Protein 5U1H (pdb70)

Nearest PDB structures (foldseek):
  5u1h-assembly3_C  TM=1.001E+00  e=1.666E-25  Pseudomonas aeruginosa PAO1
  4g88-assembly4_G  TM=9.259E-01  e=1.927E-15  Acinetobacter baumannii
  5n2c-assembly1_C  TM=9.657E-01  e=8.688E-12  Burkholderia cenocepacia J2315
  7rjj-assembly2_B  TM=8.774E-01  e=1.936E-11  Klebsiella pneumoniae subsp. pneumoniae
  7bba-assembly4_D  TM=9.139E-01  e=2.291E-10  Escherichia coli

Sequence (490 aa):
SNAAVAEVVVRVVQLDVKFDFDKSKVKENSYADIKNLADFMKQYPSTSTTVEGHTDSVGTDAYNQKLSERRANAVRDVLVNEYGVEGGRVNAVGYGESRPVADNATAEGRAINRRVEAEVEAEASNAAVAEVVVRVVQLDVKFDFDKSKVKENSYADIKNLADFMKQYPSTSTTVEGHTDSVGTDAYNQKLSERRANAVRDVLVNEYGVEGGRVNAVVGYGESRPVADNATAEGRAINRRVEAEVEAEASNAAVAEVVVRVVQLDVKFDFDKSKVKENSYADIKNLADFMKQYPSTSTTVEGHTDSVGTDAYNQKLSERRANAVRDVLVNEYGVEGGRVNAVGYGESRPVADNATAEGRAINRRVEAEVEAEAKSNAAVAEVVRVQLDVKFDFDKSKVKENSYADIKNLADFMKQYPSTSTTVEGHTDSVGTDAYNQKLSERRANAVRDVLVNEYGVEGGRVNAVVGYGESRPVADNATAEGRAINRRVEAEVVEAEAKK

Radius of gyration: 21.32 Å; Cα contacts (8 Å, |Δi|>4): 1317; chains: 4; bounding box: 50×53×52 Å

Foldseek 3Di:
DDDDDADKDKQKAKFFDDPLDLAGDPVCLVVLVVQLVVCVVVVVKAKEKEFEAQPPDDQVVQQVSRQSNQVNSLCSSCVVSNRDSVRYHYGYDGHPDQPADSVDPVSRRSGRIIMMMIMDGD/DDDDDFAKDKQKAKFFDDPPDLDGDPVCLVVLLVVLVVCVVVVVKAKEKEFEAQDPDDQVVQQVSRQSNQVNSLCCSCPVNNRPSVRYHYGYDGHPDFPADSVDPVRRRSRRIIMMMIMGGD/DPDD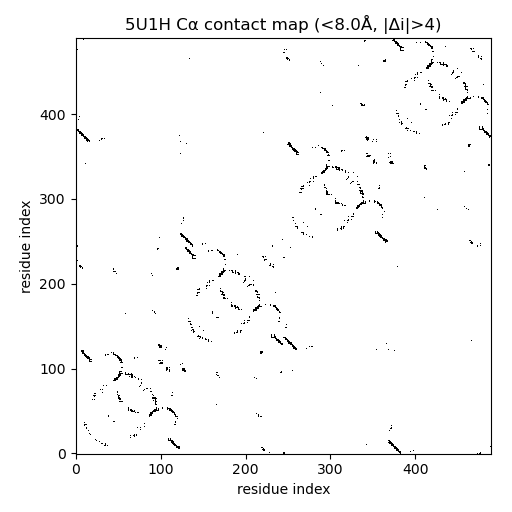DFAKDKQKAKFFDDPPDLDGDPVRLVSLLVQLVVCVVVVVKAKEKEFFAAPPDDQVVQQVSRQSNSVNSLCCSCVVNNRPSVRYHYGYDGHPDFPADSVDPVRRRRGRIIMMMIMDGPD/DPDDDFAKDKQKAKFFDDPPDQAGDPVCLVSLLVVLVVCVVVVVKAKEKEFFAQPPDDQVVQQVSRQSNQVNSLCSSCPVRNDDSVRYHYGYPGHPDFPADSVDPVRRRRGRIIMMMMMDTPD

Secondary structure (DSSP, 8-state):
---EEEEEEEEEEEEE--TT--PPPGGGHHHHHHHHHHHHHSTT--EEEEE---SSS-HHHHHHHHHHHHHHHHHIIIIIT---GGGEEEEE-TTSS-SS-TTSHHHHHHHSEEEEEEEEE-/---EEEEEEEEEEEEE--TT--PPPTTHHHHHHHHHHHHHHSTT--EEEEE---SSS-HHHHHHHHHHHHHHHHHIIIIIT---GGGEEEEE-TTSS-SS-TTSHHHHHHHSEEEEEEEEE-/---EEEEEEEEEEEEE--TT--PPPGGGHHHHHHHHHHHHHSTT--EEEEE---SSS-HHHHHHHHHHHHHHHHHIIIIIT---GGGEEEEE-TTSS-SS-TTSHHHHHHHSEEEEEEEEE--/---EEEEEEEEEEEEE--TT--PPPGGGHHHHHHHHHHHHHSTT--EEEEE---SSS-HHHHHHHHHHHHHHHHHIIIIIS---GGGEEEEE-TTSS-SS-TTSHHHHHHHSEEEEEEEEE--

InterPro domains:
  IPR006664 Outer membrane protein, bacterial [PR01021] (244-266)
  IPR006664 Outer membrane protein, bacterial [PR01021] (274-289)
  IPR006664 Outer membrane protein, bacterial [PR01021] (289-305)
  IPR006665 OmpA-like domain [PF00691] (244-339)
  IPR006665 OmpA-like domain [PS51123] (231-349)
  IPR006665 OmpA-like domain [cd07185] (239-345)
  IPR006690 Outer membrane protein, OmpA-like, conserved site [PS01068] (276-321)
  IPR008722 Outer membrane porin F, N-terminal [PF05736] (1-188)
  IPR011250 Outer membrane protein/outer membrane enzyme PagP, beta-barrel [SSF56925] (45-188)
  IPR028974 TSP type-3 repeat [SSF103647] (198-232)
  IPR036737 OmpA-like domain superfamily [G3DSA:3.30.1330.60] (229-350)
  IPR036737 OmpA-like domain superfamily [SSF103088] (235-345)
  IPR050330 Bacterial Outer Membrane Structural/Functional [PTHR30329] (220-342)

Solvent-accessible surface area: 19745 Å² total; per-residue (Å²): 48,59,18,12,9,16,57,4,16,31,3,73,5,35,0,14,4,67,116,71,117,33,132,7,85,128,134,5,56,67,25,0,102,71,0,0,56,8,0,115,131,79,102,44,2,6,0,8,0,39,0,6,5,6,40,74,49,92,73,73,105,2,43,119,8,0,54,106,1,0,69,22,0,64,67,10,0,34,116,109,38,50,4,106,23,75,32,3,45,32,12,3,3,3,33,8,14,7,52,3,63,24,83,61,61,95,4,63,37,14,0,32,4,0,57,5,61,0,20,5,106,62,50,68,17,11,7,15,57,4,6,33,3,76,4,34,0,16,5,68,118,70,118,32,132,7,67,132,88,1,66,65,21,0,93,71,0,0,56,5,0,112,119,57,100,44,2,7,0,8,0,38,0,5,4,5,43,76,49,92,73,67,91,3,49,117,7,0,69,102,1,0,63,24,0,57,69,11,0,29,94,130,37,52,5,127,24,76,45,4,44,38,10,1,2,3,39,6,17,10,50,3,64,27,84,60,62,95,3,62,37,14,0,34,4,0,56,5,57,0,18,6,108,71,66,17,12,9,8,16,51,4,11,34,2,70,5,31,0,15,5,59,115,72,116,32,150,8,75,138,102,2,52,64,24,0,86,66,0,0,53,9,0,104,153,71,98,45,2,5,0,9,0,40,0,4,4,5,37,74,49,91,74,76,105,3,44,133,8,0,63,99,1,0,69,22,0,70,60,7,0,24,105,112,44,52,2,103,29,75,27,11,38,42,16,1,1,3,12,4,16,6,48,1,64,20,82,57,63,102,4,63,17,5,0,34,4,0,57,4,55,0,18,5,48,20,209,95,17,23,9,9,14,60,4,7,28,1,70,4,29,0,13,4,72,113,66,120,34,160,13,79,132,104,2,55,65,25,0,90,68,0,0,56,5,0,106,130,66,102,40,2,6,0,9,0,41,0,6,3,5,40,76,48,92,73,74,100,3,47,134,8,0,69,96,0,0,69,20,0,68,65,10,0,26,115,104,38,52,3,123,24,84,40,12,30,32,4,4,2,3,26,7,16,6,54,2,61,19,84,65,70,92,4,66,19,6,0,35,4,0,57,5,62,0,18,4,39,41,178

B-factor: mean 19.53, std 9.12, range [6.92, 64.11]

Organism: Pseudomonas aeruginosa (strain ATCC 15692 / DSM 22644 / CIP 104116 / JCM 14847 / LMG 12228 / 1C / PRS 101 / PAO1) (NCBI:txid208964)

CATH classification: 3.30.1330.60

Structure (mmCIF, N/CA/C/O backbone):
data_5U1H
#
_entry.id   5U1H
#
_cell.length_a   53.340
_cell.length_b   55.920
_cell.length_c   79.080
_cell.angle_alpha   90.000
_cell.angle_beta   107.780
_cell.angle_gamma   90.000
#
_symmetry.space_group_name_H-M   'P 1 21 1'
#
loop_
_entity.id
_entity.type
_entity.pdbx_description
1 polymer 'Outer membrane porin F'
2 non-polymer '(2R,6S)-2-amino-6-(carboxyamino)-7-{[(1R)-1-carboxyethyl]amino}-7-oxoheptanoic acid'
3 non-polymer 'ACETATE ION'
4 non-polymer 'CHLORIDE ION'
5 non-polymer 'SULFATE ION'
6 water water
#
loop_
_atom_site.group_PDB
_atom_site.id
_atom_site.type_symbol
_atom_site.label_atom_id
_atom_site.label_alt_id
_atom_site.label_comp_id
_atom_site.label_asym_id
_atom_site.label_entity_id
_atom_site.label_seq_id
_atom_site.pdbx_PDB_ins_code
_atom_site.Cartn_x
_atom_site.Cartn_y
_atom_site.Cartn_z
_atom_site.occupancy
_atom_site.B_iso_or_equiv
_atom_site.auth_seq_id
_atom_site.auth_comp_id
_atom_site.auth_asym_id
_atom_site.auth_atom_id
_atom_site.pdbx_PDB_model_num
ATOM 1 N N . SER A 1 1 ? -16.428 -30.961 25.121 1.00 21.46 -2 SER A N 1
ATOM 2 C CA . SER A 1 1 ? -15.335 -30.664 24.195 1.00 19.54 -2 SER A CA 1
ATOM 3 C C . SER A 1 1 ? -15.868 -30.495 22.771 1.00 23.69 -2 SER A C 1
ATOM 4 O O . SER A 1 1 ? -16.921 -31.034 22.433 1.00 23.90 -2 SER A O 1
ATOM 7 N N . ASN A 1 2 ? -15.138 -29.757 21.933 1.00 15.63 -1 ASN A N 1
ATOM 8 C CA . ASN A 1 2 ? -15.560 -29.516 20.560 1.00 14.46 -1 ASN A CA 1
ATOM 9 C C . ASN A 1 2 ? -14.369 -29.592 19.619 1.00 16.82 -1 ASN A C 1
ATOM 10 O O . ASN A 1 2 ? -13.251 -29.235 19.985 1.00 14.43 -1 ASN A O 1
ATOM 15 N N . ALA A 1 3 ? -14.633 -30.062 18.401 1.00 15.78 0 ALA A N 1
ATOM 16 C CA . ALA A 1 3 ? -13.634 -30.097 17.344 1.00 15.33 0 ALA A CA 1
ATOM 17 C C . ALA A 1 3 ? -13.283 -28.685 16.879 1.00 16.58 0 ALA A C 1
ATOM 18 O O . ALA A 1 3 ? -14.037 -27.729 17.083 1.00 14.80 0 ALA A O 1
ATOM 20 N N . ALA A 1 4 ? -12.131 -28.565 16.217 1.00 14.67 1 ALA A N 1
ATOM 21 C CA . ALA A 1 4 ? -11.685 -27.264 15.737 1.00 15.32 1 ALA A CA 1
ATOM 22 C C . ALA A 1 4 ? -10.752 -27.440 14.549 1.00 15.95 1 ALA A C 1
ATOM 23 O O . ALA A 1 4 ? -10.051 -28.449 14.428 1.00 15.47 1 ALA A O 1
ATOM 25 N N . VAL A 1 5 ? -10.734 -26.428 13.688 1.00 13.69 2 VAL A N 1
ATOM 26 C CA . VAL A 1 5 ? -9.763 -26.359 12.605 1.00 12.17 2 VAL A CA 1
ATOM 27 C C . VAL A 1 5 ? -9.482 -24.892 12.317 1.00 15.45 2 VAL A C 1
ATOM 28 O O . VAL A 1 5 ? -10.365 -24.040 12.426 1.00 13.89 2 VAL A O 1
ATOM 32 N N . ALA A 1 6 ? -8.238 -24.598 11.952 1.00 14.28 3 ALA A N 1
ATOM 33 C CA . ALA A 1 6 ? -7.868 -23.242 11.584 1.00 12.77 3 ALA A CA 1
ATOM 34 C C . ALA A 1 6 ? -6.671 -23.286 10.651 1.00 12.16 3 ALA A C 1
ATOM 35 O O . ALA A 1 6 ? -5.838 -24.194 10.733 1.00 13.99 3 ALA A O 1
ATOM 37 N N . GLU A 1 7 ? -6.599 -22.294 9.767 1.00 12.68 4 GLU A N 1
ATOM 38 C CA . GLU A 1 7 ? -5.502 -22.134 8.820 1.00 12.43 4 GLU A CA 1
ATOM 39 C C . GLU A 1 7 ? -4.908 -20.745 9.002 1.00 15.11 4 GLU A C 1
ATOM 40 O O . GLU A 1 7 ? -5.618 -19.739 8.888 1.00 13.85 4 GLU A O 1
ATOM 46 N N . VAL A 1 8 ? -3.608 -20.686 9.288 1.00 12.04 5 VAL A N 1
ATOM 47 C CA . VAL A 1 8 ? -2.940 -19.419 9.556 1.00 11.78 5 VAL A CA 1
ATOM 48 C C . VAL A 1 8 ? -1.599 -19.406 8.843 1.00 13.29 5 VAL A C 1
ATOM 49 O O . VAL A 1 8 ? -1.049 -20.453 8.497 1.00 13.79 5 VAL A O 1
ATOM 53 N N . VAL A 1 9 ? -1.091 -18.198 8.592 1.00 10.90 6 VAL A N 1
ATOM 54 C CA A VAL A 1 9 ? 0.291 -17.983 8.163 0.52 9.73 6 VAL A CA 1
ATOM 55 C CA B VAL A 1 9 ? 0.288 -18.008 8.169 0.48 9.75 6 VAL A CA 1
ATOM 56 C C . VAL A 1 9 ? 1.096 -17.561 9.384 1.00 7.43 6 VAL A C 1
ATOM 57 O O . VAL A 1 9 ? 0.588 -16.856 10.267 1.00 9.58 6 VAL A O 1
ATOM 64 N N . ARG A 1 10 ? 2.344 -18.018 9.461 1.00 8.20 7 ARG A N 1
ATOM 65 C CA . ARG A 1 10 ? 3.159 -17.828 10.651 1.00 10.11 7 ARG A CA 1
ATOM 66 C C . ARG A 1 10 ? 4.596 -17.530 10.261 1.00 9.75 7 ARG A C 1
ATOM 67 O O . ARG A 1 10 ? 5.193 -18.264 9.464 1.00 10.52 7 ARG A O 1
ATOM 75 N N . VAL A 1 11 ? 5.159 -16.467 10.833 1.00 9.54 8 VAL A N 1
ATOM 76 C CA A VAL A 1 11 ? 6.582 -16.190 10.723 0.67 9.10 8 VAL A CA 1
ATOM 77 C CA B VAL A 1 11 ? 6.582 -16.157 10.737 0.33 9.13 8 VAL A CA 1
ATOM 78 C C . VAL A 1 11 ? 7.199 -16.434 12.095 1.00 9.16 8 VAL A C 1
ATOM 79 O O . VAL A 1 11 ? 6.659 -15.997 13.120 1.00 9.26 8 VAL A O 1
ATOM 86 N N . GLN A 1 12 ? 8.314 -17.156 12.113 1.00 6.92 9 GLN A N 1
ATOM 87 C CA . GLN A 1 12 ? 9.024 -17.455 13.353 1.00 9.84 9 GLN A CA 1
ATOM 88 C C . GLN A 1 12 ? 10.480 -17.032 13.217 1.00 8.33 9 GLN A C 1
ATOM 89 O O . GLN A 1 12 ? 11.156 -17.420 12.258 1.00 10.31 9 GLN A O 1
ATOM 95 N N . LEU A 1 13 ? 10.955 -16.265 14.202 1.00 9.42 10 LEU A N 1
ATOM 96 C CA . LEU A 1 13 ? 12.275 -15.647 14.228 1.00 9.48 10 LEU A CA 1
ATOM 97 C C . LEU A 1 13 ? 13.06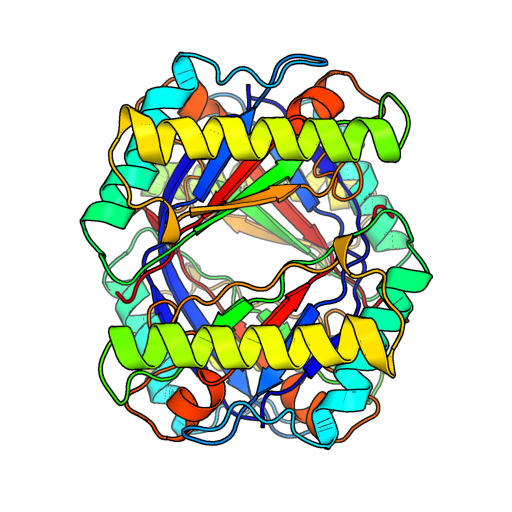4 -16.170 15.418 1.00 9.34 10 LEU A C 1
ATOM 98 O O . LEU A 1 13 ? 12.506 -16.326 16.508 1.00 9.43 10 LEU A O 1
ATOM 103 N N . ASP A 1 14 ? 14.357 -16.422 15.197 1.00 9.06 11 ASP A N 1
ATOM 104 C CA . ASP A 1 14 ? 15.283 -16.891 16.232 1.00 11.38 11 ASP A CA 1
ATOM 105 C C . ASP A 1 14 ? 16.576 -16.103 16.045 1.00 12.46 11 ASP A C 1
ATOM 106 O O . ASP A 1 14 ? 17.264 -16.277 15.036 1.00 13.31 11 ASP A O 1
ATOM 111 N N . VAL A 1 15 ? 16.875 -15.195 16.975 1.00 9.59 12 VAL A N 1
ATOM 112 C CA . VAL A 1 15 ? 18.071 -14.351 16.920 1.00 9.36 12 VAL A CA 1
ATOM 113 C C . VAL A 1 15 ? 19.039 -14.835 17.999 1.00 9.62 12 VAL A C 1
ATOM 114 O O . VAL A 1 15 ? 18.647 -14.959 19.163 1.00 10.77 12 VAL A O 1
ATOM 118 N N . LYS A 1 16 ? 20.310 -15.077 17.637 1.00 10.46 13 LYS A N 1
ATOM 119 C CA . LYS A 1 16 ? 21.306 -15.522 18.612 1.00 9.30 13 LYS A CA 1
ATOM 120 C C . LYS A 1 16 ? 22.206 -14.371 19.053 1.00 11.15 13 LYS A C 1
ATOM 121 O O . LYS A 1 16 ? 22.416 -13.409 18.313 1.00 11.29 13 LYS A O 1
ATOM 127 N N . PHE A 1 17 ? 22.764 -14.495 20.268 1.00 9.66 14 PHE A N 1
ATOM 128 C CA . PHE A 1 17 ? 23.551 -13.431 20.889 1.00 9.64 14 PHE A CA 1
ATOM 129 C C . PHE A 1 17 ? 24.887 -13.945 21.384 1.00 9.93 14 PHE A C 1
ATOM 130 O O . PHE A 1 17 ? 24.996 -15.075 21.862 1.00 11.49 14 PHE A O 1
ATOM 138 N N . ASP A 1 18 ? 25.886 -13.072 21.295 1.00 12.63 15 ASP A N 1
ATOM 139 C CA . ASP A 1 18 ? 27.188 -13.364 21.871 1.00 15.50 15 ASP A CA 1
ATOM 140 C C . ASP A 1 18 ? 27.114 -13.363 23.394 1.00 14.31 15 ASP A C 1
ATOM 141 O O . ASP A 1 18 ? 26.219 -12.767 24.014 1.00 12.66 15 ASP A O 1
ATOM 146 N N . PHE A 1 19 ? 28.098 -14.024 23.996 1.00 14.19 16 PHE A N 1
ATOM 147 C CA . PHE A 1 19 ? 28.149 -14.178 25.439 1.00 12.01 16 PHE A CA 1
ATOM 148 C C . PHE A 1 19 ? 28.109 -12.825 26.140 1.00 11.96 16 PHE A C 1
ATOM 149 O O . PHE A 1 19 ? 28.898 -11.927 25.831 1.00 13.57 16 PHE A O 1
ATOM 157 N N . ASP A 1 20 ? 27.172 -12.692 27.076 1.00 12.00 17 ASP A N 1
ATOM 158 C CA . ASP A 1 20 ? 26.944 -11.496 27.889 1.00 11.44 17 ASP A CA 1
ATOM 159 C C . ASP A 1 20 ? 26.654 -10.250 27.055 1.00 14.34 17 ASP A C 1
ATOM 160 O O . ASP A 1 20 ? 26.843 -9.122 27.535 1.00 18.14 17 ASP A O 1
ATOM 165 N N . LYS A 1 21 ? 26.168 -10.413 25.821 1.00 13.27 18 LYS A N 1
ATOM 166 C CA . LYS A 1 21 ? 25.852 -9.300 24.938 1.00 13.51 18 LYS A CA 1
ATOM 167 C C . LYS A 1 21 ? 24.358 -9.254 24.655 1.00 11.30 18 LYS A C 1
ATOM 168 O O . LYS A 1 21 ? 23.701 -10.288 24.586 1.00 10.98 18 LYS A O 1
ATOM 174 N N . SER A 1 22 ? 23.832 -8.046 24.492 1.00 12.66 19 SER A N 1
ATOM 175 C CA . SER A 1 22 ? 22.459 -7.866 24.037 1.00 11.64 19 SER A CA 1
ATOM 176 C C . SER A 1 22 ? 22.412 -7.171 22.684 1.00 17.77 19 SER A C 1
ATOM 177 O O . SER A 1 22 ? 21.332 -6.787 22.232 1.00 19.51 19 SER A O 1
ATOM 180 N N . LYS A 1 23 ? 23.555 -7.007 22.025 1.00 14.29 20 LYS A N 1
ATOM 181 C CA . LYS A 1 23 ? 23.601 -6.373 20.721 1.00 17.77 20 LYS A CA 1
ATOM 182 C C . LYS A 1 23 ? 23.024 -7.310 19.671 1.00 17.37 20 LYS A C 1
ATOM 183 O O . LYS A 1 23 ? 23.356 -8.499 19.627 1.00 15.96 20 LYS A O 1
ATOM 189 N N . VAL A 1 24 ? 22.149 -6.777 18.828 1.00 15.63 21 VAL A N 1
ATOM 190 C CA . VAL A 1 24 ? 21.639 -7.529 17.689 1.00 15.71 21 VAL A CA 1
ATOM 191 C C . VAL A 1 24 ? 22.715 -7.583 16.610 1.00 20.69 21 VAL A C 1
ATOM 192 O O . VAL A 1 24 ? 23.173 -6.545 16.120 1.00 19.77 21 VAL A O 1
ATOM 196 N N . LYS A 1 25 ? 23.115 -8.795 16.233 1.00 19.10 22 LYS A N 1
ATOM 197 C CA . LYS A 1 25 ? 24.150 -8.969 15.221 1.00 20.34 22 LYS A CA 1
ATOM 198 C C . LYS A 1 25 ? 23.657 -8.516 13.851 1.00 23.81 22 LYS A C 1
ATOM 199 O O . LYS A 1 25 ? 22.472 -8.629 13.523 1.00 21.19 22 LYS A O 1
ATOM 205 N N . GLU A 1 26 ? 24.595 -8.021 13.038 1.00 24.91 23 GLU A N 1
ATOM 206 C CA . GLU A 1 26 ? 24.229 -7.420 11.760 1.00 23.76 23 GLU A CA 1
ATOM 207 C C . GLU A 1 26 ? 23.568 -8.423 10.826 1.00 23.28 23 GLU A C 1
ATOM 208 O O . GLU A 1 26 ? 22.668 -8.056 10.060 1.00 28.34 23 GLU A O 1
ATOM 214 N N . ASN A 1 27 ? 23.974 -9.690 10.885 1.00 26.04 24 ASN A N 1
ATOM 215 C CA . ASN A 1 27 ? 23.379 -10.704 10.025 1.00 29.63 24 ASN A CA 1
ATOM 216 C C . ASN A 1 27 ? 21.972 -11.095 10.446 1.00 31.03 24 ASN A C 1
ATOM 217 O O . ASN A 1 27 ? 21.341 -11.892 9.742 1.00 36.51 24 ASN A O 1
ATOM 222 N N . SER A 1 28 ? 21.462 -10.572 11.560 1.00 21.88 25 SER A N 1
ATOM 223 C CA . SER A 1 28 ? 20.091 -10.841 11.965 1.00 24.64 25 SER A CA 1
ATOM 224 C C . SER A 1 28 ? 19.124 -9.728 11.581 1.00 20.78 25 SER A C 1
ATOM 225 O O . SER A 1 28 ? 17.915 -9.906 11.751 1.00 17.59 25 SER A O 1
ATOM 228 N N . TYR A 1 29 ? 19.611 -8.590 11.071 1.00 19.94 26 TYR A N 1
ATOM 229 C CA . TYR A 1 29 ? 18.697 -7.506 10.709 1.00 18.91 26 TYR A CA 1
ATOM 230 C C . TYR A 1 29 ? 17.757 -7.916 9.584 1.00 19.40 26 TYR A C 1
ATOM 231 O O . TYR A 1 29 ? 16.554 -7.625 9.636 1.00 16.15 26 TYR A O 1
ATOM 240 N N . ALA A 1 30 ? 18.288 -8.582 8.558 1.00 21.70 27 ALA A N 1
ATOM 241 C CA . ALA A 1 30 ? 17.457 -9.049 7.452 1.00 22.36 27 ALA A CA 1
ATOM 242 C C . ALA A 1 30 ? 16.402 -10.038 7.931 1.00 20.36 27 ALA A C 1
ATOM 243 O O . ALA A 1 30 ? 15.246 -9.983 7.489 1.00 18.76 27 ALA A O 1
ATOM 245 N N . ASP A 1 31 ? 16.781 -10.952 8.833 1.00 17.60 28 ASP A N 1
ATOM 246 C CA . ASP A 1 31 ? 15.799 -11.867 9.408 1.00 14.23 28 ASP A CA 1
ATOM 247 C C . ASP A 1 31 ? 14.723 -11.105 10.160 1.00 16.55 28 ASP A C 1
ATOM 248 O O . ASP A 1 31 ? 13.531 -11.419 10.047 1.00 14.64 28 ASP A O 1
ATOM 253 N N . ILE A 1 32 ? 15.123 -10.110 10.953 1.00 16.02 29 ILE A N 1
ATOM 254 C CA . ILE A 1 32 ? 14.136 -9.336 11.698 1.00 12.64 29 ILE A CA 1
ATOM 255 C C . ILE A 1 32 ? 13.203 -8.606 10.736 1.00 14.08 29 ILE A C 1
ATOM 256 O O . ILE A 1 32 ? 11.988 -8.542 10.960 1.00 13.70 29 ILE A O 1
ATOM 261 N N . LYS A 1 33 ? 13.745 -8.084 9.629 1.00 14.17 30 LYS A N 1
ATOM 262 C CA . LYS A 1 33 ? 12.902 -7.380 8.661 1.00 14.28 30 LYS A CA 1
ATOM 263 C C . LYS A 1 33 ? 11.819 -8.282 8.076 1.00 13.20 30 LYS A C 1
ATOM 264 O O . LYS A 1 33 ? 10.727 -7.801 7.758 1.00 12.04 30 LYS A O 1
ATOM 270 N N . ASN A 1 34 ? 12.076 -9.590 7.941 1.00 15.36 31 ASN A N 1
ATOM 271 C CA . ASN A 1 34 ? 11.009 -10.477 7.475 1.00 14.52 31 ASN A CA 1
ATOM 272 C C . ASN A 1 34 ? 9.829 -10.471 8.434 1.00 13.91 31 ASN A C 1
ATOM 273 O O . ASN A 1 34 ? 8.663 -10.515 8.015 1.00 15.04 31 ASN A O 1
ATOM 278 N N . LEU A 1 35 ? 10.099 -10.416 9.730 1.00 14.85 32 LEU A N 1
ATOM 279 C CA . LEU A 1 35 ? 8.995 -10.348 10.670 1.00 11.01 32 LEU A CA 1
ATOM 280 C C . LEU A 1 35 ? 8.275 -9.000 10.575 1.00 12.23 32 LEU A C 1
ATOM 281 O O . LEU A 1 35 ? 7.039 -8.948 10.611 1.00 14.17 32 LEU A O 1
ATOM 286 N N . ALA A 1 36 ? 9.025 -7.908 10.377 1.00 12.90 33 ALA A N 1
ATOM 287 C CA . ALA A 1 36 ? 8.414 -6.598 10.169 1.00 12.66 33 ALA A CA 1
ATOM 288 C C . ALA A 1 36 ? 7.552 -6.569 8.908 1.00 10.92 33 ALA A C 1
ATOM 289 O O . ALA A 1 36 ? 6.468 -5.968 8.904 1.00 14.28 33 ALA A O 1
ATOM 291 N N . ASP A 1 37 ? 8.038 -7.176 7.816 1.00 11.63 34 ASP A N 1
ATOM 292 C CA . ASP A 1 37 ? 7.263 -7.250 6.578 1.00 11.04 34 ASP A CA 1
ATOM 293 C C . ASP A 1 37 ? 5.897 -7.868 6.822 1.00 14.11 34 ASP A C 1
ATOM 294 O O . ASP A 1 37 ? 4.886 -7.414 6.277 1.00 13.76 34 ASP A O 1
ATOM 299 N N . PHE A 1 38 ? 5.867 -8.947 7.599 1.00 10.72 35 PHE A N 1
ATOM 300 C CA . PHE A 1 38 ? 4.627 -9.635 7.917 1.00 11.06 35 PHE A CA 1
ATOM 301 C C . PHE A 1 38 ? 3.691 -8.732 8.709 1.00 11.50 35 PHE A C 1
ATOM 302 O O . PHE A 1 38 ? 2.500 -8.618 8.395 1.00 13.75 35 PHE A O 1
ATOM 310 N N . MET A 1 39 ? 4.220 -8.067 9.743 1.00 11.53 36 MET A N 1
ATOM 311 C CA . MET A 1 39 ? 3.378 -7.211 10.577 1.00 10.55 36 MET A CA 1
ATOM 312 C C . MET A 1 39 ? 2.832 -6.020 9.795 1.00 12.59 36 MET A C 1
ATOM 313 O O . MET A 1 39 ? 1.691 -5.601 10.017 1.00 13.28 36 MET A O 1
ATOM 318 N N . LYS A 1 40 ? 3.618 -5.475 8.864 1.00 12.75 37 LYS A N 1
ATOM 319 C CA . LYS A 1 40 ? 3.102 -4.390 8.029 1.00 12.28 37 LYS A CA 1
ATOM 320 C C . LYS A 1 40 ? 1.921 -4.852 7.185 1.00 13.45 37 LYS A C 1
ATOM 321 O O . LYS A 1 40 ? 0.987 -4.082 6.931 1.00 15.44 37 LYS A O 1
ATOM 327 N N . GLN A 1 41 ? 1.944 -6.106 6.737 1.00 12.24 38 GLN A N 1
ATOM 328 C CA . GLN A 1 41 ? 0.919 -6.577 5.817 1.00 8.05 38 GLN A CA 1
ATOM 329 C C . GLN A 1 41 ? -0.327 -7.088 6.518 1.00 12.98 38 GLN A C 1
ATOM 330 O O . GLN A 1 41 ? -1.370 -7.213 5.870 1.00 11.99 38 GLN A O 1
ATOM 336 N N . TYR A 1 42 ? -0.248 -7.357 7.825 1.00 11.75 39 TYR A N 1
ATOM 337 C CA . TYR A 1 42 ? -1.400 -7.755 8.636 1.00 11.75 39 TYR A CA 1
ATOM 338 C C . TYR A 1 42 ? -1.484 -6.805 9.822 1.00 14.84 39 TYR A C 1
ATOM 339 O O . TYR A 1 42 ? -1.005 -7.118 10.923 1.00 10.86 39 TYR A O 1
ATOM 348 N N . PRO A 1 43 ? -2.082 -5.624 9.626 1.00 13.04 40 PRO A N 1
ATOM 349 C CA . PRO A 1 43 ? -2.000 -4.567 10.649 1.00 11.83 40 PRO A CA 1
ATOM 350 C C . PRO A 1 43 ? -2.619 -4.919 11.991 1.00 11.83 40 PRO A C 1
ATOM 351 O O . PRO A 1 43 ? -2.250 -4.288 12.991 1.00 14.01 40 PRO A O 1
ATOM 355 N N . SER A 1 44 ? -3.538 -5.885 12.062 1.00 10.34 41 SER A N 1
ATOM 356 C CA . SER A 1 44 ? -4.169 -6.212 13.338 1.00 11.54 41 SER A CA 1
ATOM 357 C C . SER A 1 44 ? -3.312 -7.134 14.197 1.00 10.43 41 SER A C 1
ATOM 358 O O . SER A 1 44 ? -3.679 -7.406 15.342 1.00 11.12 41 SER A O 1
ATOM 361 N N . THR A 1 45 ? -2.190 -7.612 13.678 1.00 10.05 42 THR A N 1
ATOM 362 C CA . THR A 1 45 ? -1.388 -8.562 14.430 1.00 9.08 42 THR A CA 1
ATOM 363 C C . THR A 1 45 ? -0.500 -7.840 15.432 1.00 9.54 42 THR A C 1
ATOM 364 O O . THR A 1 45 ? -0.233 -6.641 15.323 1.00 12.80 42 THR A O 1
ATOM 368 N N . SER A 1 46 ? -0.025 -8.592 16.418 1.00 10.31 43 SER A N 1
ATOM 369 C CA . SER A 1 46 ? 1.074 -8.093 17.236 1.00 13.00 43 SER A CA 1
ATOM 370 C C . SER A 1 46 ? 1.973 -9.268 17.606 1.00 10.10 43 SER A C 1
ATOM 371 O O . SER A 1 46 ? 1.714 -10.416 17.230 1.00 9.50 43 SER A O 1
ATOM 374 N N . THR A 1 47 ? 3.085 -8.967 18.285 1.00 10.37 44 THR A N 1
ATOM 375 C CA . THR A 1 47 ? 4.051 -10.002 18.615 1.00 12.13 44 THR A CA 1
ATOM 376 C C . THR A 1 47 ? 4.591 -9.787 20.022 1.00 11.64 44 THR A C 1
ATOM 377 O O . THR A 1 47 ? 4.658 -8.659 20.523 1.00 14.30 44 THR A O 1
ATOM 381 N N . THR A 1 48 ? 4.952 -10.885 20.659 1.00 9.75 45 THR A N 1
ATOM 382 C CA . THR A 1 48 ? 5.713 -10.861 21.910 1.00 10.38 45 THR A CA 1
ATOM 383 C C . THR A 1 48 ? 7.130 -11.338 21.610 1.00 8.21 45 THR A C 1
ATOM 384 O O . THR A 1 48 ? 7.345 -12.499 21.234 1.00 11.30 45 THR A O 1
ATOM 388 N N . VAL A 1 49 ? 8.089 -10.435 21.779 1.00 10.90 46 VAL A N 1
ATOM 389 C CA . VAL A 1 49 ? 9.505 -10.720 21.570 1.00 8.22 46 VAL A CA 1
ATOM 390 C C . VAL A 1 49 ? 10.051 -11.282 22.879 1.00 10.57 46 VAL A C 1
ATOM 391 O O . VAL A 1 49 ? 10.002 -10.601 23.909 1.00 11.20 46 VAL A O 1
ATOM 395 N N . GLU A 1 50 ? 10.569 -12.515 22.844 1.00 8.86 47 GLU A N 1
ATOM 396 C CA . GLU A 1 50 ? 10.894 -13.286 24.048 1.00 8.87 47 GLU A CA 1
ATOM 397 C C . GLU A 1 50 ? 12.398 -13.517 24.144 1.00 9.31 47 GLU A C 1
ATOM 398 O O . GLU A 1 50 ? 12.978 -14.201 23.296 1.00 9.55 47 GLU A O 1
ATOM 404 N N . GLY A 1 51 ? 13.025 -12.963 25.185 1.00 8.41 48 GLY A N 1
ATOM 405 C CA . GLY A 1 51 ? 14.462 -13.094 25.386 1.00 9.76 48 GLY A CA 1
ATOM 406 C C . GLY A 1 51 ? 14.856 -14.207 26.345 1.00 7.95 48 GLY A C 1
ATOM 407 O O . GLY A 1 51 ? 14.106 -14.551 27.261 1.00 8.88 48 GLY A O 1
ATOM 408 N N . HIS A 1 52 ? 16.080 -14.729 26.151 1.00 8.90 49 HIS A N 1
ATOM 409 C CA . HIS A 1 52 ? 16.571 -15.878 26.900 1.00 7.95 49 HIS A CA 1
ATOM 410 C C . HIS A 1 52 ? 18.071 -15.756 27.101 1.00 8.86 49 HIS A C 1
ATOM 411 O O . HIS A 1 52 ? 18.748 -15.004 26.399 1.00 9.47 49 HIS A O 1
ATOM 418 N N . THR A 1 53 ? 18.589 -16.552 28.033 1.00 9.37 50 THR A N 1
ATOM 419 C CA . THR A 1 53 ? 20.025 -16.619 28.285 1.00 9.13 50 THR A CA 1
ATOM 420 C C . THR A 1 53 ? 20.483 -18.067 28.389 1.00 10.16 50 THR A C 1
ATOM 421 O O . THR A 1 53 ? 19.686 -18.996 28.542 1.00 10.60 50 THR A O 1
ATOM 425 N N . ASP A 1 54 ? 21.803 -18.256 28.360 1.00 10.93 51 ASP A N 1
ATOM 426 C CA . ASP A 1 54 ? 22.331 -19.525 28.842 1.00 11.85 51 ASP A CA 1
ATOM 427 C C . ASP A 1 54 ? 22.399 -19.468 30.368 1.00 12.91 51 ASP A C 1
ATOM 428 O O . ASP A 1 54 ? 22.089 -18.442 30.976 1.00 11.92 51 ASP A O 1
ATOM 433 N N . SER A 1 55 ? 22.801 -20.562 31.013 1.00 14.61 52 SER A N 1
ATOM 434 C CA . SER A 1 55 ? 22.654 -20.637 32.465 1.00 14.94 52 SER A CA 1
ATOM 435 C C . SER A 1 55 ? 23.883 -20.161 33.234 1.00 18.21 52 SER A C 1
ATOM 436 O O . SER A 1 55 ? 23.945 -20.378 34.449 1.00 17.95 52 SER A O 1
ATOM 439 N N . VAL A 1 56 ? 24.850 -19.525 32.572 1.00 14.17 53 VAL A N 1
ATOM 440 C CA . VAL A 1 56 ? 25.992 -18.956 33.284 1.00 15.10 53 VAL A CA 1
ATOM 441 C C . VAL A 1 56 ? 25.537 -17.700 34.019 1.00 17.26 53 VAL A C 1
ATOM 442 O O . VAL A 1 56 ? 25.000 -16.764 33.416 1.00 15.12 53 VAL A O 1
ATOM 446 N N . GLY A 1 57 ? 25.765 -17.664 35.331 1.00 18.97 54 GLY A N 1
ATOM 447 C CA . GLY A 1 57 ? 25.351 -16.533 36.139 1.00 15.31 54 GLY A CA 1
ATOM 448 C C . GLY A 1 57 ? 24.063 -16.822 36.884 1.00 15.88 54 GLY A C 1
ATOM 449 O O . GLY A 1 57 ? 23.425 -17.867 36.722 1.00 18.51 54 GLY A O 1
ATOM 450 N N . THR A 1 58 ? 23.682 -15.860 37.722 1.00 14.44 55 THR A N 1
ATOM 451 C CA . THR A 1 58 ? 22.527 -16.044 38.586 1.00 16.98 55 THR A CA 1
ATOM 452 C C . THR A 1 58 ? 21.233 -15.901 37.797 1.00 14.45 55 THR A C 1
ATOM 453 O O . THR A 1 58 ? 21.187 -15.274 36.732 1.00 16.73 55 THR A O 1
ATOM 457 N N . ASP A 1 59 ? 20.168 -16.486 38.351 1.00 17.60 56 ASP A N 1
ATOM 458 C CA . ASP A 1 59 ? 18.848 -16.315 37.747 1.00 12.46 56 ASP A CA 1
ATOM 459 C C . ASP A 1 59 ? 18.509 -14.837 37.597 1.00 17.23 56 ASP A C 1
ATOM 460 O O . ASP A 1 59 ? 17.974 -14.410 36.564 1.00 15.55 56 ASP A O 1
ATOM 465 N N . ALA A 1 60 ? 18.832 -14.027 38.608 1.00 15.95 57 ALA A N 1
ATOM 466 C CA . ALA A 1 60 ? 18.460 -12.618 38.557 1.00 14.25 57 ALA A CA 1
ATOM 467 C C . ALA A 1 60 ? 19.233 -11.860 37.480 1.00 13.34 57 ALA A C 1
ATOM 468 O O . ALA A 1 60 ? 18.657 -11.066 36.731 1.00 14.52 57 ALA A O 1
ATOM 470 N N . TYR A 1 61 ? 20.552 -12.057 37.409 1.00 14.34 58 TYR A N 1
ATOM 471 C CA . TYR A 1 61 ? 21.315 -11.419 36.343 1.00 11.93 58 TYR A CA 1
ATOM 472 C C . TYR A 1 61 ? 20.738 -11.777 34.982 1.00 13.21 58 TYR A C 1
ATOM 473 O O . TYR A 1 61 ? 20.541 -10.915 34.120 1.00 13.98 58 TYR A O 1
ATOM 482 N N . ASN A 1 62 ? 20.468 -13.058 34.775 1.00 12.39 59 ASN A N 1
ATOM 483 C CA . ASN A 1 62 ? 20.025 -13.489 33.459 1.00 12.27 59 ASN A CA 1
ATOM 484 C C . ASN A 1 62 ? 18.606 -13.032 33.156 1.00 14.08 59 ASN A C 1
ATOM 485 O O . ASN A 1 62 ? 18.270 -12.833 31.986 1.00 11.64 59 ASN A O 1
ATOM 490 N N . GLN A 1 63 ? 17.767 -12.837 34.177 1.00 12.28 60 GLN A N 1
ATOM 491 C CA . GLN A 1 63 ? 16.459 -12.240 33.921 1.00 12.18 60 GLN A CA 1
ATOM 492 C C . GLN A 1 63 ? 16.613 -10.869 33.276 1.00 11.05 60 GLN A C 1
ATOM 493 O O . GLN A 1 63 ? 15.974 -10.571 32.264 1.00 12.32 60 GLN A O 1
ATOM 499 N N . LYS A 1 64 ? 17.477 -10.017 33.836 1.00 13.33 61 LYS A N 1
ATOM 500 C CA . LYS A 1 64 ? 17.670 -8.699 33.242 1.00 11.04 61 LYS A CA 1
ATOM 501 C C . LYS A 1 64 ? 18.316 -8.783 31.861 1.00 12.88 61 LYS A C 1
ATOM 502 O O . LYS A 1 64 ? 17.919 -8.057 30.943 1.00 12.19 61 LYS A O 1
ATOM 508 N N . LEU A 1 65 ? 19.317 -9.654 31.693 1.00 12.55 62 LEU A N 1
ATOM 509 C CA . LEU A 1 65 ? 19.957 -9.788 30.389 1.00 12.89 62 LEU A CA 1
ATOM 510 C C . LEU A 1 65 ? 18.954 -10.235 29.330 1.00 12.04 62 LEU A C 1
ATOM 511 O O . LEU A 1 65 ? 18.952 -9.713 28.207 1.00 11.35 62 LEU A O 1
ATOM 516 N N . SER A 1 66 ? 18.082 -11.186 29.682 1.00 11.06 63 SER A N 1
ATOM 517 C CA . SER A 1 66 ? 17.088 -11.661 28.725 1.00 9.83 63 SER A CA 1
ATOM 518 C C . SER A 1 66 ? 16.157 -10.536 28.311 1.00 11.48 63 SER A C 1
ATOM 519 O O . SER A 1 66 ? 15.747 -10.464 27.146 1.00 10.09 63 SER A O 1
ATOM 522 N N . GLU A 1 67 ? 15.855 -9.624 29.239 1.00 12.32 64 GLU A N 1
ATOM 523 C CA . GLU A 1 67 ? 14.997 -8.491 28.921 1.00 12.41 64 GLU A CA 1
ATOM 524 C C . GLU A 1 67 ? 15.719 -7.475 28.040 1.00 12.47 64 GLU A C 1
ATOM 525 O O . GLU A 1 67 ? 15.113 -6.890 27.138 1.00 14.45 64 GLU A O 1
ATOM 531 N N . ARG A 1 68 ? 17.021 -7.263 28.268 1.00 11.60 65 ARG A N 1
ATOM 532 C CA . ARG A 1 68 ? 17.777 -6.390 27.371 1.00 11.71 65 ARG A CA 1
ATOM 533 C C . ARG A 1 68 ? 17.818 -6.950 25.954 1.00 9.03 65 ARG A C 1
ATOM 534 O O . ARG A 1 68 ? 17.739 -6.193 24.980 1.00 12.06 65 ARG A O 1
ATOM 542 N N . ARG A 1 69 ? 17.931 -8.273 25.818 1.00 10.70 66 ARG A N 1
ATOM 543 C CA . ARG A 1 69 ? 17.953 -8.863 24.483 1.00 8.84 66 ARG A CA 1
ATOM 544 C C . ARG A 1 69 ? 16.619 -8.669 23.770 1.00 8.08 66 ARG A C 1
ATOM 545 O O . ARG A 1 69 ? 16.584 -8.292 22.596 1.00 10.77 66 ARG A O 1
ATOM 553 N N . ALA A 1 70 ? 15.512 -8.922 24.473 1.00 9.55 67 ALA A N 1
ATOM 554 C CA . ALA A 1 70 ? 14.195 -8.752 23.867 1.00 8.58 67 ALA A CA 1
ATOM 555 C C . ALA A 1 70 ? 13.972 -7.307 23.453 1.00 10.48 67 ALA A C 1
ATOM 556 O O . ALA A 1 70 ? 13.469 -7.034 22.356 1.00 11.74 67 ALA A O 1
ATOM 558 N N . ASN A 1 71 ? 14.373 -6.368 24.310 1.00 11.04 68 ASN A N 1
ATOM 559 C CA . ASN A 1 71 ? 14.216 -4.962 23.973 1.00 11.73 68 ASN A CA 1
ATOM 560 C C . ASN A 1 71 ? 15.096 -4.551 22.801 1.00 11.61 68 ASN A C 1
ATOM 561 O O . ASN A 1 71 ? 14.706 -3.678 22.020 1.00 10.73 68 ASN A O 1
ATOM 566 N N . ALA A 1 72 ? 16.283 -5.158 22.657 1.00 11.31 69 ALA A N 1
ATOM 567 C CA . ALA A 1 72 ? 17.133 -4.836 21.514 1.00 13.97 69 ALA A CA 1
ATOM 568 C C . ALA A 1 72 ? 16.497 -5.277 20.202 1.00 10.42 69 ALA A C 1
ATOM 569 O O . ALA A 1 72 ? 16.566 -4.561 19.201 1.00 13.09 69 ALA A O 1
ATOM 571 N N . VAL A 1 73 ? 15.861 -6.451 20.188 1.00 11.34 70 VAL A N 1
ATOM 572 C CA . VAL A 1 73 ? 15.155 -6.876 18.982 1.00 12.61 70 VAL A CA 1
ATOM 573 C C . VAL A 1 73 ? 13.925 -6.008 18.748 1.00 13.18 70 VAL A C 1
ATOM 574 O O . VAL A 1 73 ? 13.618 -5.640 17.606 1.00 12.43 70 VAL A O 1
ATOM 578 N N . ARG A 1 74 ? 13.206 -5.664 19.820 1.00 11.61 71 ARG A N 1
ATOM 579 C CA . ARG A 1 74 ? 12.060 -4.767 19.688 1.00 10.78 71 ARG A CA 1
ATOM 580 C C . ARG A 1 74 ? 12.481 -3.424 19.098 1.00 13.20 71 ARG A C 1
ATOM 581 O O . ARG A 1 74 ? 11.799 -2.887 18.215 1.00 13.14 71 ARG A O 1
ATOM 589 N N . ASP A 1 75 ? 13.635 -2.895 19.533 1.00 12.41 72 ASP A N 1
ATOM 590 C CA . ASP A 1 75 ? 14.117 -1.630 18.985 1.00 16.17 72 ASP A CA 1
ATOM 591 C C . ASP A 1 75 ? 14.356 -1.723 17.481 1.00 16.51 72 ASP A C 1
ATOM 592 O O . ASP A 1 75 ? 14.086 -0.770 16.749 1.00 16.04 72 ASP A O 1
ATOM 597 N N . VAL A 1 76 ? 14.851 -2.861 16.989 1.00 13.94 73 VAL A N 1
ATOM 598 C CA . VAL A 1 76 ? 15.047 -2.985 15.550 1.00 13.54 73 VAL A CA 1
ATOM 599 C C . VAL A 1 76 ? 13.701 -2.963 14.834 1.00 14.19 73 VAL A C 1
ATOM 600 O O . VAL A 1 76 ? 13.513 -2.267 13.830 1.00 15.68 73 VAL A O 1
ATOM 604 N N . LEU A 1 77 ? 12.736 -3.716 15.356 1.00 12.02 74 LEU A N 1
ATOM 605 C CA . LEU A 1 77 ? 11.426 -3.790 14.719 1.00 15.50 74 LEU A CA 1
ATOM 606 C C . LEU A 1 77 ? 10.748 -2.429 14.691 1.00 15.89 74 LEU A C 1
ATOM 607 O O . LEU A 1 77 ? 10.105 -2.066 13.698 1.00 18.63 74 LEU A O 1
ATOM 612 N N .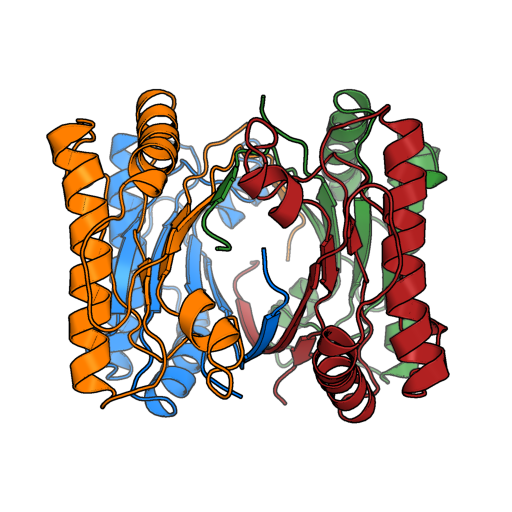 VAL A 1 78 ? 10.860 -1.680 15.781 1.00 14.49 75 VAL A N 1
ATOM 613 C CA . VAL A 1 78 ? 10.154 -0.410 15.938 1.00 19.91 75 VAL A CA 1
ATOM 614 C C . VAL A 1 78 ? 10.940 0.745 15.335 1.00 17.94 75 VAL A C 1
ATOM 615 O O . VAL A 1 78 ? 10.420 1.491 14.502 1.00 24.01 75 VAL A O 1
ATOM 619 N N . ASN A 1 79 ? 12.201 0.910 15.744 1.00 22.17 76 ASN A N 1
ATOM 620 C CA . ASN A 1 79 ? 12.988 2.057 15.296 1.00 22.07 76 ASN A CA 1
ATOM 621 C C . ASN A 1 79 ? 13.455 1.888 13.856 1.00 25.41 76 ASN A C 1
ATOM 622 O O . ASN A 1 79 ? 13.332 2.811 13.043 1.00 29.03 76 ASN A O 1
ATOM 627 N N . GLU A 1 80 ? 14.019 0.726 13.523 1.00 17.17 77 GLU A N 1
ATOM 628 C CA . GLU A 1 80 ? 14.589 0.548 12.192 1.00 15.95 77 GLU A CA 1
ATOM 629 C C . GLU A 1 80 ? 13.517 0.295 11.139 1.00 20.31 77 GLU A C 1
ATOM 630 O O . GLU A 1 80 ? 13.601 0.827 10.029 1.00 20.94 77 GLU A O 1
ATOM 636 N N . TYR A 1 81 ? 12.507 -0.518 11.452 1.00 20.48 78 TYR A N 1
ATOM 637 C CA . TYR A 1 81 ? 11.539 -0.937 10.447 1.00 17.14 78 TYR A CA 1
ATOM 638 C C . TYR A 1 81 ? 10.139 -0.374 10.672 1.00 17.17 78 TYR A C 1
ATOM 639 O O . TYR A 1 81 ? 9.233 -0.695 9.902 1.00 23.30 78 TYR A O 1
ATOM 648 N N . GLY A 1 82 ? 9.935 0.460 11.689 1.00 18.32 79 GLY A N 1
ATOM 649 C CA . GLY A 1 82 ? 8.728 1.268 11.773 1.00 17.78 79 GLY A CA 1
ATOM 650 C C . GLY A 1 82 ? 7.469 0.582 12.250 1.00 24.36 79 GLY A C 1
ATOM 651 O O . GLY A 1 82 ? 6.384 1.164 12.121 1.00 24.85 79 GLY A O 1
ATOM 652 N N . VAL A 1 83 ? 7.562 -0.634 12.792 1.00 18.80 80 VAL A N 1
ATOM 653 C CA . VAL A 1 83 ? 6.385 -1.255 13.385 1.00 17.08 80 VAL A CA 1
ATOM 654 C C . VAL A 1 83 ? 5.962 -0.457 14.612 1.00 18.29 80 VAL A C 1
ATOM 655 O O . VAL A 1 83 ? 6.799 -0.002 15.402 1.00 19.88 80 VAL A O 1
ATOM 659 N N . GLU A 1 84 ? 4.653 -0.247 14.753 1.00 18.34 81 GLU A N 1
ATOM 660 C CA . GLU A 1 84 ? 4.135 0.489 15.897 1.00 20.09 81 GLU A CA 1
ATOM 661 C C . GLU A 1 84 ? 4.551 -0.185 17.202 1.00 23.01 81 GLU A C 1
ATOM 662 O O . GLU A 1 84 ? 4.370 -1.393 17.375 1.00 18.77 81 GLU A O 1
ATOM 668 N N . GLY A 1 85 ? 5.113 0.606 18.126 1.00 22.57 82 GLY A N 1
ATOM 669 C CA . GLY A 1 85 ? 5.643 0.045 19.359 1.00 23.59 82 GLY A CA 1
ATOM 670 C C . GLY A 1 85 ? 4.610 -0.669 20.207 1.00 18.25 82 GLY A C 1
ATOM 671 O O . GLY A 1 85 ? 4.936 -1.632 20.906 1.00 18.71 82 GLY A O 1
ATOM 672 N N . GLY A 1 86 ? 3.354 -0.219 20.159 1.00 18.29 83 GLY A N 1
ATOM 673 C CA . GLY A 1 86 ? 2.290 -0.889 20.891 1.00 16.11 83 GLY A CA 1
ATOM 674 C C . GLY A 1 86 ? 1.973 -2.284 20.396 1.00 12.66 83 GLY A C 1
ATOM 675 O O . GLY A 1 86 ? 1.280 -3.032 21.091 1.00 17.56 83 GLY A O 1
ATOM 676 N N . ARG A 1 87 ? 2.483 -2.651 19.223 1.00 14.73 84 ARG A N 1
ATOM 677 C CA . ARG A 1 87 ? 2.271 -3.977 18.658 1.00 15.80 84 ARG A CA 1
ATOM 678 C C . ARG A 1 87 ? 3.395 -4.950 18.977 1.00 14.89 84 ARG A C 1
ATOM 679 O O . ARG A 1 87 ? 3.323 -6.114 18.572 1.00 13.75 84 ARG A O 1
ATOM 687 N N . VAL A 1 88 ? 4.430 -4.503 19.677 1.00 15.49 85 VAL A N 1
ATOM 688 C CA . VAL A 1 88 ? 5.612 -5.319 19.935 1.00 11.96 85 VAL A CA 1
ATOM 689 C C . VAL A 1 88 ? 5.829 -5.339 21.442 1.00 14.34 85 VAL A C 1
ATOM 690 O O . VAL A 1 88 ? 6.135 -4.301 22.042 1.00 17.18 85 VAL A O 1
ATOM 694 N N . ASN A 1 89 ? 5.696 -6.519 22.051 1.00 11.78 86 ASN A N 1
ATOM 695 C CA . ASN A 1 89 ? 5.774 -6.690 23.500 1.00 12.38 86 ASN A CA 1
ATOM 696 C C . ASN A 1 89 ? 7.041 -7.453 23.877 1.00 18.39 86 ASN A C 1
ATOM 697 O O . ASN A 1 89 ? 7.154 -8.651 23.595 1.00 18.63 86 ASN A O 1
ATOM 702 N N . ALA A 1 90 ? 7.954 -6.796 24.585 1.00 13.47 87 ALA A N 1
ATOM 703 C CA . ALA A 1 90 ? 9.234 -7.406 24.934 1.00 12.14 87 ALA A CA 1
ATOM 704 C C . ALA A 1 90 ? 9.199 -7.987 26.343 1.00 10.78 87 ALA A C 1
ATOM 705 O O . ALA A 1 90 ? 8.885 -7.277 27.309 1.00 17.19 87 ALA A O 1
ATOM 707 N N . VAL A 1 91 ? 9.537 -9.278 26.463 1.00 8.67 88 VAL A N 1
ATOM 708 C CA . VAL A 1 91 ? 9.574 -9.972 27.742 1.00 10.60 88 VAL A CA 1
ATOM 709 C C . VAL A 1 91 ? 10.792 -10.882 27.764 1.00 10.08 88 VAL A C 1
ATOM 710 O O . VAL A 1 91 ? 11.325 -11.273 26.722 1.00 10.41 88 VAL A O 1
ATOM 714 N N . GLY A 1 92 ? 11.231 -11.212 28.971 1.00 10.86 89 GLY A N 1
ATOM 715 C CA . GLY A 1 92 ? 12.358 -12.103 29.145 1.00 10.54 89 GLY A CA 1
ATOM 716 C C . GLY A 1 92 ? 12.018 -13.254 30.066 1.00 10.98 89 GLY A C 1
ATOM 717 O O . GLY A 1 92 ? 11.246 -13.114 31.013 1.00 11.68 89 GLY A O 1
ATOM 718 N N . TYR A 1 93 ? 12.632 -14.403 29.782 1.00 9.36 90 TYR A N 1
ATOM 719 C CA . TYR A 1 93 ? 12.491 -15.579 30.631 1.00 10.04 90 TYR A CA 1
ATOM 720 C C . TYR A 1 93 ? 13.813 -15.977 31.278 1.00 10.77 90 TYR A C 1
ATOM 721 O O . TYR A 1 93 ? 13.920 -17.081 31.821 1.00 12.76 90 TYR A O 1
ATOM 730 N N . GLY A 1 94 ? 14.812 -15.105 31.234 1.00 9.71 91 GLY A N 1
ATOM 731 C CA . GLY A 1 94 ? 16.096 -15.416 31.845 1.00 8.60 91 GLY A CA 1
ATOM 732 C C . GLY A 1 94 ? 16.659 -16.718 31.323 1.00 10.55 91 GLY A C 1
ATOM 733 O O . GLY A 1 94 ? 16.624 -16.999 30.118 1.00 12.06 91 GLY A O 1
ATOM 734 N N . GLU A 1 95 ? 17.172 -17.534 32.242 1.00 11.33 92 GLU A N 1
ATOM 735 C CA . GLU A 1 95 ? 17.745 -18.829 31.907 1.00 11.27 92 GLU A CA 1
ATOM 736 C C . GLU A 1 95 ? 16.760 -19.984 32.084 1.00 11.81 92 GLU A C 1
ATOM 737 O O . GLU A 1 95 ? 17.165 -21.150 32.011 1.00 14.95 92 GLU A O 1
ATOM 743 N N . SER A 1 96 ? 15.464 -19.691 32.281 1.00 12.16 93 SER A N 1
ATOM 744 C CA . SER A 1 96 ? 14.529 -20.693 32.780 1.00 11.96 93 SER A CA 1
ATOM 745 C C . SER A 1 96 ? 13.959 -21.612 31.696 1.00 11.53 93 SER A C 1
ATOM 746 O O . SER A 1 96 ? 13.347 -22.635 32.040 1.00 14.39 93 SER A O 1
ATOM 749 N N . ARG A 1 97 ? 14.149 -21.296 30.413 1.00 11.81 94 ARG A N 1
ATOM 750 C CA . ARG A 1 97 ? 13.573 -22.066 29.306 1.00 13.05 94 ARG A CA 1
ATOM 751 C C . ARG A 1 97 ? 14.636 -22.446 28.280 1.00 12.41 94 ARG A C 1
ATOM 752 O O . ARG A 1 97 ? 14.616 -21.972 27.138 1.00 13.69 94 ARG A O 1
ATOM 760 N N . PRO A 1 98 ? 15.561 -23.334 28.641 1.00 11.60 95 PRO A N 1
ATOM 761 C CA . PRO A 1 98 ? 16.559 -23.782 27.668 1.00 12.42 95 PRO A CA 1
ATOM 762 C C . PRO A 1 98 ? 15.946 -24.609 26.549 1.00 13.66 95 PRO A C 1
ATOM 763 O O . PRO A 1 98 ? 14.977 -25.349 26.742 1.00 15.26 95 PRO A O 1
ATOM 767 N N . VAL A 1 99 ? 16.540 -24.473 25.365 1.00 11.60 96 VAL A N 1
ATOM 768 C CA . VAL A 1 99 ? 16.279 -25.359 24.232 1.00 12.50 96 VAL A CA 1
ATOM 769 C C . VAL A 1 99 ? 17.495 -26.174 23.854 1.00 13.31 96 VAL A C 1
ATOM 770 O O . VAL A 1 99 ? 17.438 -26.945 22.887 1.00 15.40 96 VAL A O 1
ATOM 774 N N . ALA A 1 100 ? 18.591 -26.039 24.588 1.00 11.33 97 ALA A N 1
ATOM 775 C CA . ALA A 1 100 ? 19.787 -26.820 24.333 1.00 14.34 97 ALA A CA 1
ATOM 776 C C . ALA A 1 100 ? 20.474 -27.045 25.670 1.00 14.41 97 ALA A C 1
ATOM 777 O O . ALA A 1 100 ? 20.080 -26.480 26.692 1.00 13.87 97 ALA A O 1
ATOM 779 N N . ASP A 1 101 ? 21.515 -27.877 25.643 1.00 17.65 98 ASP A N 1
ATOM 780 C CA . ASP A 1 101 ? 22.219 -28.299 26.852 1.00 17.25 98 ASP A CA 1
ATOM 781 C C . ASP A 1 101 ? 23.219 -27.230 27.276 1.00 13.25 98 ASP A C 1
ATOM 782 O O . ASP A 1 101 ? 24.178 -26.950 26.552 1.00 16.72 98 ASP A O 1
ATOM 787 N N . ASN A 1 102 ? 23.010 -26.655 28.461 1.00 14.36 99 ASN A N 1
ATOM 788 C CA . ASN A 1 102 ? 23.920 -25.648 28.988 1.00 15.65 99 ASN A CA 1
ATOM 789 C C . ASN A 1 102 ? 25.276 -26.221 29.394 1.00 13.75 99 ASN A C 1
ATOM 790 O O . ASN A 1 102 ? 26.180 -25.448 29.732 1.00 16.20 99 ASN A O 1
ATOM 795 N N . ALA A 1 103 ? 25.444 -27.542 29.331 1.00 18.56 100 ALA A N 1
ATOM 796 C CA . ALA A 1 103 ? 26.718 -28.161 29.681 1.00 17.91 100 ALA A CA 1
ATOM 797 C C . ALA A 1 103 ? 27.784 -27.988 28.605 1.00 23.42 100 ALA A C 1
ATOM 798 O O . ALA A 1 103 ? 28.972 -28.168 28.897 1.00 21.91 100 ALA A O 1
ATOM 800 N N . THR A 1 104 ? 27.399 -27.639 27.379 1.00 19.62 101 THR A N 1
ATOM 801 C CA . THR A 1 104 ? 28.332 -27.475 26.275 1.00 19.11 101 THR A CA 1
ATOM 802 C C . THR A 1 104 ? 28.304 -26.033 25.800 1.00 16.37 101 THR A C 1
ATOM 803 O O . THR A 1 104 ? 27.286 -25.344 25.929 1.00 14.47 101 THR A O 1
ATOM 807 N N . ALA A 1 105 ? 29.427 -25.581 25.233 1.00 13.73 102 ALA A N 1
ATOM 808 C CA . ALA A 1 105 ? 29.473 -24.235 24.676 1.00 12.71 102 ALA A CA 1
ATOM 809 C C . ALA A 1 105 ? 28.471 -24.079 23.540 1.00 16.88 102 ALA A C 1
ATOM 810 O O . ALA A 1 105 ? 27.812 -23.039 23.425 1.00 12.94 102 ALA A O 1
ATOM 812 N N . GLU A 1 106 ? 28.331 -25.112 22.704 1.00 14.59 103 GLU A N 1
ATOM 813 C CA . GLU A 1 106 ? 27.389 -25.061 21.593 1.00 14.33 103 GLU A CA 1
ATOM 814 C C . GLU A 1 106 ? 25.953 -24.932 22.083 1.00 12.78 103 GLU A C 1
ATOM 815 O O . GLU A 1 106 ? 25.158 -24.180 21.504 1.00 12.17 103 GLU A O 1
ATOM 821 N N . GLY A 1 107 ? 25.601 -25.665 23.141 1.00 13.31 104 GLY A N 1
ATOM 822 C CA . GLY A 1 107 ? 24.253 -25.578 23.679 1.00 14.27 104 GLY A CA 1
ATOM 823 C C . GLY A 1 107 ? 23.986 -24.236 24.323 1.00 14.50 104 GLY A C 1
ATOM 824 O O . GLY A 1 107 ? 22.911 -23.646 24.136 1.00 12.05 104 GLY A O 1
ATOM 825 N N . ARG A 1 108 ? 24.963 -23.724 25.071 1.00 13.56 105 ARG A N 1
ATOM 826 C CA . ARG A 1 108 ? 24.821 -22.397 25.656 1.00 12.38 105 ARG A CA 1
ATOM 827 C C . ARG A 1 108 ? 24.621 -21.341 24.578 1.00 10.76 105 ARG A C 1
ATOM 828 O O . ARG A 1 108 ? 23.793 -20.440 24.740 1.00 11.32 105 ARG A O 1
ATOM 836 N N . ALA A 1 109 ? 25.355 -21.445 23.462 1.00 12.31 106 ALA A N 1
ATOM 837 C CA . ALA A 1 109 ? 25.193 -20.484 22.373 1.00 10.16 106 ALA A CA 1
ATOM 838 C C . ALA A 1 109 ? 23.774 -20.522 21.802 1.00 9.69 106 ALA A C 1
ATOM 839 O O . ALA A 1 109 ? 23.183 -19.477 21.502 1.00 11.97 106 ALA A O 1
ATOM 841 N N . ILE A 1 110 ? 23.227 -21.721 21.610 1.00 10.04 107 ILE A N 1
ATOM 842 C CA . ILE A 1 110 ? 21.858 -21.831 21.107 1.00 10.39 107 ILE A CA 1
ATOM 843 C C . ILE A 1 110 ? 20.878 -21.193 22.086 1.00 10.17 107 ILE A C 1
ATOM 844 O O . ILE A 1 110 ? 19.884 -20.588 21.669 1.00 10.35 107 ILE A O 1
ATOM 849 N N . ASN A 1 111 ? 21.146 -21.293 23.394 1.00 9.31 108 ASN A N 1
ATOM 850 C CA . ASN A 1 111 ? 20.218 -20.753 24.391 1.00 8.03 108 ASN A CA 1
ATOM 851 C C . ASN A 1 111 ? 20.232 -19.224 24.457 1.00 9.80 108 ASN A C 1
ATOM 852 O O . ASN A 1 111 ? 19.231 -18.625 24.867 1.00 10.33 108 ASN A O 1
ATOM 857 N N . ARG A 1 112 ? 21.341 -18.584 24.099 1.00 10.15 109 ARG A N 1
ATOM 858 C CA . ARG A 1 112 ? 21.453 -17.121 24.101 1.00 11.10 109 ARG A CA 1
ATOM 859 C C . ARG A 1 112 ? 20.693 -16.581 22.905 1.00 9.88 109 ARG A C 1
ATOM 860 O O . ARG A 1 112 ? 21.245 -16.420 21.815 1.00 10.10 109 ARG A O 1
ATOM 868 N N . ARG A 1 113 ? 19.417 -16.251 23.111 1.00 9.87 110 ARG A N 1
ATOM 869 C CA . ARG A 1 113 ? 18.544 -16.110 21.957 1.00 8.95 110 ARG A CA 1
ATOM 870 C C . ARG A 1 113 ? 17.341 -15.233 22.275 1.00 8.31 110 ARG A C 1
ATOM 871 O O . ARG A 1 113 ? 16.940 -15.074 23.433 1.00 10.23 110 ARG A O 1
ATOM 879 N N . VAL A 1 114 ? 16.765 -14.686 21.210 1.00 8.56 111 VAL A N 1
ATOM 880 C CA . VAL A 1 114 ? 15.427 -14.106 21.229 1.00 9.96 111 VAL A CA 1
ATOM 881 C C . VAL A 1 114 ? 14.583 -14.871 20.225 1.00 9.73 111 VAL A C 1
ATOM 882 O O . VAL A 1 114 ? 15.028 -15.117 19.099 1.00 10.57 111 VAL A O 1
ATOM 886 N N . GLU A 1 115 ? 13.382 -15.258 20.633 1.00 10.82 112 GLU A N 1
ATOM 887 C CA . GLU A 1 115 ? 12.404 -15.858 19.735 1.00 9.29 112 GLU A CA 1
ATOM 888 C C . GLU A 1 115 ? 11.223 -14.910 19.594 1.00 7.96 112 GLU A C 1
ATOM 889 O O . GLU A 1 115 ? 10.799 -14.277 20.564 1.00 9.97 112 GLU A O 1
ATOM 895 N N . ALA A 1 116 ? 10.679 -14.823 18.388 1.00 7.84 113 ALA A N 1
ATOM 896 C CA . ALA A 1 116 ? 9.424 -14.104 18.229 1.00 7.99 113 ALA A CA 1
ATOM 897 C C . ALA A 1 116 ? 8.632 -14.731 17.100 1.00 10.65 113 ALA A C 1
ATOM 898 O O . ALA A 1 116 ? 9.203 -15.227 16.130 1.00 11.85 113 ALA A O 1
ATOM 900 N N . GLU A 1 117 ? 7.311 -14.713 17.225 1.00 9.17 114 GLU A N 1
ATOM 901 C CA . GLU A 1 117 ? 6.479 -15.195 16.135 1.00 10.12 114 GLU A CA 1
ATOM 902 C C . GLU A 1 117 ? 5.280 -14.278 15.947 1.00 10.92 114 GLU A C 1
ATOM 903 O O . GLU A 1 117 ? 4.864 -13.552 16.858 1.00 11.36 114 GLU A O 1
ATOM 909 N N . VAL A 1 118 ? 4.731 -14.319 14.735 1.00 9.78 115 VAL A N 1
ATOM 910 C CA . VAL A 1 118 ? 3.480 -13.637 14.414 1.00 10.05 115 VAL A CA 1
ATOM 911 C C . VAL A 1 118 ? 2.627 -14.594 13.598 1.00 9.33 115 VAL A C 1
ATOM 912 O O . VAL A 1 118 ? 3.143 -15.332 12.753 1.00 10.48 115 VAL A O 1
ATOM 916 N N . GLU A 1 119 ? 1.321 -14.580 13.849 1.00 8.93 116 GLU A N 1
ATOM 917 C CA . GLU A 1 119 ? 0.377 -15.368 13.062 1.00 10.30 116 GLU A CA 1
ATOM 918 C C . GLU A 1 119 ? -0.769 -14.483 12.599 1.00 10.33 116 GLU A C 1
ATOM 919 O O . GLU A 1 119 ? -1.116 -13.501 13.263 1.00 10.73 116 GLU A O 1
ATOM 925 N N . ALA A 1 120 ? -1.348 -14.842 11.450 1.00 8.78 117 ALA A N 1
ATOM 926 C CA . ALA A 1 120 ? -2.518 -14.162 10.908 1.00 10.11 117 ALA A CA 1
ATOM 927 C C . ALA A 1 120 ? -3.368 -15.143 10.120 1.00 9.90 117 ALA A C 1
ATOM 928 O O . ALA A 1 120 ? -2.866 -16.142 9.599 1.00 11.23 117 ALA A O 1
ATOM 930 N N . GLU A 1 121 ? -4.657 -14.812 10.023 1.00 13.91 118 GLU A N 1
ATOM 931 C CA . GLU A 1 121 ? -5.634 -15.607 9.295 1.00 20.59 118 GLU A CA 1
ATOM 932 C C . GLU A 1 121 ? -5.199 -15.848 7.857 1.00 13.65 118 GLU A C 1
ATOM 933 O O . GLU A 1 121 ? -4.728 -14.931 7.173 1.00 14.97 118 GLU A O 1
ATOM 939 N N . ALA A 1 122 ? -5.427 -17.083 7.374 1.00 20.79 119 ALA A N 1
ATOM 940 C CA . ALA A 1 122 ? -5.030 -17.469 6.027 1.00 22.66 119 ALA A CA 1
ATOM 941 C C . ALA A 1 122 ? -6.071 -18.227 5.196 1.00 32.92 119 ALA A C 1
ATOM 942 O O . ALA A 1 122 ? -5.772 -18.568 4.046 1.00 39.12 119 ALA A O 1
ATOM 944 N N . SER B 1 1 ? 25.407 -24.791 11.454 1.00 31.52 -2 SER B N 1
ATOM 945 C CA . SER B 1 1 ? 24.356 -25.102 12.419 1.00 21.63 -2 SER B CA 1
ATOM 946 C C . SER B 1 1 ? 24.823 -26.166 13.411 1.00 24.24 -2 SER B C 1
ATOM 947 O O . SER B 1 1 ? 25.843 -26.829 13.189 1.00 25.75 -2 SER B O 1
ATOM 950 N N . ASN B 1 2 ? 24.082 -26.334 14.506 1.00 17.50 -1 ASN B N 1
ATOM 951 C CA . ASN B 1 2 ? 24.461 -27.290 15.537 1.00 18.52 -1 ASN B CA 1
ATOM 952 C C . ASN B 1 2 ? 23.235 -28.015 16.072 1.00 14.86 -1 ASN B C 1
ATOM 953 O O . ASN B 1 2 ? 22.146 -27.447 16.159 1.00 15.96 -1 ASN B O 1
ATOM 958 N N . ALA B 1 3 ? 23.440 -29.278 16.447 1.00 17.85 0 ALA B N 1
ATOM 959 C CA . ALA B 1 3 ? 22.407 -30.095 17.066 1.00 14.84 0 ALA B CA 1
ATOM 960 C C . ALA B 1 3 ? 22.065 -29.565 18.461 1.00 15.82 0 ALA B C 1
ATOM 961 O O . ALA B 1 3 ? 22.794 -28.753 19.043 1.00 19.05 0 ALA B O 1
ATOM 963 N N . ALA B 1 4 ? 20.946 -30.047 19.010 1.00 17.94 1 ALA B N 1
ATOM 964 C CA . ALA B 1 4 ? 20.518 -29.607 20.335 1.00 17.66 1 ALA B CA 1
ATOM 965 C C . ALA B 1 4 ? 19.532 -30.601 20.932 1.00 18.35 1 ALA B C 1
ATOM 966 O O . ALA B 1 4 ? 18.824 -31.306 20.211 1.00 16.83 1 ALA B O 1
ATOM 968 N N . VAL B 1 5 ? 19.482 -30.629 22.263 1.00 15.52 2 VAL B N 1
ATOM 969 C CA . VAL B 1 5 ? 18.478 -31.396 22.991 1.00 14.44 2 VAL B CA 1
ATOM 970 C C . VAL B 1 5 ? 18.224 -30.684 24.312 1.00 14.42 2 VAL B C 1
ATOM 971 O O . VAL B 1 5 ? 19.149 -30.136 24.919 1.00 16.19 2 VAL B O 1
ATOM 975 N N . ALA B 1 6 ? 16.965 -30.688 24.751 1.00 15.70 3 ALA B N 1
ATOM 976 C CA . ALA B 1 6 ? 16.614 -30.101 26.038 1.00 18.78 3 ALA B CA 1
ATOM 977 C C . ALA B 1 6 ? 15.340 -30.741 26.567 1.00 17.26 3 ALA B C 1
ATOM 978 O O . ALA B 1 6 ? 14.481 -31.182 25.799 1.00 17.77 3 ALA B O 1
ATOM 980 N N . GLU B 1 7 ? 15.227 -30.763 27.895 1.00 15.76 4 GLU B N 1
ATOM 981 C CA . GLU B 1 7 ? 14.082 -31.318 28.602 1.00 17.03 4 GLU B CA 1
ATOM 982 C C . GLU B 1 7 ? 13.538 -30.263 29.553 1.00 19.86 4 GLU B C 1
ATOM 983 O O . GLU B 1 7 ? 14.291 -29.687 30.345 1.00 19.92 4 GLU B O 1
ATOM 989 N N . VAL B 1 8 ? 12.237 -30.004 29.472 1.00 17.25 5 VAL B N 1
ATOM 990 C CA . VAL B 1 8 ? 11.596 -29.021 30.334 1.00 14.60 5 VAL B CA 1
ATOM 991 C C . VAL B 1 8 ? 10.292 -29.594 30.865 1.00 15.00 5 VAL B C 1
ATOM 992 O O . VAL B 1 8 ? 9.726 -30.542 30.315 1.00 16.39 5 VAL B O 1
ATOM 996 N N . VAL B 1 9 ? 9.823 -29.009 31.949 1.00 14.36 6 VAL B N 1
ATOM 997 C CA A VAL B 1 9 ? 8.459 -29.226 32.408 0.73 15.01 6 VAL B CA 1
ATOM 998 C CA B VAL B 1 9 ? 8.459 -29.219 32.421 0.27 15.10 6 VAL B CA 1
ATOM 999 C C . VAL B 1 9 ? 7.632 -28.024 31.971 1.00 15.73 6 VAL B C 1
ATOM 1000 O O . VAL B 1 9 ? 8.107 -26.882 32.003 1.00 16.43 6 VAL B O 1
ATOM 1007 N N . ARG B 1 10 ? 6.404 -28.282 31.518 1.00 16.87 7 ARG B N 1
ATOM 1008 C CA . ARG B 1 10 ? 5.585 -27.220 30.940 1.00 15.44 7 ARG B CA 1
ATOM 1009 C C . ARG B 1 10 ? 4.145 -27.320 31.406 1.00 16.92 7 ARG B C 1
ATOM 1010 O O . ARG B 1 10 ? 3.554 -28.402 31.377 1.00 17.45 7 ARG B O 1
ATOM 1018 N N . VAL B 1 11 ? 3.579 -26.196 31.833 1.00 12.36 8 VAL B N 1
ATOM 1019 C CA A VAL B 1 11 ? 2.149 -26.091 32.098 0.70 12.22 8 VAL B CA 1
ATOM 1020 C CA B VAL B 1 11 ? 2.148 -26.081 32.100 0.30 12.27 8 VAL B CA 1
ATOM 1021 C C . VAL B 1 11 ? 1.543 -25.191 31.026 1.00 11.70 8 VAL B C 1
ATOM 1022 O O . VAL B 1 11 ? 2.081 -24.117 30.730 1.00 13.22 8 VAL B O 1
ATOM 1029 N N . GLN B 1 12 ? 0.439 -25.640 30.426 1.00 12.17 9 GLN B N 1
ATOM 1030 C CA . GLN B 1 12 ? -0.275 -24.870 29.415 1.00 13.63 9 GLN B CA 1
ATOM 1031 C C . GLN B 1 12 ? -1.727 -24.698 29.845 1.00 10.72 9 GLN B C 1
ATOM 1032 O O . GLN B 1 12 ? -2.408 -25.682 30.153 1.00 13.45 9 GLN B O 1
ATOM 1038 N N . LEU B 1 13 ? -2.178 -23.446 29.878 1.00 10.45 10 LEU B N 1
ATOM 1039 C CA . LEU B 1 13 ? -3.500 -23.046 30.349 1.00 11.63 10 LEU B CA 1
ATOM 1040 C C . LEU B 1 13 ? -4.308 -22.441 29.207 1.00 10.49 10 LEU B C 1
ATOM 1041 O O . LEU B 1 13 ? -3.778 -21.663 28.403 1.00 10.73 10 LEU B O 1
ATOM 1046 N N . ASP B 1 14 ? -5.597 -22.793 29.149 1.00 10.61 11 ASP B N 1
ATOM 1047 C CA . ASP B 1 14 ? -6.520 -22.303 28.130 1.00 10.13 11 ASP B CA 1
ATOM 1048 C C . ASP B 1 14 ? -7.814 -21.940 28.852 1.00 12.43 11 ASP B C 1
ATOM 1049 O O . ASP B 1 14 ? -8.502 -22.821 29.374 1.00 15.03 11 ASP B O 1
ATOM 1054 N N . VAL B 1 15 ? -8.108 -20.647 28.939 1.00 8.56 12 VAL B N 1
ATOM 1055 C CA . VAL B 1 15 ? -9.289 -20.137 29.635 1.00 10.20 12 VAL B CA 1
ATOM 1056 C C . VAL B 1 15 ? -10.260 -19.636 28.581 1.00 10.12 12 VAL B C 1
ATOM 1057 O O . VAL B 1 15 ? -9.863 -18.870 27.705 1.00 10.00 12 VAL B O 1
ATOM 1061 N N . LYS B 1 16 ? -11.531 -20.039 28.667 1.00 9.96 13 LYS B N 1
ATOM 1062 C CA . LYS B 1 16 ? -12.531 -19.581 27.705 1.00 12.45 13 LYS B CA 1
ATOM 1063 C C . LYS B 1 16 ? -13.433 -18.494 28.293 1.00 9.22 13 LYS B C 1
ATOM 1064 O O . LYS B 1 16 ? -13.678 -18.460 29.501 1.00 11.17 13 LYS B O 1
ATOM 1070 N N . PHE B 1 17 ? -13.924 -17.604 27.426 1.00 9.61 14 PHE B N 1
ATOM 1071 C CA . PHE B 1 17 ? -14.754 -16.476 27.848 1.00 10.33 14 PHE B CA 1
ATOM 1072 C C . PHE B 1 17 ? -16.100 -16.457 27.138 1.00 13.15 14 PHE B C 1
ATOM 1073 O O . PHE B 1 17 ? -16.222 -16.837 25.967 1.00 11.88 14 PHE B O 1
ATOM 1081 N N . ASP B 1 18 ? -17.107 -15.958 27.847 1.00 11.36 15 ASP B N 1
ATOM 1082 C CA . ASP B 1 18 ? -18.406 -15.757 27.216 1.00 12.49 15 ASP B CA 1
ATOM 1083 C C . ASP B 1 18 ? -18.357 -14.546 26.291 1.00 10.83 15 ASP B C 1
ATOM 1084 O O . ASP B 1 18 ? -17.490 -13.679 26.409 1.00 12.22 15 ASP B O 1
ATOM 1089 N N . PHE B 1 19 ? -19.310 -14.496 25.352 1.00 10.34 16 PHE B N 1
ATOM 1090 C CA . PHE B 1 19 ? -19.354 -13.458 24.335 1.00 11.12 16 PHE B CA 1
ATOM 1091 C C . PHE B 1 19 ? -19.352 -12.071 24.962 1.00 11.27 16 PHE B C 1
ATOM 1092 O O . PHE B 1 19 ? -20.165 -11.775 25.846 1.00 12.19 16 PHE B O 1
ATOM 1100 N N . ASP B 1 20 ? -18.425 -11.228 24.492 1.00 10.93 17 ASP B N 1
ATOM 1101 C CA . ASP B 1 20 ? -18.241 -9.840 24.928 1.00 12.08 17 ASP B CA 1
ATOM 1102 C C . ASP B 1 20 ? -17.965 -9.714 26.427 1.00 12.38 17 ASP B C 1
ATOM 1103 O O . ASP B 1 20 ? -18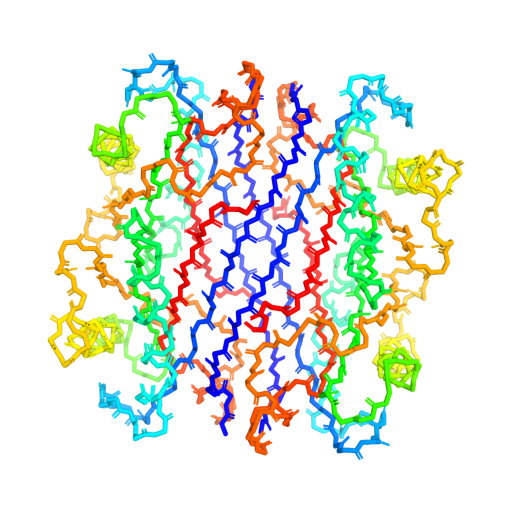.191 -8.642 27.006 1.00 15.82 17 ASP B O 1
ATOM 1108 N N . LYS B 1 21 ? -17.467 -10.758 27.034 1.00 12.02 18 LYS B N 1
ATOM 1109 C CA . LYS B 1 21 ? -17.086 -10.704 28.433 1.00 12.93 18 LYS B CA 1
ATOM 1110 C C . LYS B 1 21 ? -15.595 -10.912 28.671 1.00 13.69 18 LYS B C 1
ATOM 1111 O O . LYS B 1 21 ? -14.970 -11.623 27.992 1.00 10.95 18 LYS B O 1
ATOM 1117 N N . SER B 1 22 ? -15.068 -10.242 29.698 1.00 11.85 19 SER B N 1
ATOM 1118 C CA . SER B 1 22 ? -13.708 -10.499 30.151 1.00 11.60 19 SER B CA 1
ATOM 1119 C C . SER B 1 22 ? -13.708 -11.109 31.547 1.00 12.75 19 SER B C 1
ATOM 1120 O O . SER B 1 22 ? -12.671 -11.154 32.202 1.00 14.18 19 SER B O 1
ATOM 1123 N N . LYS B 1 23 ? -14.863 -11.582 32.011 1.00 14.75 20 LYS B N 1
ATOM 1124 C CA . LYS B 1 23 ? -14.968 -12.205 33.320 1.00 13.59 20 LYS B CA 1
ATOM 1125 C C . LYS B 1 23 ? -14.292 -13.567 33.316 1.00 16.35 20 LYS B C 1
ATOM 1126 O O . LYS B 1 23 ? -14.516 -14.383 32.418 1.00 14.83 20 LYS B O 1
ATOM 1132 N N . VAL B 1 24 ? -13.478 -13.829 34.336 1.00 15.02 21 VAL B N 1
ATOM 1133 C CA . VAL B 1 24 ? -12.933 -15.171 34.509 1.00 12.27 21 VAL B CA 1
ATOM 1134 C C . VAL B 1 24 ? -14.053 -16.075 35.005 1.00 16.47 21 VAL B C 1
ATOM 1135 O O . VAL B 1 24 ? -14.642 -15.835 36.067 1.00 17.84 21 VAL B O 1
ATOM 1139 N N . LYS B 1 25 ? -14.350 -17.118 34.240 1.00 14.91 22 LYS B N 1
ATOM 1140 C CA . LYS B 1 25 ? -15.451 -18.003 34.585 1.00 17.22 22 LYS B CA 1
ATOM 1141 C C . LYS B 1 25 ? -15.069 -18.906 35.753 1.00 19.51 22 LYS B C 1
ATOM 1142 O O . LYS B 1 25 ? -13.898 -19.192 36.007 1.00 17.54 22 LYS B O 1
ATOM 1148 N N . GLU B 1 26 ? -16.096 -19.364 36.469 1.00 21.86 23 GLU B N 1
ATOM 1149 C CA . GLU B 1 26 ? -15.869 -20.073 37.722 1.00 19.30 23 GLU B CA 1
ATOM 1150 C C . GLU B 1 26 ? -14.986 -21.299 37.537 1.00 17.72 23 GLU B C 1
ATOM 1151 O O . GLU B 1 26 ? -14.055 -21.527 38.321 1.00 19.03 23 GLU B O 1
ATOM 1157 N N . ASN B 1 27 ? -15.248 -22.093 36.499 1.00 19.63 24 ASN B N 1
ATOM 1158 C CA . ASN B 1 27 ? -14.516 -23.339 36.333 1.00 20.30 24 ASN B CA 1
ATOM 1159 C C . ASN B 1 27 ? -13.049 -23.124 35.989 1.00 19.93 24 ASN B C 1
ATOM 1160 O O . ASN B 1 27 ? -12.261 -24.068 36.114 1.00 24.87 24 ASN B O 1
ATOM 1165 N N . SER B 1 28 ? -12.656 -21.917 35.585 1.00 16.32 25 SER B N 1
ATOM 1166 C CA . SER B 1 28 ? -11.267 -21.693 35.208 1.00 15.88 25 SER B CA 1
ATOM 1167 C C . SER B 1 28 ? -10.380 -21.264 36.372 1.00 16.95 25 SER B C 1
ATOM 1168 O O . SER B 1 28 ? -9.154 -21.240 36.211 1.00 15.75 25 SER B O 1
ATOM 1171 N N . TYR B 1 29 ? -10.947 -20.945 37.540 1.00 15.71 26 TYR B N 1
ATOM 1172 C CA . TYR B 1 29 ? -10.101 -20.548 38.663 1.00 16.33 26 TYR B CA 1
ATOM 1173 C C . TYR B 1 29 ? -9.155 -21.667 39.073 1.00 14.36 26 TYR B C 1
ATOM 1174 O O . TYR B 1 29 ? -7.971 -21.421 39.328 1.00 16.41 26 TYR B O 1
ATOM 1183 N N . ALA B 1 30 ? -9.651 -22.904 39.137 1.00 16.94 27 ALA B N 1
ATOM 1184 C CA . ALA B 1 30 ? -8.784 -24.009 39.523 1.00 15.70 27 ALA B CA 1
ATOM 1185 C C . ALA B 1 30 ? -7.684 -24.234 38.492 1.00 16.59 27 ALA B C 1
ATOM 1186 O O . ALA B 1 30 ? -6.557 -24.582 38.859 1.00 18.51 27 ALA B O 1
ATOM 1188 N N . ASP B 1 31 ? -7.991 -24.020 37.208 1.00 15.61 28 ASP B N 1
ATOM 1189 C CA . ASP B 1 31 ? -6.975 -24.128 36.164 1.00 16.91 28 ASP B CA 1
ATOM 1190 C C . ASP B 1 31 ? -5.899 -23.064 36.334 1.00 13.37 28 ASP B C 1
ATOM 1191 O O . ASP B 1 31 ? -4.696 -23.350 36.239 1.00 14.56 28 ASP B O 1
ATOM 1196 N N . ILE B 1 32 ? -6.318 -21.818 36.556 1.00 13.16 29 ILE B N 1
ATOM 1197 C CA . ILE B 1 32 ? -5.360 -20.752 36.814 1.00 15.26 29 ILE B CA 1
ATOM 1198 C C . ILE B 1 32 ? -4.530 -21.069 38.052 1.00 16.06 29 ILE B C 1
ATOM 1199 O O . ILE B 1 32 ? -3.324 -20.816 38.079 1.00 13.44 29 ILE B O 1
ATOM 1204 N N . LYS B 1 33 ? -5.151 -21.641 39.090 1.00 13.99 30 LYS B N 1
ATOM 1205 C CA . LYS B 1 33 ? -4.404 -21.948 40.311 1.00 18.05 30 LYS B CA 1
ATOM 1206 C C . LYS B 1 33 ? -3.303 -22.969 40.050 1.00 15.39 30 LYS B C 1
ATOM 1207 O O . LYS B 1 33 ? -2.210 -22.879 40.626 1.00 14.62 30 LYS B O 1
ATOM 1213 N N . ASN B 1 34 ? -3.564 -23.947 39.176 1.00 17.06 31 ASN B N 1
ATOM 1214 C CA . ASN B 1 34 ? -2.506 -24.892 38.822 1.00 18.31 31 ASN B CA 1
ATOM 1215 C C . ASN B 1 34 ? -1.308 -24.180 38.200 1.00 16.52 31 ASN B C 1
ATOM 1216 O O . ASN B 1 34 ? -0.152 -24.501 38.510 1.00 16.53 31 ASN B O 1
ATOM 1221 N N . LEU B 1 35 ? -1.559 -23.182 37.354 1.00 14.73 32 LEU B N 1
ATOM 1222 C CA . LEU B 1 35 ? -0.447 -22.431 36.786 1.00 13.80 32 LEU B CA 1
ATOM 1223 C C . LEU B 1 35 ? 0.279 -21.631 37.862 1.00 14.02 32 LEU B C 1
ATOM 1224 O O . LEU B 1 35 ? 1.517 -21.590 37.883 1.00 14.23 32 LEU B O 1
ATOM 1229 N N . ALA B 1 36 ? -0.475 -21.006 38.777 1.00 13.65 33 ALA B N 1
ATOM 1230 C CA . ALA B 1 36 ? 0.150 -20.276 39.874 1.00 13.43 33 ALA B CA 1
ATOM 1231 C C . ALA B 1 36 ? 1.012 -21.196 40.724 1.00 14.60 33 ALA B C 1
ATOM 1232 O O . ALA B 1 36 ? 2.129 -20.831 41.104 1.00 13.59 33 ALA B O 1
ATOM 1234 N N . ASP B 1 37 ? 0.503 -22.391 41.040 1.00 13.43 34 ASP B N 1
ATOM 1235 C CA . ASP B 1 37 ? 1.259 -23.335 41.857 1.00 16.41 34 ASP B CA 1
ATOM 1236 C C . ASP B 1 37 ? 2.561 -23.742 41.173 1.00 21.10 34 ASP B C 1
ATOM 1237 O O . ASP B 1 37 ? 3.604 -23.865 41.823 1.00 18.01 34 ASP B O 1
ATOM 1242 N N . PHE B 1 38 ? 2.516 -23.957 39.858 1.00 15.31 35 PHE B N 1
ATOM 1243 C CA . PHE B 1 38 ? 3.741 -24.207 39.103 1.00 16.47 35 PHE B CA 1
ATOM 1244 C C . PHE B 1 38 ? 4.738 -23.062 39.269 1.00 16.66 35 PHE B C 1
ATOM 1245 O O . PHE B 1 38 ? 5.938 -23.292 39.460 1.00 15.48 35 PHE B O 1
ATOM 1253 N N . MET B 1 39 ? 4.266 -21.814 39.190 1.00 15.66 36 MET B N 1
ATOM 1254 C CA . MET B 1 39 ? 5.173 -20.678 39.308 1.00 16.59 36 MET B CA 1
ATOM 1255 C C . MET B 1 39 ? 5.754 -20.560 40.712 1.00 15.77 36 MET B C 1
ATOM 1256 O O . MET B 1 39 ? 6.878 -20.078 40.877 1.00 14.65 36 MET B O 1
ATOM 1261 N N . LYS B 1 40 ? 5.022 -21.011 41.731 1.00 15.65 37 LYS B N 1
ATOM 1262 C CA . LYS B 1 40 ? 5.595 -21.028 43.072 1.00 14.44 37 LYS B CA 1
ATOM 1263 C C . LYS B 1 40 ? 6.606 -22.157 43.240 1.00 21.55 37 LYS B C 1
ATOM 1264 O O . LYS B 1 40 ? 7.576 -22.007 43.993 1.00 21.98 37 LYS B O 1
ATOM 1270 N N . GLN B 1 41 ? 6.406 -23.277 42.543 1.00 16.36 38 GLN B N 1
ATOM 1271 C CA . GLN B 1 41 ? 7.353 -24.386 42.604 1.00 17.55 38 GLN B CA 1
ATOM 1272 C C . GLN B 1 41 ? 8.659 -24.062 41.890 1.00 20.40 38 GLN B C 1
ATOM 1273 O O . GLN B 1 41 ? 9.728 -24.539 42.300 1.00 18.42 38 GLN B O 1
ATOM 1279 N N . TYR B 1 42 ? 8.597 -23.250 40.830 1.00 15.95 39 TYR B N 1
ATOM 1280 C CA . TYR B 1 42 ? 9.750 -22.879 40.014 1.00 15.46 39 TYR B CA 1
ATOM 1281 C C . TYR B 1 42 ? 9.868 -21.360 40.028 1.00 16.70 39 TYR B C 1
ATOM 1282 O O . TYR B 1 42 ? 9.417 -20.677 39.092 1.00 14.67 39 TYR B O 1
ATOM 1291 N N . PRO B 1 43 ? 10.489 -20.789 41.068 1.00 16.04 40 PRO B N 1
ATOM 1292 C CA . PRO B 1 43 ? 10.398 -19.338 41.293 1.00 16.69 40 PRO B CA 1
ATOM 1293 C C . PRO B 1 43 ? 11.120 -18.477 40.264 1.00 14.48 40 PRO B C 1
ATOM 1294 O O . PRO B 1 43 ? 10.870 -17.265 40.238 1.00 18.24 40 PRO B O 1
ATOM 1298 N N . SER B 1 44 ? 12.013 -19.036 39.439 1.00 14.97 41 SER B N 1
ATOM 1299 C CA . SER B 1 44 ? 12.698 -18.251 38.414 1.00 14.88 41 SER B CA 1
ATOM 1300 C C . SER B 1 44 ? 11.868 -18.072 37.146 1.00 12.33 41 SER B C 1
ATOM 1301 O O . SER B 1 44 ? 12.269 -17.315 36.254 1.00 13.66 41 SER B O 1
ATOM 1304 N N . THR B 1 45 ? 10.739 -18.753 37.045 1.00 14.07 42 THR B N 1
ATOM 1305 C CA . THR B 1 45 ? 9.967 -18.730 35.813 1.00 12.21 42 THR B CA 1
ATOM 1306 C C . THR B 1 45 ? 9.109 -17.466 35.734 1.00 11.29 42 THR B C 1
ATOM 1307 O O . THR B 1 45 ? 8.903 -16.749 36.716 1.00 13.31 42 THR B O 1
ATOM 1311 N N . SER B 1 46 ? 8.611 -17.184 34.537 1.00 11.44 43 SER B N 1
ATOM 1312 C CA . SER B 1 46 ? 7.648 -16.107 34.373 1.00 14.07 43 SER B CA 1
ATOM 1313 C C . SER B 1 46 ? 6.725 -16.508 33.234 1.00 12.65 43 SER B C 1
ATOM 1314 O O . SER B 1 46 ? 6.943 -17.529 32.576 1.00 12.90 43 SER B O 1
ATOM 1317 N N . THR B 1 47 ? 5.655 -15.737 33.037 1.00 12.30 44 THR B N 1
ATOM 1318 C CA . THR B 1 47 ? 4.665 -16.102 32.029 1.00 12.24 44 THR B CA 1
ATOM 1319 C C . THR B 1 47 ? 4.126 -14.862 31.334 1.00 11.34 44 THR B C 1
ATOM 1320 O O . THR B 1 47 ? 4.079 -13.770 31.905 1.00 12.69 44 THR B O 1
ATOM 1324 N N . THR B 1 48 ? 3.731 -15.048 30.082 1.00 10.12 45 THR B N 1
ATOM 1325 C CA . THR B 1 48 ? 3.000 -14.046 29.319 1.00 10.21 45 THR B CA 1
ATOM 1326 C C . THR B 1 48 ? 1.585 -14.568 29.107 1.00 10.07 45 THR B C 1
ATOM 1327 O O . THR B 1 48 ? 1.388 -15.605 28.459 1.00 12.12 45 THR B O 1
ATOM 1331 N N . VAL B 1 49 ? 0.615 -13.867 29.678 1.00 8.79 46 VAL B N 1
ATOM 1332 C CA . VAL B 1 49 ? -0.794 -14.216 29.544 1.00 9.24 46 VAL B CA 1
ATOM 1333 C C . VAL B 1 49 ? -1.310 -13.569 28.264 1.00 8.56 46 VAL B C 1
ATOM 1334 O O . VAL B 1 49 ? -1.182 -12.353 28.086 1.00 10.89 46 VAL B O 1
ATOM 1338 N N . GLU B 1 50 ? -1.872 -14.372 27.362 1.00 9.95 47 GLU B N 1
ATOM 1339 C CA . GLU B 1 50 ? -2.165 -13.939 25.994 1.00 8.69 47 GLU B CA 1
ATOM 1340 C C . GLU B 1 50 ? -3.661 -14.022 25.733 1.00 8.39 47 GLU B C 1
ATOM 1341 O O . GLU B 1 50 ? -4.230 -15.115 25.751 1.00 10.25 47 GLU B O 1
ATOM 1347 N N . GLY B 1 51 ? -4.283 -12.880 25.470 1.00 8.40 48 GLY B N 1
ATOM 1348 C CA . GLY B 1 51 ? -5.722 -12.814 25.252 1.00 8.29 48 GLY B CA 1
ATOM 1349 C C . GLY B 1 51 ? -6.120 -12.726 23.787 1.00 9.35 48 GLY B C 1
ATOM 1350 O O . GLY B 1 51 ? -5.384 -12.202 22.947 1.00 11.30 48 GLY B O 1
ATOM 1351 N N . HIS B 1 52 ? -7.325 -13.228 23.500 1.00 9.24 49 HIS B N 1
ATOM 1352 C CA . HIS B 1 52 ? -7.840 -13.378 22.144 1.00 8.83 49 HIS B CA 1
ATOM 1353 C C . HIS B 1 52 ? -9.344 -13.148 22.122 1.00 8.95 49 HIS B C 1
ATOM 1354 O O . HIS B 1 52 ? -10.019 -13.197 23.153 1.00 10.70 49 HIS B O 1
ATOM 1361 N N . THR B 1 53 ? -9.872 -12.950 20.911 1.00 8.33 50 THR B N 1
ATOM 1362 C CA . THR B 1 53 ? -11.308 -12.783 20.687 1.00 8.38 50 THR B CA 1
ATOM 1363 C C . THR B 1 53 ? -11.752 -13.608 19.485 1.00 10.89 50 THR B C 1
ATOM 1364 O O . THR B 1 53 ? -10.943 -14.056 18.662 1.00 11.28 50 THR B O 1
ATOM 1368 N N . ASP B 1 54 ? -13.064 -13.785 19.374 1.00 11.61 51 ASP B N 1
ATOM 1369 C CA . ASP B 1 54 ? -13.616 -14.165 18.082 1.00 11.31 51 ASP B CA 1
ATOM 1370 C C . ASP B 1 54 ? -13.713 -12.919 17.198 1.00 10.66 51 ASP B C 1
ATOM 1371 O O . ASP B 1 54 ? -13.421 -11.797 17.621 1.00 12.46 51 ASP B O 1
ATOM 1376 N N . SER B 1 55 ? -14.122 -13.104 15.938 1.00 14.67 52 SER B N 1
ATOM 1377 C CA . SER B 1 55 ? -13.991 -12.029 14.959 1.00 15.60 52 SER B CA 1
ATOM 1378 C C . SER B 1 55 ? -15.229 -11.135 14.841 1.00 14.71 52 SER B C 1
ATOM 1379 O O . SER B 1 55 ? -15.261 -10.268 13.958 1.00 16.75 52 SER B O 1
ATOM 1382 N N . VAL B 1 56 ? -16.226 -11.299 15.713 1.00 13.81 53 VAL B N 1
ATOM 1383 C CA . VAL B 1 56 ? -17.359 -10.375 15.737 1.00 18.06 53 VAL B CA 1
ATOM 1384 C C . VAL B 1 56 ? -16.897 -9.026 16.275 1.00 15.87 53 VAL B C 1
ATOM 1385 O O . VAL B 1 56 ? -16.259 -8.951 17.333 1.00 15.18 53 VAL B O 1
ATOM 1389 N N . GLY B 1 57 ? -17.209 -7.953 15.553 1.00 16.33 54 GLY B N 1
ATOM 1390 C CA . GLY B 1 57 ? -16.816 -6.610 15.938 1.00 16.55 54 GLY B CA 1
ATOM 1391 C C . GLY B 1 57 ? -15.533 -6.163 15.252 1.00 16.28 54 GLY B C 1
ATOM 1392 O O . GLY B 1 57 ? -14.869 -6.920 14.535 1.00 17.37 54 GLY B O 1
ATOM 1393 N N . THR B 1 58 ? -15.171 -4.904 15.487 1.00 16.89 55 THR B N 1
ATOM 1394 C CA . THR B 1 58 ? -14.017 -4.349 14.796 1.00 16.30 55 THR B CA 1
ATOM 1395 C C . THR B 1 58 ? -12.710 -4.864 15.397 1.00 17.94 55 THR B C 1
ATOM 1396 O O . THR B 1 58 ? -12.653 -5.336 16.537 1.00 16.65 55 THR B O 1
ATOM 1400 N N . ASP B 1 59 ? -11.651 -4.764 14.595 1.00 19.92 56 ASP B N 1
ATOM 1401 C CA . ASP B 1 59 ? -10.324 -5.122 15.083 1.00 15.40 56 ASP B CA 1
ATOM 1402 C C . ASP B 1 59 ? -9.971 -4.331 16.332 1.00 17.07 56 ASP B C 1
ATOM 1403 O O . ASP B 1 59 ? -9.435 -4.888 17.298 1.00 16.68 56 ASP B O 1
ATOM 1408 N N . ALA B 1 60 ? -10.257 -3.026 16.329 1.00 15.80 57 ALA B N 1
ATOM 1409 C CA . ALA B 1 60 ? -9.883 -2.175 17.453 1.00 15.32 57 ALA B CA 1
ATOM 1410 C C . ALA B 1 60 ? -10.670 -2.529 18.710 1.00 15.68 57 ALA B C 1
ATOM 1411 O O . ALA B 1 60 ? -10.107 -2.564 19.810 1.00 16.67 57 ALA B O 1
ATOM 1413 N N . TYR B 1 61 ? -11.973 -2.783 18.569 1.00 14.12 58 TYR B N 1
ATOM 1414 C CA . TYR B 1 61 ? -12.755 -3.247 19.708 1.00 13.57 58 TYR B CA 1
ATOM 1415 C C . TYR B 1 61 ? -12.155 -4.522 20.278 1.00 14.30 58 TYR B C 1
ATOM 1416 O O . TYR B 1 61 ? -11.978 -4.658 21.496 1.00 13.61 58 TYR B O 1
ATOM 1425 N N . ASN B 1 62 ? -11.816 -5.462 19.399 1.00 12.52 59 ASN B N 1
ATOM 1426 C CA . ASN B 1 62 ? -11.352 -6.761 19.853 1.00 11.27 59 ASN B CA 1
ATOM 1427 C C . ASN B 1 62 ? -9.930 -6.711 20.397 1.00 9.42 59 ASN B C 1
ATOM 1428 O O . ASN B 1 62 ? -9.609 -7.481 21.311 1.00 10.42 59 ASN B O 1
ATOM 1433 N N . GLN B 1 63 ? -9.084 -5.807 19.893 1.00 12.12 60 GLN B N 1
ATOM 1434 C CA . GLN B 1 63 ? -7.773 -5.619 20.515 1.00 9.01 60 GLN B CA 1
ATOM 1435 C C . GLN B 1 63 ? -7.926 -5.262 21.991 1.00 12.03 60 GLN B C 1
ATOM 1436 O O . GLN B 1 63 ? -7.309 -5.884 22.865 1.00 12.08 60 GLN B O 1
ATOM 1442 N N . LYS B 1 64 ? -8.790 -4.291 22.290 1.00 10.29 61 LYS B N 1
ATOM 1443 C CA . LYS B 1 64 ? -8.999 -3.887 23.680 1.00 11.56 61 LYS B CA 1
ATOM 1444 C C . LYS B 1 64 ? -9.641 -4.998 24.509 1.00 12.15 61 LYS B C 1
ATOM 1445 O O . LYS B 1 64 ? -9.216 -5.248 25.645 1.00 11.90 61 LYS B O 1
ATOM 1451 N N . LEU B 1 65 ? -10.659 -5.677 23.965 1.00 9.63 62 LEU B N 1
ATOM 1452 C CA . LEU B 1 65 ? -11.272 -6.789 24.685 1.00 10.93 62 LEU B CA 1
ATOM 1453 C C . LEU B 1 65 ? -10.262 -7.894 24.980 1.00 11.20 62 LEU B C 1
ATOM 1454 O O . LEU B 1 65 ? -10.253 -8.446 26.083 1.00 10.54 62 LEU B O 1
ATOM 1459 N N . SER B 1 66 ? -9.381 -8.208 24.016 1.00 10.77 63 SER B N 1
ATOM 1460 C CA . SER B 1 66 ? -8.381 -9.245 24.250 1.00 9.50 63 SER B CA 1
ATOM 1461 C C . SER B 1 66 ? -7.436 -8.858 25.377 1.00 9.51 63 SER B C 1
ATOM 1462 O O . SER B 1 66 ? -7.011 -9.717 26.152 1.00 9.77 63 SER B O 1
ATOM 1465 N N . GLU B 1 67 ? -7.134 -7.567 25.508 1.00 9.02 64 GLU B N 1
ATOM 1466 C CA . GLU B 1 67 ? -6.285 -7.114 26.609 1.00 9.26 64 GLU B CA 1
ATOM 1467 C C . GLU B 1 67 ? -7.036 -7.164 27.936 1.00 12.87 64 GLU B C 1
ATOM 1468 O O . GLU B 1 67 ? -6.458 -7.507 28.974 1.00 11.22 64 GLU B O 1
ATOM 1474 N N . ARG B 1 68 ? -8.325 -6.824 27.931 1.00 12.39 65 ARG B N 1
ATOM 1475 C CA . ARG B 1 68 ? -9.106 -6.951 29.159 1.00 10.11 65 ARG B CA 1
ATOM 1476 C C . ARG B 1 68 ? -9.135 -8.400 29.637 1.00 9.98 65 ARG B C 1
ATOM 1477 O O . ARG B 1 68 ? -9.023 -8.674 30.841 1.00 11.50 65 ARG B O 1
ATOM 1485 N N . ARG B 1 69 ? -9.228 -9.349 28.702 1.00 10.47 66 ARG B N 1
ATOM 1486 C CA . ARG B 1 69 ? -9.217 -10.757 29.080 1.00 9.53 66 ARG B CA 1
ATOM 1487 C C . ARG B 1 69 ? -7.870 -11.163 29.675 1.00 9.21 66 ARG B C 1
ATOM 1488 O O . ARG B 1 69 ? -7.809 -11.852 30.698 1.00 9.78 66 ARG B O 1
ATOM 1496 N N . ALA B 1 70 ? -6.777 -10.787 29.012 1.00 9.31 67 ALA B N 1
ATOM 1497 C CA . ALA B 1 70 ? -5.465 -11.147 29.526 1.00 7.90 67 ALA B CA 1
ATOM 1498 C C . ALA B 1 70 ? -5.237 -10.539 30.902 1.00 9.68 67 ALA B C 1
ATOM 1499 O O . ALA B 1 70 ? -4.743 -11.212 31.811 1.00 9.75 67 ALA B O 1
ATOM 1501 N N . ASN B 1 71 ? -5.616 -9.278 31.077 1.00 10.00 68 ASN B N 1
ATOM 1502 C CA . ASN B 1 71 ? -5.436 -8.643 32.377 1.00 8.25 68 ASN B CA 1
ATOM 1503 C C . ASN B 1 71 ? -6.316 -9.271 33.447 1.00 10.35 68 ASN B C 1
ATOM 1504 O O . ASN B 1 71 ? -5.914 -9.332 34.610 1.00 11.31 68 ASN B O 1
ATOM 1509 N N . ALA B 1 72 ? -7.502 -9.758 33.091 1.00 9.02 69 ALA B N 1
ATOM 1510 C CA . ALA B 1 72 ? -8.337 -10.389 34.105 1.00 9.62 69 ALA B CA 1
ATOM 1511 C C . ALA B 1 72 ? -7.695 -11.660 34.638 1.00 11.94 69 ALA B C 1
ATOM 1512 O O . ALA B 1 72 ? -7.732 -11.930 35.843 1.00 12.47 69 ALA B O 1
ATOM 1514 N N . VAL B 1 73 ? -7.101 -12.459 33.753 1.00 11.18 70 VAL B N 1
ATOM 1515 C CA . VAL B 1 73 ? -6.397 -13.655 34.191 1.00 9.99 70 VAL B CA 1
ATOM 1516 C C . VAL B 1 73 ? -5.141 -13.282 34.978 1.00 10.69 70 VAL B C 1
ATOM 1517 O O . VAL B 1 73 ? -4.871 -13.856 36.042 1.00 11.42 70 VAL B O 1
ATOM 1521 N N . ARG B 1 74 ? -4.373 -12.298 34.486 1.00 8.40 71 ARG B N 1
ATOM 1522 C CA . ARG B 1 74 ? -3.203 -11.827 35.229 1.00 8.58 71 ARG B CA 1
ATOM 1523 C C . ARG B 1 74 ? -3.590 -11.366 36.628 1.00 11.96 71 ARG B C 1
ATOM 1524 O O . ARG B 1 74 ? -2.886 -11.670 37.604 1.00 11.80 71 ARG B O 1
ATOM 1532 N N . ASP B 1 75 ? -4.714 -10.652 36.747 1.00 10.81 72 ASP B N 1
ATOM 1533 C CA . ASP B 1 75 ? -5.099 -10.104 38.045 1.00 12.13 72 ASP B CA 1
ATOM 1534 C C . ASP B 1 75 ? -5.384 -11.212 39.047 1.00 15.38 72 ASP B C 1
ATOM 1535 O O . ASP B 1 75 ? -5.085 -11.068 40.239 1.00 17.68 72 ASP B O 1
ATOM 1540 N N . VAL B 1 76 ? -5.964 -12.323 38.590 1.00 11.64 73 VAL B N 1
ATOM 1541 C CA . VAL B 1 76 ? -6.178 -13.472 39.473 1.00 17.48 73 VAL B CA 1
ATOM 1542 C C . VAL B 1 76 ? -4.838 -14.041 39.934 1.00 16.39 73 VAL B C 1
ATOM 1543 O O . VAL B 1 76 ? -4.622 -14.293 41.127 1.00 15.94 73 VAL B O 1
ATOM 1547 N N . LEU B 1 77 ? -3.908 -14.233 38.989 1.00 12.08 74 LEU B N 1
ATOM 1548 C CA . LEU B 1 77 ? -2.611 -14.825 39.313 1.00 12.04 74 LEU B CA 1
ATOM 1549 C C . LEU B 1 77 ? -1.839 -14.005 40.337 1.00 13.26 74 LEU B C 1
ATOM 1550 O O . LEU B 1 77 ? -1.216 -14.573 41.244 1.00 14.51 74 LEU B O 1
ATOM 1555 N N . VAL B 1 78 ? -1.818 -12.676 40.179 1.00 14.11 75 VAL B N 1
ATOM 1556 C CA . VAL B 1 78 ? -0.930 -11.837 40.984 1.00 12.66 75 VAL B CA 1
ATOM 1557 C C . VAL B 1 78 ? -1.596 -11.292 42.235 1.00 18.73 75 VAL B C 1
ATOM 1558 O O . VAL B 1 78 ? -0.910 -10.666 43.057 1.00 22.98 75 VAL B O 1
ATOM 1562 N N . ASN B 1 79 ? -2.892 -11.522 42.423 1.00 14.95 76 ASN B N 1
ATOM 1563 C CA . ASN B 1 79 ? -3.558 -11.052 43.629 1.00 14.05 76 ASN B CA 1
ATOM 1564 C C . ASN B 1 79 ? -4.038 -12.249 44.434 1.00 18.72 76 ASN B C 1
ATOM 1565 O O . ASN B 1 79 ? -3.378 -12.645 45.400 1.00 23.26 76 ASN B O 1
ATOM 1570 N N . GLU B 1 80 ? -5.152 -12.854 44.022 1.00 18.21 77 GLU B N 1
ATOM 1571 C CA . GLU B 1 80 ? -5.705 -13.993 44.754 1.00 22.66 77 GLU B CA 1
ATOM 1572 C C . GLU B 1 80 ? -4.680 -15.111 44.945 1.00 20.97 77 GLU B C 1
ATOM 1573 O O . GLU B 1 80 ? -4.577 -15.685 46.035 1.00 22.89 77 GLU B O 1
ATOM 1579 N N . TYR B 1 81 ? -3.903 -15.430 43.910 1.00 19.61 78 TYR B N 1
ATOM 1580 C CA . TYR B 1 81 ? -2.995 -16.570 43.975 1.00 15.33 78 TYR B CA 1
ATOM 1581 C C . TYR B 1 81 ? -1.553 -16.171 44.262 1.00 18.84 78 TYR B C 1
ATOM 1582 O O . TYR B 1 81 ? -0.677 -17.039 44.278 1.00 18.17 78 TYR B O 1
ATOM 1591 N N . GLY B 1 82 ? -1.284 -14.888 44.485 1.00 15.81 79 GLY B N 1
ATOM 1592 C CA . GLY B 1 82 ? -0.051 -14.485 45.136 1.00 18.17 79 GLY B CA 1
ATOM 1593 C C . GLY B 1 82 ? 1.222 -14.528 44.321 1.00 20.16 79 GLY B C 1
ATOM 1594 O O . GLY B 1 82 ? 2.308 -14.513 44.914 1.00 19.50 79 GLY B O 1
ATOM 1595 N N . VAL B 1 83 ? 1.147 -14.584 42.987 1.00 15.42 80 VAL B N 1
ATOM 1596 C CA . VAL B 1 83 ? 2.368 -14.558 42.182 1.00 14.85 80 VAL B CA 1
ATOM 1597 C C . VAL B 1 83 ? 2.858 -13.122 42.080 1.00 16.19 80 VAL B C 1
ATOM 1598 O O . VAL B 1 83 ? 2.063 -12.194 41.909 1.00 17.19 80 VAL B O 1
ATOM 1602 N N . GLU B 1 84 ? 4.170 -12.927 42.210 1.00 15.16 81 GLU B N 1
ATOM 1603 C CA . GLU B 1 84 ? 4.721 -11.583 42.119 1.00 18.00 81 GLU B CA 1
ATOM 1604 C C . GLU B 1 84 ? 4.368 -10.955 40.778 1.00 15.35 81 GLU B C 1
ATOM 1605 O O . GLU B 1 84 ? 4.516 -11.584 39.730 1.00 14.44 81 GLU B O 1
ATOM 1611 N N . GLY B 1 85 ? 3.906 -9.702 40.823 1.00 15.59 82 GLY B N 1
ATOM 1612 C CA . GLY B 1 85 ? 3.410 -9.050 39.621 1.00 16.72 82 GLY B CA 1
ATOM 1613 C C . GLY B 1 85 ? 4.437 -8.925 38.514 1.00 15.39 82 GLY B C 1
ATOM 1614 O O . GLY B 1 85 ? 4.085 -8.967 37.334 1.00 16.15 82 GLY B O 1
ATOM 1615 N N . GLY B 1 86 ? 5.713 -8.759 38.863 1.00 14.91 83 GLY B N 1
ATOM 1616 C CA . GLY B 1 86 ? 6.736 -8.679 37.836 1.00 16.25 83 GLY B CA 1
ATOM 1617 C C . GLY B 1 86 ? 6.958 -9.962 37.058 1.00 15.98 83 GLY B C 1
ATOM 1618 O O . GLY B 1 86 ? 7.608 -9.920 36.009 1.00 18.07 83 GLY B O 1
ATOM 1619 N N . ARG B 1 87 ? 6.422 -11.085 37.532 1.00 13.64 84 ARG B N 1
ATOM 1620 C CA . ARG B 1 87 ? 6.566 -12.378 36.877 1.00 13.92 84 ARG B CA 1
ATOM 1621 C C . ARG B 1 87 ? 5.471 -12.669 35.861 1.00 13.58 84 ARG B C 1
ATOM 1622 O O . ARG B 1 87 ? 5.514 -13.718 35.218 1.00 13.44 84 ARG B O 1
ATOM 1630 N N . VAL B 1 88 ? 4.473 -11.802 35.734 1.00 11.20 85 VAL B N 1
ATOM 1631 C CA . VAL B 1 88 ? 3.332 -12.070 34.868 1.00 10.17 85 VAL B CA 1
ATOM 1632 C C . VAL B 1 88 ? 3.125 -10.876 33.955 1.00 10.92 85 VAL B C 1
ATOM 1633 O O . VAL B 1 88 ? 2.935 -9.750 34.427 1.00 14.89 85 VAL B O 1
ATOM 1637 N N . ASN B 1 89 ? 3.157 -11.130 32.650 1.00 12.03 86 ASN B N 1
ATOM 1638 C CA . ASN B 1 89 ? 2.925 -10.146 31.606 1.00 14.07 86 ASN B CA 1
ATOM 1639 C C . ASN B 1 89 ? 1.558 -10.420 30.989 1.00 12.58 86 ASN B C 1
ATOM 1640 O O . ASN B 1 89 ? 1.097 -11.561 30.980 1.00 17.08 86 ASN B O 1
ATOM 1645 N N . ALA B 1 90 ? 0.886 -9.372 30.518 1.00 12.11 87 ALA B N 1
ATOM 1646 C CA . ALA B 1 90 ? -0.418 -9.517 29.876 1.00 12.32 87 ALA B CA 1
ATOM 1647 C C . ALA B 1 90 ? -0.389 -8.825 28.524 1.00 12.96 87 ALA B C 1
ATOM 1648 O O . ALA B 1 90 ? -0.027 -7.646 28.435 1.00 15.58 87 ALA B O 1
ATOM 1650 N N . VAL B 1 91 ? -0.776 -9.557 27.476 1.00 9.42 88 VAL B N 1
ATOM 1651 C CA A VAL B 1 91 ? -0.782 -9.055 26.106 0.33 11.59 88 VAL B CA 1
ATOM 1652 C CA B VAL B 1 91 ? -0.795 -9.031 26.115 0.67 11.56 88 VAL B CA 1
ATOM 1653 C C . VAL B 1 91 ? -2.038 -9.564 25.412 1.00 11.62 88 VAL B C 1
ATOM 1654 O O . VAL B 1 91 ? -2.567 -10.623 25.756 1.00 10.82 88 VAL B O 1
ATOM 1661 N N . GLY B 1 92 ? -2.507 -8.817 24.430 1.00 9.88 89 GLY B N 1
ATOM 1662 C CA . GLY B 1 92 ? -3.660 -9.210 23.637 1.00 8.65 89 GLY B CA 1
ATOM 1663 C C . GLY B 1 92 ? -3.331 -9.246 22.157 1.00 8.60 89 GLY B C 1
ATOM 1664 O O . GLY B 1 92 ? -2.576 -8.404 21.658 1.00 9.99 89 GLY B O 1
ATOM 1665 N N . TYR B 1 93 ? -3.933 -10.206 21.455 1.00 9.81 90 TYR B N 1
ATOM 1666 C CA . TYR B 1 93 ? -3.794 -10.339 20.013 1.00 10.68 90 TYR B CA 1
ATOM 1667 C C . TYR B 1 93 ? -5.095 -10.039 19.286 1.00 11.36 90 TYR B C 1
ATOM 1668 O O . TYR B 1 93 ? -5.190 -10.272 18.075 1.00 11.13 90 TYR B O 1
ATOM 1677 N N . GLY B 1 94 ? -6.103 -9.549 20.007 1.00 9.39 91 GLY B N 1
ATOM 1678 C CA . GLY B 1 94 ? -7.377 -9.234 19.375 1.00 9.80 91 GLY B CA 1
ATOM 1679 C C . GLY B 1 94 ? -7.950 -10.448 18.674 1.00 9.29 91 GLY B C 1
ATOM 1680 O O . GLY B 1 94 ? -7.901 -11.569 19.185 1.00 10.13 91 GLY B O 1
ATOM 1681 N N . GLU B 1 95 ? -8.476 -10.235 17.463 1.00 9.78 92 GLU B N 1
ATOM 1682 C CA . GLU B 1 95 ? -9.041 -11.323 16.676 1.00 9.22 92 GLU B CA 1
ATOM 1683 C C . GLU B 1 95 ? -8.038 -11.930 15.709 1.00 12.73 92 GLU B C 1
ATOM 1684 O O . GLU B 1 95 ? -8.426 -12.768 14.890 1.00 12.99 92 GLU B O 1
ATOM 1690 N N . SER B 1 96 ? -6.757 -11.568 15.814 1.00 11.28 93 SER B N 1
ATOM 1691 C CA . SER B 1 96 ? -5.807 -11.823 14.732 1.00 11.15 93 SER B CA 1
ATOM 1692 C C . SER B 1 96 ? -5.277 -13.257 14.674 1.00 12.26 93 SER B C 1
ATOM 1693 O O . SER B 1 96 ? -4.732 -13.640 13.631 1.00 14.03 93 SER B O 1
ATOM 1696 N N . ARG B 1 97 ? -5.439 -14.066 15.728 1.00 12.19 94 ARG B N 1
ATOM 1697 C CA . ARG B 1 97 ? -4.861 -15.413 15.812 1.00 12.09 94 ARG B CA 1
ATOM 1698 C C . ARG B 1 97 ? -5.922 -16.455 16.139 1.00 11.60 94 ARG B C 1
ATOM 1699 O O . ARG B 1 97 ? -5.954 -17.010 17.244 1.00 14.25 94 ARG B O 1
ATOM 1707 N N . PRO B 1 98 ? -6.791 -16.778 15.192 1.00 11.23 95 PRO B N 1
ATOM 1708 C CA . PRO B 1 98 ? -7.791 -17.812 15.456 1.00 12.64 95 PRO B CA 1
ATOM 1709 C C . PRO B 1 98 ? -7.166 -19.188 15.566 1.00 14.64 95 PRO B C 1
ATOM 1710 O O . PRO B 1 98 ? -6.175 -19.509 14.902 1.00 15.09 95 PRO B O 1
ATOM 1714 N N . VAL B 1 99 ? -7.757 -20.004 16.434 1.00 12.35 96 VAL B N 1
ATOM 1715 C CA . VAL B 1 99 ? -7.456 -21.426 16.505 1.00 11.16 96 VAL B CA 1
ATOM 1716 C C . VAL B 1 99 ? -8.627 -22.270 16.064 1.00 13.24 96 VAL B C 1
ATOM 1717 O O . VAL B 1 99 ? -8.514 -23.507 16.030 1.00 13.92 96 VAL B O 1
ATOM 1721 N N . ALA B 1 100 ? -9.743 -21.641 15.697 1.00 11.40 97 ALA B N 1
ATOM 1722 C CA . ALA B 1 100 ? -10.928 -22.342 15.232 1.00 13.79 97 ALA B CA 1
ATOM 1723 C C . ALA B 1 100 ? -11.666 -21.439 14.249 1.00 11.99 97 ALA B C 1
ATOM 1724 O O . ALA B 1 100 ? -11.306 -20.276 14.051 1.00 13.32 97 ALA B O 1
ATOM 1726 N N . ASP B 1 101 ? -12.706 -22.000 13.624 1.00 15.86 98 ASP B N 1
ATOM 1727 C CA . ASP B 1 101 ? -13.422 -21.341 12.538 1.00 17.46 98 ASP B CA 1
ATOM 1728 C C . ASP B 1 101 ? -14.385 -20.311 13.108 1.00 14.00 98 ASP B C 1
ATOM 1729 O O . ASP B 1 101 ? -15.360 -20.672 13.776 1.00 18.19 98 ASP B O 1
ATOM 1734 N N . ASN B 1 102 ? -14.137 -19.037 12.809 1.00 17.33 99 ASN B N 1
ATOM 1735 C CA . ASN B 1 102 ? -15.059 -18.001 13.254 1.00 14.61 99 ASN B CA 1
ATOM 1736 C C . ASN B 1 102 ? -16.407 -18.068 12.555 1.00 18.26 99 ASN B C 1
ATOM 1737 O O . ASN B 1 102 ? -17.328 -17.345 12.956 1.00 18.19 99 ASN B O 1
ATOM 1742 N N . ALA B 1 103 ? -16.547 -18.906 11.528 1.00 17.50 100 ALA B N 1
ATOM 1743 C CA . ALA B 1 103 ? -17.832 -19.016 10.853 1.00 16.45 100 ALA B CA 1
ATOM 1744 C C . ALA B 1 103 ? -18.856 -19.822 11.637 1.00 20.20 100 ALA B C 1
ATOM 1745 O O . ALA B 1 103 ? -20.033 -19.808 11.265 1.00 23.04 100 ALA B O 1
ATOM 1747 N N . THR B 1 104 ? -18.454 -20.518 12.699 1.00 15.81 101 THR B N 1
ATOM 1748 C CA . THR B 1 104 ? -19.364 -21.307 13.518 1.00 13.51 101 THR B CA 1
ATOM 1749 C C . THR B 1 104 ? -19.384 -20.772 14.944 1.00 19.38 101 THR B C 1
ATOM 1750 O O . THR B 1 104 ? -18.405 -20.187 15.418 1.00 17.09 101 THR B O 1
ATOM 1754 N N . ALA B 1 105 ? -20.513 -20.978 15.628 1.00 17.54 102 ALA B N 1
ATOM 1755 C CA . ALA B 1 105 ? -20.605 -20.585 17.035 1.00 15.06 102 ALA B CA 1
ATOM 1756 C C . ALA B 1 105 ? -19.586 -21.329 17.889 1.00 18.20 102 ALA B C 1
ATOM 1757 O O . ALA B 1 105 ? -18.961 -20.736 18.784 1.00 15.23 102 ALA B O 1
ATOM 1759 N N . GLU B 1 106 ? -19.405 -22.629 17.630 1.00 16.46 103 GLU B N 1
ATOM 1760 C CA . GLU B 1 106 ? -18.440 -23.418 18.385 1.00 18.41 103 GLU B CA 1
ATOM 1761 C C . GLU B 1 106 ? -17.020 -22.907 18.167 1.00 14.47 103 GLU B C 1
ATOM 1762 O O . GLU B 1 106 ? -16.222 -22.834 19.111 1.00 13.66 103 GLU B O 1
ATOM 1768 N N . GLY B 1 107 ? -16.684 -22.546 16.929 1.00 14.67 104 GLY B N 1
ATOM 1769 C CA . GLY B 1 107 ? -15.349 -22.040 16.668 1.00 12.47 104 GLY B CA 1
ATOM 1770 C C . GLY B 1 107 ? -15.116 -20.698 17.328 1.00 15.00 104 GLY B C 1
ATOM 1771 O O . GLY B 1 107 ? -14.059 -20.464 17.918 1.00 12.85 104 GLY B O 1
ATOM 1772 N N . ARG B 1 108 ? -16.093 -19.796 17.237 1.00 14.76 105 ARG B N 1
ATOM 1773 C CA . ARG B 1 108 ? -15.960 -18.510 17.912 1.00 12.80 105 ARG B CA 1
ATOM 1774 C C . ARG B 1 108 ? -15.789 -18.692 19.416 1.00 12.63 105 ARG B C 1
ATOM 1775 O O . ARG B 1 108 ? -14.981 -17.994 20.046 1.00 10.96 105 ARG B O 1
ATOM 1783 N N . ALA B 1 109 ? -16.519 -19.640 20.006 1.00 11.77 106 ALA B N 1
ATOM 1784 C CA . ALA B 1 109 ? -16.374 -19.890 21.440 1.00 11.03 106 ALA B CA 1
ATOM 1785 C C . ALA B 1 109 ? -14.954 -20.329 21.774 1.00 11.21 106 ALA B C 1
ATOM 1786 O O . ALA B 1 109 ? -14.360 -19.849 22.751 1.00 11.33 106 ALA B O 1
ATOM 1788 N N . ILE B 1 110 ? -14.378 -21.219 20.960 1.00 11.06 107 ILE B N 1
ATOM 1789 C CA . ILE B 1 110 ? -13.008 -21.650 21.211 1.00 10.99 107 ILE B CA 1
ATOM 1790 C C . ILE B 1 110 ? -12.047 -20.475 21.071 1.00 9.49 107 ILE B C 1
ATOM 1791 O O . ILE B 1 110 ? -11.054 -20.373 21.817 1.00 9.68 107 ILE B O 1
ATOM 1796 N N . ASN B 1 111 ? -12.336 -19.550 20.156 1.00 10.26 108 ASN B N 1
ATOM 1797 C CA . ASN B 1 111 ? -11.436 -18.424 19.931 1.00 10.83 108 ASN B CA 1
ATOM 1798 C C . ASN B 1 111 ? -11.463 -17.411 21.067 1.00 9.62 108 ASN B C 1
ATOM 1799 O O . ASN B 1 111 ? -10.495 -16.673 21.231 1.00 11.26 108 ASN B O 1
ATOM 1804 N N . ARG B 1 112 ? -12.546 -17.353 21.842 1.00 10.54 109 ARG B N 1
ATOM 1805 C CA . ARG B 1 112 ? -12.670 -16.385 22.939 1.00 10.77 109 ARG B CA 1
ATOM 1806 C C . ARG B 1 112 ? -11.900 -16.951 24.122 1.00 10.27 109 ARG B C 1
ATOM 1807 O O . ARG B 1 112 ? -12.447 -17.690 24.946 1.00 10.07 109 ARG B O 1
ATOM 1815 N N . ARG B 1 113 ? -10.606 -16.617 24.210 1.00 10.62 110 ARG B N 1
ATOM 1816 C CA . ARG B 1 113 ? -9.724 -17.371 25.092 1.00 10.72 110 ARG B CA 1
ATOM 1817 C C . ARG B 1 113 ? -8.563 -16.519 25.586 1.00 9.82 110 ARG B C 1
ATOM 1818 O O . ARG B 1 113 ? -8.200 -15.499 24.988 1.00 9.32 110 ARG B O 1
ATOM 1826 N N . VAL B 1 114 ? -7.999 -16.972 26.703 1.00 8.32 111 VAL B N 1
ATOM 1827 C CA . VAL B 1 114 ? -6.663 -16.609 27.168 1.00 10.37 111 VAL B CA 1
ATOM 1828 C C . VAL B 1 114 ? -5.818 -17.878 27.178 1.00 10.98 111 VAL B C 1
ATOM 1829 O O . VAL B 1 114 ? -6.270 -18.938 27.633 1.00 11.16 111 VAL B O 1
ATOM 1833 N N . GLU B 1 115 ? -4.602 -17.783 26.643 1.00 8.93 112 GLU B N 1
ATOM 1834 C CA . GLU B 1 115 ? -3.631 -18.860 26.722 1.00 10.47 112 GLU B CA 1
ATOM 1835 C C . GLU B 1 115 ? -2.453 -18.390 27.558 1.00 7.94 112 GLU B C 1
ATOM 1836 O O . GLU B 1 115 ? -2.055 -17.225 27.482 1.00 11.70 112 GLU B O 1
ATOM 1842 N N . ALA B 1 116 ? -1.900 -19.293 28.358 1.00 9.41 113 ALA B N 1
ATOM 1843 C CA . ALA B 1 116 ? -0.655 -19.002 29.052 1.00 10.51 113 ALA B CA 1
ATOM 1844 C C . ALA B 1 116 ? 0.124 -20.286 29.211 1.00 10.97 113 ALA B C 1
ATOM 1845 O O . ALA B 1 116 ? -0.451 -21.360 29.396 1.00 13.45 113 ALA B O 1
ATOM 1847 N N . GLU B 1 117 ? 1.442 -20.167 29.170 1.00 12.13 114 GLU B N 1
ATOM 1848 C CA . GLU B 1 117 ? 2.275 -21.318 29.457 1.00 15.44 114 GLU B CA 1
ATOM 1849 C C . GLU B 1 117 ? 3.467 -20.888 30.291 1.00 12.36 114 GLU B C 1
ATOM 1850 O O . GLU B 1 117 ? 3.906 -19.734 30.235 1.00 11.47 114 GLU B O 1
ATOM 1856 N N . VAL B 1 118 ? 3.959 -21.827 31.093 1.00 11.79 115 VAL B N 1
ATOM 1857 C CA . VAL B 1 118 ? 5.197 -21.648 31.842 1.00 12.52 115 VAL B CA 1
ATOM 1858 C C . VAL B 1 118 ? 6.057 -22.881 31.613 1.00 13.33 115 VAL B C 1
ATOM 1859 O O . VAL B 1 118 ? 5.543 -24.002 31.559 1.00 12.29 115 VAL B O 1
ATOM 1863 N N . GLU B 1 119 ? 7.366 -22.671 31.448 1.00 15.67 116 GLU B N 1
ATOM 1864 C CA . GLU B 1 119 ? 8.312 -23.761 31.267 1.00 14.14 116 GLU B CA 1
ATOM 1865 C C . GLU B 1 119 ? 9.438 -23.611 32.272 1.00 10.34 116 GLU B C 1
ATOM 1866 O O . GLU B 1 119 ? 9.828 -22.496 32.616 1.00 13.86 116 GLU B O 1
ATOM 1872 N N . ALA B 1 120 ? 9.958 -24.752 32.724 1.00 12.38 117 ALA B N 1
ATOM 1873 C CA . ALA B 1 120 ? 11.125 -24.785 33.594 1.00 14.37 117 ALA B CA 1
ATOM 1874 C C . ALA B 1 120 ? 11.962 -25.999 33.240 1.00 14.27 117 ALA B C 1
ATOM 1875 O O . ALA B 1 120 ? 11.436 -27.028 32.812 1.00 17.63 117 ALA B O 1
ATOM 1877 N N . GLU B 1 121 ? 13.270 -25.891 33.455 1.00 17.95 118 GLU B N 1
ATOM 1878 C CA . GLU B 1 121 ? 14.153 -26.977 33.054 1.00 21.48 118 GLU B CA 1
ATOM 1879 C C . GLU B 1 121 ? 13.880 -28.236 33.869 1.00 26.03 118 GLU B C 1
ATOM 1880 O O . GLU B 1 121 ? 13.608 -28.176 35.073 1.00 25.78 118 GLU B O 1
ATOM 1886 N N . ALA B 1 122 ? 13.932 -29.379 33.190 1.00 24.91 119 ALA B N 1
ATOM 1887 C CA . ALA B 1 122 ? 13.872 -30.689 33.825 1.00 28.44 119 ALA B CA 1
ATOM 1888 C C . ALA B 1 122 ? 15.195 -31.427 33.604 1.00 36.19 119 ALA B C 1
ATOM 1889 O O . ALA B 1 122 ? 15.570 -32.301 34.384 1.00 39.01 119 ALA B O 1
ATOM 1891 N N . SER C 1 1 ? -17.014 -27.031 27.152 1.00 19.05 -2 SER C N 1
ATOM 1892 C CA . SER C 1 1 ? -16.081 -26.077 26.576 1.00 17.80 -2 SER C CA 1
ATOM 1893 C C . SER C 1 1 ? -14.732 -26.754 26.445 1.00 15.81 -2 SER C C 1
ATOM 1894 O O . SER C 1 1 ? -14.553 -27.877 26.914 1.00 17.31 -2 SER C O 1
ATOM 1897 N N . ASN C 1 2 ? -13.794 -26.077 25.794 1.00 14.32 -1 ASN C N 1
ATOM 1898 C CA . ASN C 1 2 ? -12.445 -26.593 25.625 1.00 13.21 -1 ASN C CA 1
ATOM 1899 C C . ASN C 1 2 ? -11.464 -25.985 26.627 1.00 13.64 -1 ASN C C 1
ATOM 1900 O O . ASN C 1 2 ? -10.247 -26.125 26.461 1.00 14.77 -1 ASN C O 1
ATOM 1905 N N . ALA C 1 3 ? -11.967 -25.334 27.676 1.00 12.93 0 ALA C N 1
ATOM 1906 C CA . ALA C 1 3 ? -11.079 -24.796 28.704 1.00 13.32 0 ALA C CA 1
ATOM 1907 C C . ALA C 1 3 ? -10.302 -25.918 29.373 1.00 13.15 0 ALA C C 1
ATOM 1908 O O . ALA C 1 3 ? -10.862 -26.970 29.695 1.00 14.38 0 ALA C O 1
ATOM 1910 N N . ALA C 1 4 ? -9.004 -25.697 29.599 1.00 14.63 1 ALA C N 1
ATOM 1911 C CA . ALA C 1 4 ? -8.156 -26.803 30.023 1.00 10.41 1 ALA C CA 1
ATOM 1912 C C . ALA C 1 4 ? -6.868 -26.301 30.661 1.00 12.15 1 ALA C C 1
ATOM 1913 O O . ALA C 1 4 ? -6.449 -25.158 30.455 1.00 13.16 1 ALA C O 1
ATOM 1915 N N . VAL C 1 5 ? -6.247 -27.184 31.446 1.00 12.14 2 VAL C N 1
ATOM 1916 C CA . VAL C 1 5 ? -4.875 -26.996 31.911 1.00 10.78 2 VAL C CA 1
ATOM 1917 C C . VAL C 1 5 ? -4.226 -28.366 31.980 1.00 14.04 2 VAL C C 1
ATOM 1918 O O . VAL C 1 5 ? -4.883 -29.364 32.284 1.00 11.63 2 VAL C O 1
ATOM 1922 N N . ALA C 1 6 ? -2.923 -28.414 31.692 1.00 11.83 3 ALA C N 1
ATOM 1923 C CA . ALA C 1 6 ? -2.195 -29.669 31.793 1.00 12.45 3 ALA C CA 1
ATOM 1924 C C . ALA C 1 6 ? -0.717 -29.371 31.970 1.00 11.21 3 ALA C C 1
ATOM 1925 O O . ALA C 1 6 ? -0.211 -28.342 31.509 1.00 13.93 3 ALA C O 1
ATOM 1927 N N . GLU C 1 7 ? -0.035 -30.294 32.638 1.00 14.75 4 GLU C N 1
ATOM 1928 C CA . GLU C 1 7 ? 1.399 -30.210 32.858 1.00 14.23 4 GLU C CA 1
ATOM 1929 C C . GLU C 1 7 ? 2.051 -31.442 32.254 1.00 20.45 4 GLU C C 1
ATOM 1930 O O . GLU C 1 7 ? 1.628 -32.567 32.533 1.00 19.75 4 GLU C O 1
ATOM 1936 N N . VAL C 1 8 ? 3.070 -31.234 31.421 1.00 16.01 5 VAL C N 1
ATOM 1937 C CA . VAL C 1 8 ? 3.827 -32.343 30.858 1.00 18.03 5 VAL C CA 1
ATOM 1938 C C . VAL C 1 8 ? 5.318 -32.091 31.026 1.00 13.67 5 VAL C C 1
ATOM 1939 O O . VAL C 1 8 ? 5.769 -30.973 31.282 1.00 17.24 5 VAL C O 1
ATOM 1943 N N . VAL C 1 9 ? 6.084 -33.166 30.908 1.00 13.61 6 VAL C N 1
ATOM 1944 C CA A VAL C 1 9 ? 7.533 -33.099 30.757 0.58 15.78 6 VAL C CA 1
ATOM 1945 C CA B VAL C 1 9 ? 7.528 -33.084 30.755 0.42 15.79 6 VAL C CA 1
ATOM 1946 C C . VAL C 1 9 ? 7.841 -33.410 29.299 1.00 14.24 6 VAL C C 1
ATOM 1947 O O . VAL C 1 9 ? 7.239 -34.317 28.713 1.00 13.64 6 VAL C O 1
ATOM 1954 N N . ARG C 1 10 ? 8.750 -32.640 28.704 1.00 16.05 7 ARG C N 1
ATOM 1955 C CA . ARG C 1 10 ? 9.008 -32.740 27.271 1.00 13.68 7 ARG C CA 1
ATOM 1956 C C . ARG C 1 10 ? 10.498 -32.713 26.991 1.00 15.76 7 ARG C C 1
ATOM 1957 O O . ARG C 1 10 ? 11.226 -31.876 27.531 1.00 18.31 7 ARG C O 1
ATOM 1965 N N A VAL C 1 11 ? 10.954 -33.623 26.140 0.60 14.78 8 VAL C N 1
ATOM 1966 N N B VAL C 1 11 ? 10.940 -33.633 26.138 0.40 14.80 8 VAL C N 1
ATOM 1967 C CA A VAL C 1 11 ? 12.306 -33.576 25.602 0.60 15.10 8 VAL C CA 1
ATOM 1968 C CA B VAL C 1 11 ? 12.280 -33.628 25.565 0.40 15.13 8 VAL C CA 1
ATOM 1969 C C A VAL C 1 11 ? 12.199 -33.298 24.110 0.60 13.86 8 VAL C C 1
ATOM 1970 C C B VAL C 1 11 ? 12.151 -33.259 24.096 0.40 13.87 8 VAL C C 1
ATOM 1971 O O A VAL C 1 11 ? 11.341 -33.867 23.428 0.60 14.44 8 VAL C O 1
ATOM 1972 O O B VAL C 1 11 ? 11.245 -33.743 23.412 0.40 14.63 8 VAL C O 1
ATOM 1979 N N . GLN C 1 12 ? 13.046 -32.397 23.613 1.00 14.60 9 GLN C N 1
ATOM 1980 C CA . GLN C 1 12 ? 13.061 -32.011 22.203 1.00 13.69 9 GLN C CA 1
ATOM 1981 C C . GLN C 1 12 ? 14.473 -32.121 21.660 1.00 14.88 9 GLN C C 1
ATOM 1982 O O . GLN C 1 12 ? 15.411 -31.597 22.266 1.00 15.92 9 GLN C O 1
ATOM 1988 N N . LEU C 1 13 ? 14.604 -32.786 20.510 1.00 12.09 10 LEU C N 1
ATOM 1989 C CA . LEU C 1 13 ? 15.869 -33.130 19.879 1.00 12.21 10 LEU C CA 1
ATOM 1990 C C . LEU C 1 13 ? 15.938 -32.519 18.484 1.00 9.87 10 LEU C C 1
ATOM 1991 O O . LEU C 1 13 ? 14.945 -32.513 17.751 1.00 12.79 10 LEU C O 1
ATOM 1996 N N . ASP C 1 14 ? 17.118 -32.025 18.115 1.00 12.77 11 ASP C N 1
ATOM 1997 C CA . ASP C 1 14 ? 17.363 -31.418 16.805 1.00 12.31 11 ASP C CA 1
ATOM 1998 C C . ASP C 1 14 ? 18.732 -31.909 16.353 1.00 14.42 11 ASP C C 1
ATOM 1999 O O . ASP C 1 14 ? 19.727 -31.612 17.017 1.00 16.48 11 ASP C O 1
ATOM 2004 N N . VAL C 1 15 ? 18.785 -32.699 15.275 1.00 12.41 12 VAL C N 1
ATOM 2005 C CA . VAL C 1 15 ? 20.026 -33.282 14.757 1.00 11.94 12 VAL C CA 1
ATOM 2006 C C . VAL C 1 15 ? 20.277 -32.701 13.372 1.00 9.68 12 VAL C C 1
ATOM 2007 O O . VAL C 1 15 ? 19.358 -32.671 12.549 1.00 12.32 12 VAL C O 1
ATOM 2011 N N . LYS C 1 16 ? 21.501 -32.242 13.112 1.00 12.65 13 LYS C N 1
ATOM 2012 C CA . LYS C 1 16 ? 21.824 -31.602 11.839 1.00 13.44 13 LYS C CA 1
ATOM 2013 C C . LYS C 1 16 ? 22.616 -32.546 10.933 1.00 13.29 13 LYS C C 1
ATOM 2014 O O . LYS C 1 16 ? 23.367 -33.407 11.404 1.00 15.74 13 LYS C O 1
ATOM 2020 N N . PHE C 1 17 ? 22.442 -32.380 9.620 1.00 13.14 14 PHE C N 1
ATOM 2021 C CA . PHE C 1 17 ? 23.059 -33.272 8.643 1.00 13.85 14 PHE C CA 1
ATOM 2022 C C . PHE C 1 17 ? 23.861 -32.484 7.622 1.00 15.21 14 PHE C C 1
ATOM 2023 O O . PHE C 1 17 ? 23.559 -31.325 7.336 1.00 14.37 14 PHE C O 1
ATOM 2031 N N . ASP C 1 18 ? 24.880 -33.137 7.064 1.00 15.46 15 ASP C N 1
ATOM 2032 C CA . ASP C 1 18 ? 25.636 -32.561 5.964 1.00 16.60 15 ASP C CA 1
ATOM 2033 C C . ASP C 1 18 ? 24.863 -32.673 4.645 1.00 14.44 15 ASP C C 1
ATOM 2034 O O . ASP C 1 18 ? 23.945 -33.485 4.491 1.00 14.32 15 ASP C O 1
ATOM 2039 N N . PHE C 1 19 ? 25.254 -31.837 3.684 1.00 14.43 16 PHE C N 1
ATOM 2040 C CA . PHE C 1 19 ? 24.562 -31.769 2.397 1.00 15.31 16 PHE C CA 1
ATOM 2041 C C . PHE C 1 19 ? 24.508 -33.125 1.695 1.00 19.91 16 PHE C C 1
ATOM 2042 O O . PHE C 1 19 ? 25.539 -33.768 1.470 1.00 17.57 16 PHE C O 1
ATOM 2050 N N . ASP C 1 20 ? 23.294 -33.540 1.324 1.00 15.37 17 ASP C N 1
ATOM 2051 C CA . ASP C 1 20 ? 23.030 -34.806 0.639 1.00 15.40 17 ASP C CA 1
ATOM 2052 C C . ASP C 1 20 ? 23.441 -36.029 1.461 1.00 19.07 17 ASP C C 1
ATOM 2053 O O . ASP C 1 20 ? 23.626 -37.118 0.907 1.00 21.78 17 ASP C O 1
ATOM 2058 N N . LYS C 1 21 ? 23.573 -35.897 2.781 1.00 14.97 18 LYS C N 1
ATOM 2059 C CA . LYS C 1 21 ? 23.923 -37.025 3.630 1.00 17.35 18 LYS C CA 1
ATOM 2060 C C . LYS C 1 21 ? 22.857 -37.257 4.692 1.00 18.09 18 LYS C C 1
ATOM 2061 O O . LYS C 1 21 ? 22.198 -36.319 5.158 1.00 17.14 18 LYS C O 1
ATOM 2067 N N . SER C 1 22 ? 22.677 -38.532 5.044 1.00 15.95 19 SER C N 1
ATOM 2068 C CA . SER C 1 22 ? 21.813 -38.954 6.142 1.00 14.76 19 SER C CA 1
ATOM 2069 C C . SER C 1 22 ? 22.610 -39.597 7.274 1.00 19.26 19 SER C C 1
ATOM 2070 O O . SER C 1 22 ? 22.041 -40.299 8.116 1.00 19.96 19 SER C O 1
ATOM 2073 N N . LYS C 1 23 ? 23.915 -39.358 7.312 1.00 18.75 20 LYS C N 1
ATOM 2074 C CA . LYS C 1 23 ? 24.774 -39.898 8.358 1.00 21.48 20 LYS C CA 1
ATOM 2075 C C . LYS C 1 23 ? 24.545 -39.132 9.658 1.00 16.65 20 LYS C C 1
ATOM 2076 O O . LYS C 1 23 ? 24.678 -37.904 9.691 1.00 19.76 20 LYS C O 1
ATOM 2082 N N . VAL C 1 24 ? 24.207 -39.854 10.727 1.00 21.48 21 VAL C N 1
ATOM 2083 C CA . VAL C 1 24 ? 24.151 -39.245 12.055 1.00 17.29 21 VAL C CA 1
ATOM 2084 C C . VAL C 1 24 ? 25.572 -39.053 12.562 1.00 22.98 21 VAL C C 1
ATOM 2085 O O . VAL C 1 24 ? 26.313 -40.025 12.751 1.00 21.77 21 VAL C O 1
ATOM 2089 N N . LYS C 1 25 ? 25.952 -37.802 12.797 1.00 20.73 22 LYS C N 1
ATOM 2090 C CA . LYS C 1 25 ? 27.307 -37.499 13.228 1.00 26.30 22 LYS C CA 1
ATOM 2091 C C . LYS C 1 25 ? 27.530 -37.956 14.660 1.00 20.90 22 LYS C C 1
ATOM 2092 O O . LYS C 1 25 ? 26.601 -37.998 15.471 1.00 24.25 22 LYS C O 1
ATOM 2098 N N . GLU C 1 26 ? 28.787 -38.284 14.970 1.00 27.56 23 GLU C N 1
ATOM 2099 C CA . GLU C 1 26 ? 29.112 -38.798 16.295 1.00 25.80 23 GLU C CA 1
ATOM 2100 C C . GLU C 1 26 ? 28.718 -37.817 17.387 1.00 25.11 23 GLU C C 1
ATOM 2101 O O . GLU C 1 26 ? 28.244 -38.224 18.453 1.00 25.63 23 GLU C O 1
ATOM 2107 N N . ASN C 1 27 ? 28.895 -36.519 17.136 1.00 27.59 24 ASN C N 1
ATOM 2108 C CA . ASN C 1 27 ? 28.578 -35.512 18.141 1.00 24.39 24 ASN C CA 1
ATOM 2109 C C . ASN C 1 27 ? 27.100 -35.483 18.512 1.00 27.39 24 ASN C C 1
ATOM 2110 O O . ASN C 1 27 ? 26.755 -34.877 19.532 1.00 33.54 24 ASN C O 1
ATOM 2115 N N . SER C 1 28 ? 26.225 -36.112 17.722 1.00 26.00 25 SER C N 1
ATOM 2116 C CA . SER C 1 28 ? 24.790 -36.087 17.967 1.00 25.44 25 SER C CA 1
ATOM 2117 C C . SER C 1 28 ? 24.281 -37.314 18.709 1.00 23.24 25 SER C C 1
ATOM 2118 O O . SER C 1 28 ? 23.119 -37.322 19.131 1.00 20.63 25 SER C O 1
ATOM 2121 N N . TYR C 1 29 ? 25.113 -38.345 18.875 1.00 22.87 26 TYR C N 1
ATOM 2122 C CA . TYR C 1 29 ? 24.671 -39.544 19.576 1.00 23.67 26 TYR C CA 1
ATOM 2123 C C . TYR C 1 29 ? 24.285 -39.231 21.017 1.00 19.89 26 TYR C C 1
ATOM 2124 O O . TYR C 1 29 ? 23.308 -39.782 21.533 1.00 19.88 26 TYR C O 1
ATOM 2133 N N . ALA C 1 30 ? 25.039 -38.346 21.678 1.00 22.63 27 ALA C N 1
ATOM 2134 C CA . ALA C 1 30 ? 24.724 -37.985 23.058 1.00 21.17 27 ALA C CA 1
ATOM 2135 C C . ALA C 1 30 ? 23.332 -37.374 23.169 1.00 23.20 27 ALA C C 1
ATOM 2136 O O . ALA C 1 30 ? 22.576 -37.700 24.093 1.00 20.48 27 ALA C O 1
ATOM 2138 N N . ASP C 1 31 ? 22.982 -36.481 22.238 1.00 21.87 28 ASP C N 1
ATOM 2139 C CA . ASP C 1 31 ? 21.656 -35.867 22.257 1.00 20.25 28 ASP C CA 1
ATOM 2140 C C . ASP C 1 31 ? 20.565 -36.907 22.041 1.00 16.99 28 ASP C C 1
ATOM 2141 O O . ASP C 1 31 ? 19.517 -36.874 22.704 1.00 15.58 28 ASP C O 1
ATOM 2146 N N . ILE C 1 32 ? 20.782 -37.823 21.101 1.00 15.98 29 ILE C N 1
ATOM 2147 C CA . ILE C 1 32 ? 19.804 -38.876 20.851 1.00 17.60 29 ILE C CA 1
ATOM 2148 C C . ILE C 1 32 ? 19.659 -39.761 22.081 1.00 18.12 29 ILE C C 1
ATOM 2149 O O . ILE C 1 32 ? 18.552 -40.192 22.427 1.00 16.24 29 ILE C O 1
ATOM 2154 N N . LYS C 1 33 ? 20.768 -40.012 22.785 1.00 18.88 30 LYS C N 1
ATOM 2155 C CA . LYS C 1 33 ? 20.703 -40.844 23.985 1.00 19.93 30 LYS C CA 1
ATOM 2156 C C . LYS C 1 33 ? 19.849 -40.194 25.069 1.00 18.17 30 LYS C C 1
ATOM 2157 O O . LYS C 1 33 ? 19.110 -40.887 25.779 1.00 17.88 30 LYS C O 1
ATOM 2163 N N . ASN C 1 34 ? 19.920 -38.864 25.200 1.00 19.20 31 ASN C N 1
ATOM 2164 C CA . ASN C 1 34 ? 19.065 -38.179 26.167 1.00 21.03 31 ASN C CA 1
ATOM 2165 C C . ASN C 1 34 ? 17.598 -38.471 25.900 1.00 18.15 31 ASN C C 1
ATOM 2166 O O . ASN C 1 34 ? 16.822 -38.701 26.833 1.00 18.49 31 ASN C O 1
ATOM 2171 N N . LEU C 1 35 ? 17.195 -38.463 24.627 1.00 14.81 32 LEU C N 1
ATOM 2172 C CA . LEU C 1 35 ? 15.802 -38.760 24.314 1.00 14.72 32 LEU C CA 1
ATOM 2173 C C . LEU C 1 35 ? 15.485 -40.228 24.582 1.00 17.23 32 LEU C C 1
ATOM 2174 O O . LEU C 1 35 ? 14.395 -40.559 25.060 1.00 16.63 32 LEU C O 1
ATOM 2179 N N . ALA C 1 36 ? 16.436 -41.124 24.301 1.00 18.13 33 ALA C N 1
ATOM 2180 C CA . ALA C 1 36 ? 16.230 -42.534 24.620 1.00 16.70 33 ALA C CA 1
ATOM 2181 C C . ALA C 1 36 ? 16.068 -42.751 26.122 1.00 21.02 33 ALA C C 1
ATOM 2182 O O . ALA C 1 36 ? 15.180 -43.495 26.554 1.00 19.98 33 ALA C O 1
ATOM 2184 N N . ASP C 1 37 ? 16.904 -42.093 26.933 1.00 16.53 34 ASP C N 1
ATOM 2185 C CA . ASP C 1 37 ? 16.809 -42.240 28.386 1.00 19.74 34 ASP C CA 1
ATOM 2186 C C . ASP C 1 37 ? 15.454 -41.772 28.907 1.00 21.41 34 ASP C C 1
ATOM 2187 O O . ASP C 1 37 ? 14.868 -42.405 29.798 1.00 19.39 34 ASP C O 1
ATOM 2192 N N . PHE C 1 38 ? 14.941 -40.668 28.356 1.00 18.53 35 PHE C N 1
ATOM 2193 C CA . PHE C 1 38 ? 13.597 -40.209 28.690 1.00 22.63 35 PHE C CA 1
ATOM 2194 C C . PHE C 1 38 ? 12.567 -41.297 28.415 1.00 18.81 35 PHE C C 1
ATOM 2195 O O . PHE C 1 38 ? 11.706 -41.579 29.256 1.00 19.30 35 PHE C O 1
ATOM 2203 N N . MET C 1 39 ? 12.649 -41.933 27.241 1.00 15.90 36 MET C N 1
ATOM 2204 C CA . MET C 1 39 ? 11.662 -42.942 26.882 1.00 17.81 36 MET C CA 1
ATOM 2205 C C . MET C 1 39 ? 11.741 -44.167 27.785 1.00 15.80 36 MET C C 1
ATOM 2206 O O . MET C 1 39 ? 10.732 -44.851 27.974 1.00 19.36 36 MET C O 1
ATOM 2211 N N . LYS C 1 40 ? 12.903 -44.440 28.379 1.00 20.20 37 LYS C N 1
ATOM 2212 C CA . LYS C 1 40 ? 13.000 -45.569 29.299 1.00 21.47 37 LYS C CA 1
ATOM 2213 C C . LYS C 1 40 ? 12.361 -45.266 30.653 1.00 22.97 37 LYS C C 1
ATOM 2214 O O . LYS C 1 40 ? 11.757 -46.155 31.266 1.00 25.40 37 LYS C O 1
ATOM 2220 N N . GLN C 1 41 ? 12.477 -44.030 31.138 1.00 19.95 38 GLN C N 1
ATOM 2221 C CA . GLN C 1 41 ? 11.887 -43.682 32.427 1.00 19.54 38 GLN C CA 1
ATOM 2222 C C . GLN C 1 41 ? 10.390 -43.404 32.332 1.00 21.28 38 GLN C C 1
ATOM 2223 O O . GLN C 1 41 ? 9.712 -43.381 33.368 1.00 19.95 38 GLN C O 1
ATOM 2229 N N . TYR C 1 42 ? 9.869 -43.184 31.118 1.00 17.10 39 TYR C N 1
ATOM 2230 C CA . TYR C 1 42 ? 8.443 -42.970 30.866 1.00 16.92 39 TYR C CA 1
ATOM 2231 C C . TYR C 1 42 ? 8.021 -43.981 29.803 1.00 18.81 39 TYR C C 1
ATOM 2232 O O . TYR C 1 42 ? 7.943 -43.659 28.608 1.00 19.41 39 TYR C O 1
ATOM 2241 N N . PRO C 1 43 ? 7.718 -45.215 30.207 1.00 19.98 40 PRO C N 1
ATOM 2242 C CA . PRO C 1 43 ? 7.594 -46.305 29.220 1.00 18.06 40 PRO C CA 1
ATOM 2243 C C . PRO C 1 43 ? 6.352 -46.247 28.335 1.00 17.34 40 PRO C C 1
ATOM 2244 O O . PRO C 1 43 ? 6.333 -46.927 27.301 1.00 21.73 40 PRO C O 1
ATOM 2248 N N . SER C 1 44 ? 5.322 -45.484 28.689 1.00 14.28 41 SER C N 1
ATOM 2249 C CA . SER C 1 44 ? 4.126 -45.418 27.850 1.00 16.16 41 SER C CA 1
ATOM 2250 C C . SER C 1 44 ? 4.248 -44.404 26.718 1.00 15.83 41 SER C C 1
ATOM 2251 O O . SER C 1 44 ? 3.318 -44.286 25.906 1.00 17.15 41 SER C O 1
ATOM 2254 N N . THR C 1 45 ? 5.358 -43.676 26.645 1.00 14.41 42 THR C N 1
ATOM 2255 C CA . THR C 1 45 ? 5.531 -42.647 25.633 1.00 18.72 42 THR C CA 1
ATOM 2256 C C . THR C 1 45 ? 5.963 -43.247 24.296 1.00 17.81 42 THR C C 1
ATOM 2257 O O . THR C 1 45 ? 6.438 -44.383 24.207 1.00 18.88 42 THR C O 1
ATOM 2261 N N . SER C 1 46 ? 5.784 -42.460 23.239 1.00 17.81 43 SER C N 1
ATOM 2262 C CA . SER C 1 46 ? 6.393 -42.772 21.956 1.00 15.73 43 SER C CA 1
ATOM 2263 C C . SER C 1 46 ? 6.755 -41.458 21.279 1.00 14.61 43 SER C C 1
ATOM 2264 O O . SER C 1 46 ? 6.456 -40.370 21.785 1.00 16.09 43 SER C O 1
ATOM 2267 N N . THR C 1 47 ? 7.456 -41.568 20.151 1.00 16.39 44 THR C N 1
ATOM 2268 C CA . THR C 1 47 ? 7.970 -40.391 19.468 1.00 15.32 44 THR C CA 1
ATOM 2269 C C . THR C 1 47 ? 7.829 -40.555 17.964 1.00 19.26 44 THR C C 1
ATOM 2270 O O . THR C 1 47 ? 7.874 -41.666 17.430 1.00 19.24 44 THR C O 1
ATOM 2274 N N . THR C 1 48 ? 7.652 -39.426 17.287 1.00 15.32 45 THR C N 1
ATOM 2275 C CA . THR C 1 48 ? 7.713 -39.368 15.837 1.00 15.81 45 THR C CA 1
ATOM 2276 C C . THR C 1 48 ? 8.994 -38.643 15.450 1.00 15.18 45 THR C C 1
ATOM 2277 O O . THR C 1 48 ? 9.186 -37.482 15.817 1.00 14.05 45 THR C O 1
ATOM 2281 N N . VAL C 1 49 ? 9.863 -39.334 14.721 1.00 14.33 46 VAL C N 1
ATOM 2282 C CA . VAL C 1 49 ? 11.130 -38.780 14.255 1.00 13.68 46 VAL C CA 1
ATOM 2283 C C . VAL C 1 49 ? 10.883 -38.133 12.898 1.00 11.65 46 VAL C C 1
ATOM 2284 O O . VAL C 1 49 ? 10.475 -38.807 11.950 1.00 14.85 46 VAL C O 1
ATOM 2288 N N . GLU C 1 50 ? 11.114 -36.821 12.801 1.00 12.39 47 GLU C N 1
ATOM 2289 C CA . GLU C 1 50 ? 10.692 -36.026 11.651 1.00 13.16 47 GLU C CA 1
ATOM 2290 C C . GLU C 1 50 ? 11.908 -35.528 10.876 1.00 13.56 47 GLU C C 1
ATOM 2291 O O . GLU C 1 50 ? 12.707 -34.739 11.398 1.00 11.72 47 GLU C O 1
ATOM 2297 N N . GLY C 1 51 ? 12.043 -35.989 9.634 1.00 11.51 48 GLY C N 1
ATOM 2298 C CA . GLY C 1 51 ? 13.165 -35.629 8.781 1.00 11.18 48 GLY C CA 1
ATOM 2299 C C . GLY C 1 51 ? 12.859 -34.489 7.824 1.00 11.46 48 GLY C C 1
ATOM 2300 O O . GLY C 1 51 ? 11.719 -34.314 7.385 1.00 11.12 48 GLY C O 1
ATOM 2301 N N . HIS C 1 52 ? 13.908 -33.727 7.493 1.00 9.51 49 HIS C N 1
ATOM 2302 C CA . HIS C 1 52 ? 13.808 -32.494 6.706 1.00 10.54 49 HIS C CA 1
ATOM 2303 C C . HIS C 1 52 ? 15.035 -32.303 5.816 1.00 12.40 49 HIS C C 1
ATOM 2304 O O . HIS C 1 52 ? 16.104 -32.869 6.059 1.00 11.57 49 HIS C O 1
ATOM 2311 N N . THR C 1 53 ? 14.882 -31.456 4.799 1.00 12.95 50 THR C N 1
ATOM 2312 C CA . THR C 1 53 ? 15.981 -31.115 3.900 1.00 10.58 50 THR C CA 1
ATOM 2313 C C . THR C 1 53 ? 16.046 -29.607 3.694 1.00 12.58 50 THR C C 1
ATOM 2314 O O . THR C 1 53 ? 15.099 -28.868 3.992 1.00 13.37 50 THR C O 1
ATOM 2318 N N . ASP C 1 54 ? 17.156 -29.148 3.116 1.00 13.94 51 ASP C N 1
ATOM 2319 C CA . ASP C 1 54 ? 17.112 -27.831 2.505 1.00 11.76 51 ASP C CA 1
ATOM 2320 C C . ASP C 1 54 ? 16.471 -27.952 1.117 1.00 13.02 51 ASP C C 1
ATOM 2321 O O . ASP C 1 54 ? 16.152 -29.048 0.648 1.00 15.03 51 ASP C O 1
ATOM 2326 N N . SER C 1 55 ? 16.252 -26.810 0.467 1.00 15.20 52 SER C N 1
ATOM 2327 C CA . SER C 1 55 ? 15.447 -26.793 -0.747 1.00 14.77 52 SER C CA 1
ATOM 2328 C C . SER C 1 55 ? 16.253 -27.025 -2.021 1.00 14.42 52 SER C C 1
ATOM 2329 O O . SER C 1 55 ? 15.687 -26.931 -3.112 1.00 19.53 52 SER C O 1
ATOM 2332 N N . VAL C 1 56 ? 17.549 -27.321 -1.923 1.00 17.02 53 VAL C N 1
ATOM 2333 C CA . VAL C 1 56 ? 18.308 -27.668 -3.119 1.00 16.66 53 VAL C CA 1
ATOM 2334 C C . VAL C 1 56 ? 17.863 -29.043 -3.597 1.00 16.67 53 VAL C C 1
ATOM 2335 O O . VAL C 1 56 ? 17.775 -29.992 -2.808 1.00 16.48 53 VAL C O 1
ATOM 2339 N N . GLY C 1 57 ? 17.556 -29.157 -4.893 1.00 20.69 54 GLY C N 1
ATOM 2340 C CA . GLY C 1 57 ? 17.084 -30.409 -5.461 1.00 19.91 54 GLY C CA 1
ATOM 2341 C C . GLY C 1 57 ? 15.573 -30.443 -5.613 1.00 20.04 54 GLY C C 1
ATOM 2342 O O . GLY C 1 57 ? 14.853 -29.506 -5.261 1.00 20.94 54 GLY C O 1
ATOM 2343 N N . THR C 1 58 ? 15.087 -31.562 -6.148 1.00 20.81 55 THR C N 1
ATOM 2344 C CA . THR C 1 58 ? 13.662 -31.666 -6.432 1.00 18.86 55 THR C CA 1
ATOM 2345 C C . THR C 1 58 ? 12.888 -32.072 -5.177 1.00 19.97 55 THR C C 1
ATOM 2346 O O . THR C 1 58 ? 13.435 -32.653 -4.239 1.00 16.65 55 THR C O 1
ATOM 2350 N N . ASP C 1 59 ? 11.590 -31.759 -5.173 1.00 18.98 56 ASP C N 1
ATOM 2351 C CA . ASP C 1 59 ? 10.742 -32.173 -4.057 1.00 16.60 56 ASP C CA 1
ATOM 2352 C C . ASP C 1 59 ? 10.806 -33.682 -3.839 1.00 21.39 56 ASP C C 1
ATOM 2353 O O . ASP C 1 59 ? 10.938 -34.144 -2.699 1.00 16.42 56 ASP C O 1
ATOM 2358 N N . ALA C 1 60 ? 10.719 -34.468 -4.920 1.00 20.41 57 ALA C N 1
ATOM 2359 C CA . ALA C 1 60 ? 10.688 -35.921 -4.783 1.00 19.46 57 ALA C CA 1
ATOM 2360 C C . ALA C 1 60 ? 11.994 -36.460 -4.217 1.00 18.39 57 ALA C C 1
ATOM 2361 O O . ALA C 1 60 ? 11.977 -37.351 -3.360 1.00 19.20 57 ALA C O 1
ATOM 2363 N N . TYR C 1 61 ? 13.134 -35.945 -4.692 1.00 16.39 58 TYR C N 1
ATOM 2364 C CA . TYR C 1 61 ? 14.418 -36.375 -4.148 1.00 18.63 58 TYR C CA 1
ATOM 2365 C C . TYR C 1 61 ? 14.509 -36.046 -2.665 1.00 15.35 58 TYR C C 1
ATOM 2366 O O . TYR C 1 61 ? 14.936 -36.877 -1.852 1.00 16.24 58 TYR C O 1
ATOM 2375 N N . ASN C 1 62 ? 14.113 -34.829 -2.297 1.00 13.46 59 ASN C N 1
ATOM 2376 C CA . ASN C 1 62 ? 14.243 -34.419 -0.904 1.00 14.63 59 ASN C CA 1
ATOM 2377 C C . ASN C 1 62 ? 13.255 -35.146 -0.000 1.00 14.65 59 ASN C C 1
ATOM 2378 O O . ASN C 1 62 ? 13.554 -35.366 1.178 1.00 13.41 59 ASN C O 1
ATOM 2383 N N . GLN C 1 63 ? 12.087 -35.535 -0.518 1.00 12.97 60 GLN C N 1
ATOM 2384 C CA . GLN C 1 63 ? 11.201 -36.378 0.272 1.00 11.88 60 GLN C CA 1
ATOM 2385 C C . GLN C 1 63 ? 11.912 -37.657 0.697 1.00 14.24 60 GLN C C 1
ATOM 2386 O O . GLN C 1 63 ? 11.905 -38.022 1.878 1.00 14.31 60 GLN C O 1
ATOM 2392 N N . LYS C 1 64 ? 12.567 -38.337 -0.249 1.00 16.66 61 LYS C N 1
ATOM 2393 C CA . LYS C 1 64 ? 13.230 -39.591 0.102 1.00 16.13 61 LYS C CA 1
ATOM 2394 C C . LYS C 1 64 ? 14.422 -39.356 1.026 1.00 12.52 61 LYS C C 1
ATOM 2395 O O . LYS C 1 64 ? 14.622 -40.108 1.991 1.00 13.94 61 LYS C O 1
ATOM 2401 N N . LEU C 1 65 ? 15.214 -38.314 0.758 1.00 13.13 62 LEU C N 1
ATOM 2402 C CA . LEU C 1 65 ? 16.340 -37.989 1.630 1.00 12.12 62 LEU C CA 1
ATOM 2403 C C . LEU C 1 65 ? 15.871 -37.681 3.045 1.00 13.46 62 LEU C C 1
ATOM 2404 O O . LEU C 1 65 ? 16.512 -38.086 4.021 1.00 13.57 62 LEU C O 1
ATOM 2409 N N . SER C 1 66 ? 14.759 -36.959 3.179 1.00 11.79 63 SER C N 1
ATOM 2410 C CA . SER C 1 66 ? 14.255 -36.670 4.517 1.00 12.32 63 SER C CA 1
ATOM 2411 C C . SER C 1 66 ? 13.854 -37.951 5.238 1.00 13.60 63 SER C C 1
ATOM 2412 O O . SER C 1 66 ? 13.981 -38.037 6.463 1.00 13.16 63 SER C O 1
ATOM 2415 N N . GLU C 1 67 ? 13.378 -38.955 4.495 1.00 15.49 64 GLU C N 1
ATOM 2416 C CA . GLU C 1 67 ? 13.026 -40.235 5.102 1.00 15.71 64 GLU C CA 1
ATOM 2417 C C . GLU C 1 67 ? 14.274 -41.018 5.512 1.00 14.89 64 GLU C C 1
ATOM 2418 O O . GLU C 1 67 ? 14.295 -41.658 6.570 1.00 14.96 64 GLU C O 1
ATOM 2424 N N . ARG C 1 68 ? 15.328 -40.976 4.697 1.00 16.18 65 ARG C N 1
ATOM 2425 C CA . ARG C 1 68 ? 16.576 -41.608 5.112 1.00 15.89 65 ARG C CA 1
ATOM 2426 C C . ARG C 1 68 ? 17.122 -40.965 6.383 1.00 14.80 65 ARG C C 1
ATOM 2427 O O . ARG C 1 68 ? 17.665 -41.654 7.257 1.00 15.50 65 ARG C O 1
ATOM 2435 N N . ARG C 1 69 ? 16.986 -39.642 6.508 1.00 13.52 66 ARG C N 1
ATOM 2436 C CA . ARG C 1 69 ? 17.463 -38.963 7.711 1.00 13.43 66 ARG C CA 1
ATOM 2437 C C . ARG C 1 69 ? 16.669 -39.389 8.942 1.00 15.24 66 ARG C C 1
ATOM 2438 O O . ARG C 1 69 ? 17.251 -39.715 9.989 1.00 13.27 66 ARG C O 1
ATOM 2446 N N . ALA C 1 70 ? 15.336 -39.380 8.842 1.00 13.16 67 ALA C N 1
ATOM 2447 C CA . ALA C 1 70 ? 14.512 -39.816 9.967 1.00 12.69 67 ALA C CA 1
ATOM 2448 C C . ALA C 1 70 ? 14.798 -41.272 10.322 1.00 13.19 67 ALA C C 1
ATOM 2449 O O . ALA C 1 70 ? 14.894 -41.618 11.505 1.00 13.93 67 ALA C O 1
ATOM 2451 N N . ASN C 1 71 ? 14.983 -42.130 9.307 1.00 14.16 68 ASN C N 1
ATOM 2452 C CA . ASN C 1 71 ? 15.265 -43.540 9.565 1.00 17.79 68 ASN C CA 1
ATOM 2453 C C . ASN C 1 71 ? 16.607 -43.718 10.258 1.00 15.76 68 ASN C C 1
ATOM 2454 O O . ASN C 1 71 ? 16.749 -44.586 11.129 1.00 17.23 68 ASN C O 1
ATOM 2459 N N . ALA C 1 72 ? 17.603 -42.916 9.874 1.00 13.58 69 ALA C N 1
ATOM 2460 C CA . ALA C 1 72 ? 18.917 -42.989 10.510 1.00 16.09 69 ALA C CA 1
ATOM 2461 C C . ALA C 1 72 ? 18.837 -42.658 11.993 1.00 16.62 69 ALA C C 1
ATOM 2462 O O . ALA C 1 72 ? 19.483 -43.312 12.821 1.00 17.49 69 ALA C O 1
ATOM 2464 N N . VAL C 1 73 ? 18.043 -41.649 12.355 1.00 15.65 70 VAL C N 1
ATOM 2465 C CA . VAL C 1 73 ? 17.920 -41.299 13.762 1.00 13.40 70 VAL C CA 1
ATOM 2466 C C . VAL C 1 73 ? 17.123 -42.363 14.497 1.00 14.56 70 VAL C C 1
ATOM 2467 O O . VAL C 1 73 ? 17.456 -42.738 15.631 1.00 14.72 70 VAL C O 1
ATOM 2471 N N . ARG C 1 74 ? 16.059 -42.861 13.867 1.00 13.65 71 ARG C N 1
ATOM 2472 C CA . ARG C 1 74 ? 15.308 -43.969 14.443 1.00 13.35 71 ARG C CA 1
ATOM 2473 C C . ARG C 1 74 ? 16.222 -45.153 14.730 1.00 16.74 71 ARG C C 1
ATOM 2474 O O . ARG C 1 74 ? 16.102 -45.796 15.779 1.00 16.75 71 ARG C O 1
ATOM 2482 N N . ASP C 1 75 ? 17.139 -45.450 13.806 1.00 16.70 72 ASP C N 1
ATOM 2483 C CA . ASP C 1 75 ? 18.013 -46.611 13.971 1.00 19.28 72 ASP C CA 1
ATOM 2484 C C . ASP C 1 75 ? 18.907 -46.457 15.193 1.00 18.29 72 ASP C C 1
ATOM 2485 O O . ASP C 1 75 ? 19.176 -47.433 15.903 1.00 19.65 72 ASP C O 1
ATOM 2490 N N . VAL C 1 76 ? 19.393 -45.241 15.451 1.00 15.40 73 VAL C N 1
ATOM 2491 C CA . VAL C 1 76 ? 20.182 -45.007 16.659 1.00 17.57 73 VAL C CA 1
ATOM 2492 C C . VAL C 1 76 ? 19.327 -45.246 17.897 1.00 18.58 73 VAL C C 1
ATOM 2493 O O . VAL C 1 76 ? 19.742 -45.934 18.838 1.00 18.95 73 VAL C O 1
ATOM 2497 N N . LEU C 1 77 ? 18.115 -44.683 17.914 1.00 16.00 74 LEU C N 1
ATOM 2498 C CA . LEU C 1 77 ? 17.242 -44.821 19.073 1.00 15.39 74 LEU C CA 1
ATOM 2499 C C . LEU C 1 77 ? 16.918 -46.279 19.361 1.00 18.40 74 LEU C C 1
ATOM 2500 O O . LEU C 1 77 ? 16.891 -46.702 20.525 1.00 20.65 74 LEU C O 1
ATOM 2505 N N . VAL C 1 78 ? 16.647 -47.053 18.315 1.00 21.06 75 VAL C N 1
ATOM 2506 C CA . VAL C 1 78 ? 16.149 -48.414 18.472 1.00 18.25 75 VAL C CA 1
ATOM 2507 C C . VAL C 1 78 ? 17.289 -49.418 18.582 1.00 21.86 75 VAL C C 1
ATOM 2508 O O . VAL C 1 78 ? 17.299 -50.256 19.487 1.00 25.28 75 VAL C O 1
ATOM 2512 N N . ASN C 1 79 ? 18.274 -49.347 17.687 1.00 22.52 76 ASN C N 1
ATOM 2513 C CA . ASN C 1 79 ? 19.344 -50.341 17.662 1.00 26.71 76 ASN C CA 1
ATOM 2514 C C . ASN C 1 79 ? 20.490 -50.026 18.608 1.00 28.82 76 ASN C C 1
ATOM 2515 O O . ASN C 1 79 ? 21.097 -50.953 19.156 1.00 30.52 76 ASN C O 1
ATOM 2520 N N . GLU C 1 80 ? 20.828 -48.750 18.785 1.00 23.55 77 GLU C N 1
ATOM 2521 C CA . GLU C 1 80 ? 21.966 -48.384 19.617 1.00 24.07 77 GLU C CA 1
ATOM 2522 C C . GLU C 1 80 ? 21.584 -48.125 21.065 1.00 21.88 77 GLU C C 1
ATOM 2523 O O . GLU C 1 80 ? 22.393 -48.386 21.965 1.00 31.32 77 GLU C O 1
ATOM 2529 N N . TYR C 1 81 ? 20.378 -47.615 21.323 1.00 24.21 78 TYR C N 1
ATOM 2530 C CA . TYR C 1 81 ? 19.984 -47.261 22.682 1.00 23.10 78 TYR C CA 1
ATOM 2531 C C . TYR C 1 81 ? 18.761 -48.028 23.169 1.00 23.08 78 TYR C C 1
ATOM 2532 O O . TYR C 1 81 ? 18.235 -47.717 24.245 1.00 26.31 78 TYR C O 1
ATOM 2541 N N . GLY C 1 82 ? 18.296 -49.018 22.413 1.00 21.46 79 GLY C N 1
ATOM 2542 C CA . GLY C 1 82 ? 17.392 -50.011 22.959 1.00 19.02 79 GLY C CA 1
ATOM 2543 C C . GLY C 1 82 ? 15.942 -49.614 23.103 1.00 25.00 79 GLY C C 1
ATOM 2544 O O . GLY C 1 82 ? 15.204 -50.279 23.838 1.00 27.89 79 GLY C O 1
ATOM 2545 N N . VAL C 1 83 ? 15.496 -48.558 22.431 1.00 20.86 80 VAL C N 1
ATOM 2546 C CA . VAL C 1 83 ? 14.079 -48.218 22.440 1.00 20.22 80 VAL C CA 1
ATOM 2547 C C . VAL C 1 83 ? 13.330 -49.186 21.533 1.00 23.36 80 VAL C C 1
ATOM 2548 O O . VAL C 1 83 ? 13.725 -49.419 20.384 1.00 24.08 80 VAL C O 1
ATOM 2552 N N . GLU C 1 84 ? 12.244 -49.748 22.053 1.00 23.99 81 GLU C N 1
ATOM 2553 C CA . GLU C 1 84 ? 11.413 -50.670 21.291 1.00 24.75 81 GLU C CA 1
ATOM 2554 C C . GLU C 1 84 ? 10.956 -50.034 19.980 1.00 26.59 81 GLU C C 1
ATOM 2555 O O . GLU C 1 84 ? 10.477 -48.899 19.964 1.00 22.22 81 GLU C O 1
ATOM 2561 N N . GLY C 1 85 ? 11.116 -50.776 18.878 1.00 21.72 82 GLY C N 1
ATOM 2562 C CA . GLY C 1 85 ? 10.867 -50.223 17.554 1.00 24.73 82 GLY C CA 1
ATOM 2563 C C . GLY C 1 85 ? 9.472 -49.659 17.369 1.00 25.90 82 GLY C C 1
ATOM 2564 O O . GLY C 1 85 ? 9.295 -48.650 16.678 1.00 23.17 82 GLY C O 1
ATOM 2565 N N . GLY C 1 86 ? 8.465 -50.295 17.974 1.00 22.30 83 GLY C N 1
ATOM 2566 C CA . GLY C 1 86 ? 7.097 -49.827 17.839 1.00 28.35 83 GLY C CA 1
ATOM 2567 C C . GLY C 1 86 ? 6.852 -48.460 18.442 1.00 23.92 83 GLY C C 1
ATOM 2568 O O . GLY C 1 86 ? 5.876 -47.797 18.076 1.00 25.96 83 GLY C O 1
ATOM 2569 N N . ARG C 1 87 ? 7.720 -48.019 19.353 1.00 23.94 84 ARG C N 1
ATOM 2570 C CA . ARG C 1 87 ? 7.575 -46.729 20.014 1.00 20.33 84 ARG C CA 1
ATOM 2571 C C . ARG C 1 87 ? 8.161 -45.579 19.209 1.00 19.74 84 ARG C C 1
ATOM 2572 O O . ARG C 1 87 ? 8.069 -44.430 19.650 1.00 20.31 84 ARG C O 1
ATOM 2580 N N . VAL C 1 88 ? 8.775 -45.859 18.063 1.00 17.86 85 VAL C N 1
ATOM 2581 C CA . VAL C 1 88 ? 9.466 -44.850 17.269 1.00 17.78 85 VAL C CA 1
ATOM 2582 C C . VAL C 1 88 ? 8.893 -44.887 15.864 1.00 21.95 85 VAL C C 1
ATOM 2583 O O . VAL C 1 88 ? 8.901 -45.940 15.215 1.00 21.46 85 VAL C O 1
ATOM 2587 N N . ASN C 1 89 ? 8.390 -43.748 15.399 1.00 21.78 86 ASN C N 1
ATOM 2588 C CA . ASN C 1 89 ? 7.808 -43.617 14.072 1.00 24.82 86 ASN C CA 1
ATOM 2589 C C . ASN C 1 89 ? 8.646 -42.628 13.276 1.00 20.07 86 ASN C C 1
ATOM 2590 O O . ASN C 1 89 ? 8.928 -41.528 13.756 1.00 29.89 86 ASN C O 1
ATOM 2595 N N . ALA C 1 90 ? 9.051 -43.014 12.071 1.00 20.04 87 ALA C N 1
ATOM 2596 C CA . ALA C 1 90 ? 9.864 -42.154 11.218 1.00 16.52 87 ALA C CA 1
ATOM 2597 C C . ALA C 1 90 ? 9.022 -41.597 10.075 1.00 20.29 87 ALA C C 1
ATOM 2598 O O . ALA C 1 90 ? 8.306 -42.346 9.401 1.00 22.40 87 ALA C O 1
ATOM 26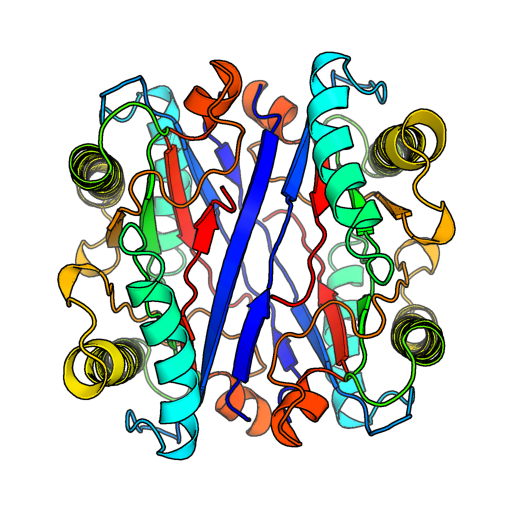00 N N . VAL C 1 91 ? 9.116 -40.284 9.854 1.00 14.07 88 VAL C N 1
ATOM 2601 C CA . VAL C 1 91 ? 8.394 -39.609 8.782 1.00 14.08 88 VAL C CA 1
ATOM 2602 C C . VAL C 1 91 ? 9.292 -38.523 8.207 1.00 14.57 88 VAL C C 1
ATOM 2603 O O . VAL C 1 91 ? 10.105 -37.925 8.915 1.00 13.97 88 VAL C O 1
ATOM 2607 N N . GLY C 1 92 ? 9.141 -38.267 6.916 1.00 14.11 89 GLY C N 1
ATOM 2608 C CA . GLY C 1 92 ? 9.879 -37.208 6.247 1.00 11.93 89 GLY C CA 1
ATOM 2609 C C . GLY C 1 92 ? 8.940 -36.144 5.711 1.00 11.17 89 GLY C C 1
ATOM 2610 O O . GLY C 1 92 ? 7.850 -36.460 5.224 1.00 14.43 89 GLY C O 1
ATOM 2611 N N . TYR C 1 93 ? 9.363 -34.882 5.812 1.00 11.30 90 TYR C N 1
ATOM 2612 C CA . TYR C 1 93 ? 8.612 -33.778 5.224 1.00 11.39 90 TYR C CA 1
ATOM 2613 C C . TYR C 1 93 ? 9.343 -33.132 4.051 1.00 11.79 90 TYR C C 1
ATOM 2614 O O . TYR C 1 93 ? 8.926 -32.064 3.574 1.00 13.48 90 TYR C O 1
ATOM 2623 N N . GLY C 1 94 ? 10.423 -33.749 3.567 1.00 12.17 91 GLY C N 1
ATOM 2624 C CA . GLY C 1 94 ? 11.145 -33.172 2.443 1.00 12.15 91 GLY C CA 1
ATOM 2625 C C . GLY C 1 94 ? 11.600 -31.758 2.753 1.00 11.19 91 GLY C C 1
ATOM 2626 O O . GLY C 1 94 ? 12.083 -31.461 3.849 1.00 9.76 91 GLY C O 1
ATOM 2627 N N . GLU C 1 95 ? 11.437 -30.865 1.782 1.00 13.06 92 GLU C N 1
ATOM 2628 C CA . GLU C 1 95 ? 11.838 -29.474 1.929 1.00 13.76 92 GLU C CA 1
ATOM 2629 C C . GLU C 1 95 ? 10.675 -28.574 2.328 1.00 10.35 92 GLU C C 1
ATOM 2630 O O . GLU C 1 95 ? 10.818 -27.347 2.312 1.00 14.01 92 GLU C O 1
ATOM 2636 N N . SER C 1 96 ? 9.541 -29.152 2.719 1.00 12.00 93 SER C N 1
ATOM 2637 C CA . SER C 1 96 ? 8.301 -28.397 2.843 1.00 12.36 93 SER C CA 1
ATOM 2638 C C . SER C 1 96 ? 8.176 -27.595 4.139 1.00 12.50 93 SER C C 1
ATOM 2639 O O . SER C 1 96 ? 7.294 -26.732 4.215 1.00 14.24 93 SER C O 1
ATOM 2642 N N . ARG C 1 97 ? 9.014 -27.848 5.150 1.00 11.49 94 ARG C N 1
ATOM 2643 C CA . ARG C 1 97 ? 8.886 -27.212 6.465 1.00 12.92 94 ARG C CA 1
ATOM 2644 C C . ARG C 1 97 ? 10.200 -26.576 6.916 1.00 12.32 94 ARG C C 1
ATOM 2645 O O . ARG C 1 97 ? 10.784 -26.983 7.926 1.00 12.42 94 ARG C O 1
ATOM 2653 N N . PRO C 1 98 ? 10.683 -25.559 6.210 1.00 12.65 95 PRO C N 1
ATOM 2654 C CA . PRO C 1 98 ? 11.924 -24.905 6.642 1.00 13.24 95 PRO C CA 1
ATOM 2655 C C . PRO C 1 98 ? 11.744 -24.151 7.953 1.00 9.44 95 PRO C C 1
ATOM 2656 O O . PRO C 1 98 ? 10.665 -23.639 8.264 1.00 13.66 95 PRO C O 1
ATOM 2660 N N . VAL C 1 99 ? 12.824 -24.105 8.740 1.00 11.46 96 VAL C N 1
ATOM 2661 C CA . VAL C 1 99 ? 12.911 -23.178 9.869 1.00 11.18 96 VAL C CA 1
ATOM 2662 C C . VAL C 1 99 ? 13.813 -21.991 9.559 1.00 10.92 96 VAL C C 1
ATOM 2663 O O . VAL C 1 99 ? 13.784 -20.989 10.296 1.00 10.23 96 VAL C O 1
ATOM 2667 N N . ALA C 1 100 ? 14.563 -22.038 8.464 1.00 11.84 97 ALA C N 1
ATOM 2668 C CA . ALA C 1 100 ? 15.502 -20.979 8.130 1.00 10.90 97 ALA C CA 1
ATOM 2669 C C . ALA C 1 100 ? 15.433 -20.684 6.632 1.00 10.27 97 ALA C C 1
ATOM 2670 O O . ALA C 1 100 ? 14.829 -21.424 5.856 1.00 13.52 97 ALA C O 1
ATOM 2672 N N . ASP C 1 101 ? 16.065 -19.580 6.233 1.00 13.64 98 ASP C N 1
ATOM 2673 C CA . ASP C 1 101 ? 16.036 -19.135 4.841 1.00 18.34 98 ASP C CA 1
ATOM 2674 C C . ASP C 1 101 ? 16.971 -19.986 3.989 1.00 14.61 98 ASP C C 1
ATOM 2675 O O . ASP C 1 101 ? 18.189 -19.961 4.181 1.00 14.00 98 ASP C O 1
ATOM 2680 N N . ASN C 1 102 ? 16.401 -20.705 3.020 1.00 14.83 99 ASN C N 1
ATOM 2681 C CA . ASN C 1 102 ? 17.191 -21.523 2.106 1.00 13.39 99 ASN C CA 1
ATOM 2682 C C . ASN C 1 102 ? 18.044 -20.705 1.156 1.00 18.01 99 ASN C C 1
ATOM 2683 O O . ASN C 1 102 ? 18.844 -21.292 0.416 1.00 15.04 99 ASN C O 1
ATOM 2688 N N . ALA C 1 103 ? 17.875 -19.383 1.131 1.00 16.58 100 ALA C N 1
ATOM 2689 C CA . ALA C 1 103 ? 18.716 -18.568 0.265 1.00 19.97 100 ALA C CA 1
ATOM 2690 C C . ALA C 1 103 ? 20.166 -18.512 0.731 1.00 17.17 100 ALA C C 1
ATOM 2691 O O . ALA C 1 103 ? 21.044 -18.216 -0.083 1.00 22.47 100 ALA C O 1
ATOM 2693 N N . THR C 1 104 ? 20.447 -18.799 2.004 1.00 19.12 101 THR C N 1
ATOM 2694 C CA . THR C 1 104 ? 21.794 -18.693 2.550 1.00 17.02 101 THR C CA 1
ATOM 2695 C C . THR C 1 104 ? 22.349 -20.061 2.935 1.00 18.18 101 THR C C 1
ATOM 2696 O O . THR C 1 104 ? 21.608 -20.977 3.298 1.00 16.76 101 THR C O 1
ATOM 2700 N N . ALA C 1 105 ? 23.677 -20.181 2.876 1.00 16.50 102 ALA C N 1
ATOM 2701 C CA . ALA C 1 105 ? 24.324 -21.413 3.312 1.00 19.00 102 ALA C CA 1
ATOM 2702 C C . ALA C 1 105 ? 24.031 -21.703 4.776 1.00 15.56 102 ALA C C 1
ATOM 2703 O O . ALA C 1 105 ? 23.828 -22.862 5.157 1.00 15.79 102 ALA C O 1
ATOM 2705 N N . GLU C 1 106 ? 24.025 -20.666 5.615 1.00 17.71 103 GLU C N 1
ATOM 2706 C CA . GLU C 1 106 ? 23.694 -20.860 7.026 1.00 17.84 103 GLU C CA 1
ATOM 2707 C C . GLU C 1 106 ? 22.274 -21.395 7.195 1.00 17.74 103 GLU C C 1
ATOM 2708 O O . GLU C 1 106 ? 22.029 -22.310 7.996 1.00 16.24 103 GLU C O 1
ATOM 2714 N N . GLY C 1 107 ? 21.322 -20.843 6.447 1.00 14.38 104 GLY C N 1
ATOM 2715 C CA . GLY C 1 107 ? 19.947 -21.295 6.577 1.00 14.55 104 GLY C CA 1
ATOM 2716 C C . GLY C 1 107 ? 19.759 -22.723 6.104 1.00 15.29 104 GLY C C 1
ATOM 2717 O O . GLY C 1 107 ? 19.062 -23.512 6.745 1.00 13.62 104 GLY C O 1
ATOM 2718 N N . ARG C 1 108 ? 20.382 -23.080 4.977 1.00 13.41 105 ARG C N 1
ATOM 2719 C CA . ARG C 1 108 ? 20.244 -24.441 4.469 1.00 13.91 105 ARG C CA 1
ATOM 2720 C C . ARG C 1 108 ? 20.818 -25.455 5.456 1.00 12.20 105 ARG C C 1
ATOM 2721 O O . ARG C 1 108 ? 20.256 -26.545 5.641 1.00 11.90 105 ARG C O 1
ATOM 2729 N N . ALA C 1 109 ? 21.929 -25.104 6.117 1.00 12.28 106 ALA C N 1
ATOM 2730 C CA . ALA C 1 109 ? 22.503 -25.993 7.123 1.00 10.54 106 ALA C CA 1
ATOM 2731 C C . ALA C 1 109 ? 21.559 -26.186 8.302 1.00 11.10 106 ALA C C 1
ATOM 2732 O O . ALA C 1 109 ? 21.475 -27.277 8.870 1.00 13.41 106 ALA C O 1
ATOM 2734 N N . ILE C 1 110 ? 20.854 -25.130 8.701 1.00 10.56 107 ILE C N 1
ATOM 2735 C CA . ILE C 1 110 ? 19.874 -25.283 9.775 1.00 12.64 107 ILE C CA 1
ATOM 2736 C C . ILE C 1 110 ? 18.716 -26.172 9.331 1.00 10.77 107 ILE C C 1
ATOM 2737 O O . ILE C 1 110 ? 18.167 -26.936 10.139 1.00 12.29 107 ILE C O 1
ATOM 2742 N N . ASN C 1 111 ? 18.325 -26.097 8.048 1.00 11.18 108 ASN C N 1
ATOM 2743 C CA . ASN C 1 111 ? 17.165 -26.847 7.571 1.00 13.11 108 ASN C CA 1
ATOM 2744 C C . ASN C 1 111 ? 17.448 -28.331 7.392 1.00 12.77 108 ASN C C 1
ATOM 2745 O O . ASN C 1 111 ? 16.514 -29.136 7.481 1.00 12.49 108 ASN C O 1
ATOM 2750 N N . ARG C 1 112 ? 18.711 -28.710 7.143 1.00 11.83 109 ARG C N 1
ATOM 2751 C CA . ARG C 1 112 ? 19.085 -30.120 7.015 1.00 10.56 109 ARG C CA 1
ATOM 2752 C C . ARG C 1 112 ? 19.087 -30.772 8.393 1.00 11.17 109 ARG C C 1
ATOM 2753 O O . ARG C 1 112 ? 20.096 -30.726 9.113 1.00 10.71 109 ARG C O 1
ATOM 2761 N N . ARG C 1 113 ? 17.961 -31.367 8.782 1.00 10.94 110 ARG C N 1
ATOM 2762 C CA . ARG C 1 113 ? 17.779 -31.701 10.182 1.00 11.59 110 ARG C CA 1
ATOM 2763 C C . ARG C 1 113 ? 16.778 -32.832 10.362 1.00 10.91 110 ARG C C 1
ATOM 2764 O O . ARG C 1 113 ? 15.957 -33.123 9.488 1.00 10.54 110 ARG C O 1
ATOM 2772 N N . VAL C 1 114 ? 16.850 -33.446 11.541 1.00 11.63 111 VAL C N 1
ATOM 2773 C CA . VAL C 1 114 ? 15.788 -34.283 12.088 1.00 10.30 111 VAL C CA 1
ATOM 2774 C C . VAL C 1 114 ? 15.353 -33.662 13.411 1.00 10.61 111 VAL C C 1
ATOM 2775 O O . VAL C 1 114 ? 16.201 -33.255 14.220 1.00 12.74 111 VAL C O 1
ATOM 2779 N N . GLU C 1 115 ? 14.041 -33.574 13.623 1.00 9.95 112 GLU C N 1
ATOM 2780 C CA . GLU C 1 115 ? 13.482 -33.146 14.896 1.00 11.18 112 GLU C CA 1
ATOM 2781 C C . GLU C 1 115 ? 12.683 -34.286 15.515 1.00 13.40 112 GLU C C 1
ATOM 2782 O O . GLU C 1 115 ? 11.987 -35.026 14.815 1.00 14.20 112 GLU C O 1
ATOM 2788 N N . ALA C 1 116 ? 12.787 -34.431 16.828 1.00 12.60 113 ALA C N 1
ATOM 2789 C CA . ALA C 1 116 ? 11.964 -35.413 17.522 1.00 15.12 113 ALA C CA 1
ATOM 2790 C C . ALA C 1 116 ? 11.629 -34.875 18.898 1.00 12.22 113 ALA C C 1
ATOM 2791 O O . ALA C 1 116 ? 12.458 -34.209 19.520 1.00 13.14 113 ALA C O 1
ATOM 2793 N N . GLU C 1 117 ? 10.425 -35.161 19.372 1.00 13.81 114 GLU C N 1
ATOM 2794 C CA . GLU C 1 117 ? 10.104 -34.802 20.743 1.00 15.72 114 GLU C CA 1
ATOM 2795 C C . GLU C 1 117 ? 9.331 -35.927 21.412 1.00 13.57 114 GLU C C 1
ATOM 2796 O O . GLU C 1 117 ? 8.701 -36.757 20.756 1.00 15.75 114 GLU C O 1
ATOM 2802 N N . VAL C 1 118 ? 9.401 -35.945 22.736 1.00 15.33 115 VAL C N 1
ATOM 2803 C CA . VAL C 1 118 ? 8.637 -36.875 23.557 1.00 17.35 115 VAL C CA 1
ATOM 2804 C C . VAL C 1 118 ? 8.042 -36.087 24.714 1.00 16.17 115 VAL C C 1
ATOM 2805 O O . VAL C 1 118 ? 8.719 -35.243 25.314 1.00 15.73 115 VAL C O 1
ATOM 2809 N N . GLU C 1 119 ? 6.778 -36.364 25.023 1.00 17.16 116 GLU C N 1
ATOM 2810 C CA . GLU C 1 119 ? 6.064 -35.729 26.122 1.00 15.50 116 GLU C CA 1
ATOM 2811 C C . GLU C 1 119 ? 5.428 -36.800 26.991 1.00 14.93 116 GLU C C 1
ATOM 2812 O O . GLU C 1 119 ? 5.015 -37.853 26.505 1.00 15.02 116 GLU C O 1
ATOM 2818 N N . ALA C 1 120 ? 5.361 -36.514 28.283 1.00 13.47 117 ALA C N 1
ATOM 2819 C CA . ALA C 1 120 ? 4.683 -37.363 29.251 1.00 12.64 117 ALA C CA 1
ATOM 2820 C C . ALA C 1 120 ? 4.030 -36.467 30.288 1.00 12.87 117 ALA C C 1
ATOM 2821 O O . ALA C 1 120 ? 4.548 -35.398 30.614 1.00 17.08 117 ALA C O 1
ATOM 2823 N N . GLU C 1 121 ? 2.892 -36.906 30.813 1.00 15.75 118 GLU C N 1
ATOM 2824 C CA . GLU C 1 121 ? 2.240 -36.135 31.863 1.00 14.92 118 GLU C CA 1
ATOM 2825 C C . GLU C 1 121 ? 3.153 -36.013 33.074 1.00 21.38 118 GLU C C 1
ATOM 2826 O O . GLU C 1 121 ? 3.776 -36.992 33.496 1.00 20.49 118 GLU C O 1
ATOM 2832 N N . ALA C 1 122 ? 3.246 -34.800 33.616 1.00 18.90 119 ALA C N 1
ATOM 2833 C CA . ALA C 1 122 ? 4.000 -34.528 34.839 1.00 25.14 119 ALA C CA 1
ATOM 2834 C C . ALA C 1 122 ? 2.982 -34.546 35.968 1.00 26.42 119 ALA C C 1
ATOM 2835 O O . ALA C 1 122 ? 2.287 -33.555 36.208 1.00 33.20 119 ALA C O 1
ATOM 2837 N N . LYS C 1 123 ? 2.881 -35.684 36.645 1.00 31.65 120 LYS C N 1
ATOM 2838 C CA . LYS C 1 123 ? 1.787 -35.921 37.575 1.00 33.63 120 LYS C CA 1
ATOM 2839 C C . LYS C 1 123 ? 2.073 -35.364 38.969 1.00 37.34 120 LYS C C 1
ATOM 2840 O O . LYS C 1 123 ? 2.683 -34.303 39.112 1.00 35.44 120 LYS C O 1
ATOM 2846 N N . SER D 1 1 ? 25.849 -20.185 13.140 1.00 25.37 -2 SER D N 1
ATOM 2847 C CA . SER D 1 1 ? 24.891 -20.208 14.241 1.00 21.90 -2 SER D CA 1
ATOM 2848 C C . SER D 1 1 ? 23.577 -20.848 13.796 1.00 17.49 -2 SER D C 1
ATOM 2849 O O . SER D 1 1 ? 23.426 -21.244 12.639 1.00 19.53 -2 SER D O 1
ATOM 2852 N N . ASN D 1 2 ? 22.638 -20.952 14.735 1.00 15.77 -1 ASN D N 1
ATOM 2853 C CA . ASN D 1 2 ? 21.287 -21.421 14.464 1.00 14.18 -1 ASN D CA 1
ATOM 2854 C C . ASN D 1 2 ? 20.289 -20.269 14.318 1.00 13.51 -1 ASN D C 1
ATOM 2855 O O . ASN D 1 2 ? 19.078 -20.508 14.342 1.00 14.18 -1 ASN D O 1
ATOM 2860 N N . ALA D 1 3 ? 20.764 -19.031 14.142 1.00 15.45 0 ALA D N 1
ATOM 2861 C CA . ALA D 1 3 ? 19.853 -17.912 13.885 1.00 13.97 0 ALA D CA 1
ATOM 2862 C C . ALA D 1 3 ? 19.051 -18.147 12.607 1.00 14.71 0 ALA D C 1
ATOM 2863 O O . ALA D 1 3 ? 19.591 -18.617 11.602 1.00 17.09 0 ALA D O 1
ATOM 2865 N N . ALA D 1 4 ? 17.766 -17.780 12.623 1.00 12.39 1 ALA D N 1
ATOM 2866 C CA . ALA D 1 4 ? 16.888 -18.218 11.538 1.00 13.18 1 ALA D CA 1
ATOM 2867 C C . ALA D 1 4 ? 15.603 -17.401 11.489 1.00 11.69 1 ALA D C 1
ATOM 2868 O O . ALA D 1 4 ? 15.153 -16.850 12.495 1.00 13.54 1 ALA D O 1
ATOM 2870 N N . VAL D 1 5 ? 14.989 -17.375 10.307 1.00 10.19 2 VAL D N 1
ATOM 2871 C CA . VAL D 1 5 ? 13.609 -16.928 10.145 1.00 9.74 2 VAL D CA 1
ATOM 2872 C C . VAL D 1 5 ? 12.969 -17.772 9.051 1.00 11.24 2 VAL D C 1
ATOM 2873 O O . VAL D 1 5 ? 13.640 -18.179 8.095 1.00 10.60 2 VAL D O 1
ATOM 2877 N N . ALA D 1 6 ? 11.681 -18.071 9.210 1.00 9.07 3 ALA D N 1
ATOM 2878 C CA . ALA D 1 6 ? 10.948 -18.761 8.155 1.00 8.65 3 ALA D CA 1
ATOM 2879 C C . ALA D 1 6 ? 9.479 -18.416 8.283 1.00 8.57 3 ALA D C 1
ATOM 2880 O O . ALA D 1 6 ? 8.997 -18.105 9.374 1.00 9.48 3 ALA D O 1
ATOM 2882 N N . GLU D 1 7 ? 8.770 -18.490 7.159 1.00 8.34 4 GLU D N 1
ATOM 2883 C CA . GLU D 1 7 ? 7.337 -18.240 7.113 1.00 10.29 4 GLU D CA 1
ATOM 2884 C C . GLU D 1 7 ? 6.644 -19.449 6.506 1.00 8.95 4 GLU D C 1
ATOM 2885 O O . GLU D 1 7 ? 7.054 -19.930 5.446 1.00 9.95 4 GLU D O 1
ATOM 2891 N N . VAL D 1 8 ? 5.609 -19.950 7.191 1.00 9.08 5 VAL D N 1
ATOM 2892 C CA . VAL D 1 8 ? 4.866 -21.112 6.729 1.00 11.03 5 VAL D CA 1
ATOM 2893 C C . VAL D 1 8 ? 3.384 -20.792 6.776 1.00 11.45 5 VAL D C 1
ATOM 2894 O O . VAL D 1 8 ? 2.934 -19.921 7.523 1.00 13.08 5 VAL D O 1
ATOM 2898 N N . VAL D 1 9 ? 2.626 -21.515 5.971 1.00 10.74 6 VAL D N 1
ATOM 2899 C CA . VAL D 1 9 ? 1.182 -21.591 6.126 1.00 11.65 6 VAL D CA 1
ATOM 2900 C C . VAL D 1 9 ? 0.858 -22.949 6.734 1.00 12.14 6 VAL D C 1
ATOM 2901 O O . VAL D 1 9 ? 1.499 -23.958 6.416 1.00 12.37 6 VAL D O 1
ATOM 2905 N N . ARG D 1 10 ? -0.113 -22.967 7.643 1.00 12.90 7 ARG D N 1
ATOM 2906 C CA . ARG D 1 10 ? -0.344 -24.104 8.524 1.00 13.64 7 ARG D CA 1
ATOM 2907 C C . ARG D 1 10 ? -1.840 -24.330 8.679 1.00 15.53 7 ARG D C 1
ATOM 2908 O O . ARG D 1 10 ? -2.602 -23.369 8.833 1.00 17.13 7 ARG D O 1
ATOM 2916 N N . VAL D 1 11 ? -2.262 -25.592 8.631 1.00 11.87 8 VAL D N 1
ATOM 2917 C CA . VAL D 1 11 ? -3.600 -25.996 9.063 1.00 10.79 8 VAL D CA 1
ATOM 2918 C C . VAL D 1 11 ? -3.442 -26.872 10.300 1.00 9.94 8 VAL D C 1
ATOM 2919 O O . VAL D 1 11 ? -2.564 -27.741 10.355 1.00 11.36 8 VAL D O 1
ATOM 2923 N N . GLN D 1 12 ? -4.260 -26.612 11.319 1.00 12.37 9 GLN D N 1
ATOM 2924 C CA . GLN D 1 12 ? -4.259 -27.403 12.542 1.00 9.48 9 GLN D CA 1
ATOM 2925 C C . GLN D 1 12 ? -5.672 -27.904 12.787 1.00 12.71 9 GLN D C 1
ATOM 2926 O O . GLN D 1 12 ? -6.624 -27.120 12.781 1.00 14.99 9 GLN D O 1
ATOM 2932 N N . LEU D 1 13 ? -5.793 -29.207 13.007 1.00 13.00 10 LEU D N 1
ATOM 2933 C CA . LEU D 1 13 ? -7.064 -29.900 13.127 1.00 12.42 10 LEU D CA 1
ATOM 2934 C C . LEU D 1 13 ? -7.135 -30.587 14.483 1.00 10.44 10 LEU D C 1
ATOM 2935 O O . LEU D 1 13 ? -6.136 -31.140 14.954 1.00 12.10 10 LEU D O 1
ATOM 2940 N N . ASP D 1 14 ? -8.318 -30.552 15.107 1.00 11.96 11 ASP D N 1
ATOM 2941 C CA . ASP D 1 14 ? -8.568 -31.200 16.397 1.00 12.97 11 ASP D CA 1
ATOM 2942 C C . ASP D 1 14 ? -9.928 -31.886 16.310 1.00 13.27 11 ASP D C 1
ATOM 2943 O O . ASP D 1 14 ? -10.946 -31.210 16.146 1.00 16.30 11 ASP D O 1
ATOM 2948 N N . VAL D 1 15 ? -9.941 -33.222 16.369 1.00 11.41 12 VAL D N 1
ATOM 2949 C CA . VAL D 1 15 ? -11.157 -34.031 16.287 1.00 15.69 12 VAL D CA 1
ATOM 2950 C C . VAL D 1 15 ? -11.397 -34.661 17.652 1.00 10.08 12 VAL D C 1
ATOM 2951 O O . VAL D 1 15 ? -10.477 -35.235 18.237 1.00 10.57 12 VAL D O 1
ATOM 2955 N N . LYS D 1 16 ? -12.629 -34.575 18.155 1.00 13.83 13 LYS D N 1
ATOM 2956 C CA . LYS D 1 16 ? -12.955 -35.110 19.469 1.00 13.42 13 LYS D CA 1
ATOM 2957 C C . LYS D 1 16 ? -13.754 -36.402 19.337 1.00 15.52 13 LYS D C 1
ATOM 2958 O O . LYS D 1 16 ? -14.571 -36.547 18.423 1.00 16.83 13 LYS D O 1
ATOM 2964 N N . PHE D 1 17 ? -13.534 -37.327 20.271 1.00 14.35 14 PHE D N 1
ATOM 2965 C CA . PHE D 1 17 ? -14.184 -38.634 20.238 1.00 14.85 14 PHE D CA 1
ATOM 2966 C C . PHE D 1 17 ? -14.955 -38.916 21.521 1.00 19.61 14 PHE D C 1
ATOM 2967 O O . PHE D 1 17 ? -14.593 -38.445 22.606 1.00 16.46 14 PHE D O 1
ATOM 2975 N N . ASP D 1 18 ? -16.011 -39.719 21.388 1.00 15.34 15 ASP D N 1
ATOM 2976 C CA . ASP D 1 18 ? -16.733 -40.191 22.557 1.00 19.36 15 ASP D CA 1
ATOM 2977 C C . ASP D 1 18 ? -15.940 -41.275 23.287 1.00 18.29 15 ASP D C 1
ATOM 2978 O O . ASP D 1 18 ? -15.006 -41.886 22.750 1.00 14.93 15 ASP D O 1
ATOM 2983 N N . PHE D 1 19 ? -16.332 -41.509 24.536 1.00 18.88 16 PHE D N 1
ATOM 2984 C CA . PHE D 1 19 ? -15.636 -42.473 25.377 1.00 15.17 16 PHE D CA 1
ATOM 2985 C C . PHE D 1 19 ? -15.590 -43.853 24.722 1.00 17.96 16 PHE D C 1
ATOM 2986 O O . PHE D 1 19 ? -16.620 -44.386 24.290 1.00 17.64 16 PHE D O 1
ATOM 2994 N N . ASP D 1 20 ? -14.378 -44.405 24.628 1.00 14.53 17 ASP D N 1
ATOM 2995 C CA . ASP D 1 20 ? -14.104 -45.751 24.107 1.00 17.23 17 ASP D CA 1
ATOM 2996 C C . ASP D 1 20 ? -14.551 -45.908 22.657 1.00 21.50 17 ASP D C 1
ATOM 2997 O O . ASP D 1 20 ? -14.826 -47.021 22.196 1.00 20.30 17 ASP D O 1
ATOM 3002 N N . LYS D 1 21 ? -14.618 -44.806 21.921 1.00 16.84 18 LYS D N 1
ATOM 3003 C CA . LYS D 1 21 ? -15.025 -44.838 20.524 1.00 14.61 18 LYS D CA 1
ATOM 3004 C C . LYS D 1 21 ? -13.939 -44.237 19.646 1.00 15.90 18 LYS D C 1
ATOM 3005 O O . LYS D 1 21 ? -13.210 -43.327 20.062 1.00 16.13 18 LYS D O 1
ATOM 3011 N N . SER D 1 22 ? -13.839 -44.764 18.420 1.00 15.81 19 SER D N 1
ATOM 3012 C CA . SER D 1 22 ? -12.960 -44.203 17.402 1.00 17.33 19 SER D CA 1
ATOM 3013 C C . SER D 1 22 ? -13.737 -43.710 16.185 1.00 18.55 19 SER D C 1
ATOM 3014 O O . SER D 1 22 ? -13.140 -43.452 15.138 1.00 20.08 19 SER D O 1
ATOM 3017 N N . LYS D 1 23 ? -15.047 -43.531 16.309 1.00 18.41 20 LYS D N 1
ATOM 3018 C CA . LYS D 1 23 ? -15.852 -43.066 15.187 1.00 20.48 20 LYS D CA 1
ATOM 3019 C C . LYS D 1 23 ? -15.667 -41.567 14.975 1.00 20.93 20 LYS D C 1
ATOM 3020 O O . LYS D 1 23 ? -15.758 -40.777 15.922 1.00 18.82 20 LYS D O 1
ATOM 3026 N N . VAL D 1 24 ? -15.409 -41.173 13.731 1.00 18.52 21 VAL D N 1
ATOM 3027 C CA . VAL D 1 24 ? -15.350 -39.761 13.376 1.00 18.47 21 VAL D CA 1
ATOM 3028 C C . VAL D 1 24 ? -16.777 -39.250 13.201 1.00 19.06 21 VAL D C 1
ATOM 3029 O O . VAL D 1 24 ? -17.512 -39.725 12.328 1.00 22.33 21 VAL D O 1
ATOM 3033 N N . LYS D 1 25 ? -17.171 -38.286 14.033 1.00 16.04 22 LYS D N 1
ATOM 3034 C CA . LYS D 1 25 ? -18.514 -37.719 13.959 1.00 20.23 22 LYS D CA 1
ATOM 3035 C C . LYS D 1 25 ? -18.695 -36.930 12.669 1.00 21.59 22 LYS D C 1
ATOM 3036 O O . LYS D 1 25 ? -17.743 -36.374 12.118 1.00 20.96 22 LYS D O 1
ATOM 3042 N N . GLU D 1 26 ? -19.940 -36.872 12.188 1.00 24.34 23 GLU D N 1
ATOM 3043 C CA . GLU D 1 26 ? -20.177 -36.263 10.883 1.00 23.58 23 GLU D CA 1
ATOM 3044 C C . GLU D 1 26 ? -19.788 -34.787 10.880 1.00 21.27 23 GLU D C 1
ATOM 3045 O O . GLU D 1 26 ? -19.276 -34.277 9.875 1.00 23.09 23 GLU D O 1
ATOM 3051 N N . ASN D 1 27 ? -19.994 -34.090 12.005 1.00 23.73 24 ASN D N 1
ATOM 3052 C CA . ASN D 1 27 ? -19.672 -32.666 12.067 1.00 21.84 24 ASN D CA 1
ATOM 3053 C C . ASN D 1 27 ? -18.181 -32.397 11.895 1.00 23.94 24 ASN D C 1
ATOM 3054 O O . ASN D 1 27 ? -17.803 -31.253 11.628 1.00 26.66 24 ASN D O 1
ATOM 3059 N N . SER D 1 28 ? -17.330 -33.414 12.029 1.00 20.30 25 SER D N 1
ATOM 3060 C CA . SER D 1 28 ? -15.890 -33.233 11.873 1.00 18.92 25 SER D CA 1
ATOM 3061 C C . SER D 1 28 ? -15.397 -33.473 10.453 1.00 20.22 25 SER D C 1
ATOM 3062 O O . SER D 1 28 ? -14.227 -33.202 10.166 1.00 19.01 25 SER D O 1
ATOM 3065 N N . TYR D 1 29 ? -16.243 -33.985 9.558 1.00 17.95 26 TYR D N 1
ATOM 3066 C CA . TYR D 1 29 ? -15.798 -34.208 8.187 1.00 15.63 26 TYR D CA 1
ATOM 3067 C C . TYR D 1 29 ? -15.420 -32.903 7.501 1.00 17.82 26 TYR D C 1
ATOM 3068 O O . TYR D 1 29 ? -14.432 -32.850 6.757 1.00 17.32 26 TYR D O 1
ATOM 3077 N N . ALA D 1 30 ? -16.200 -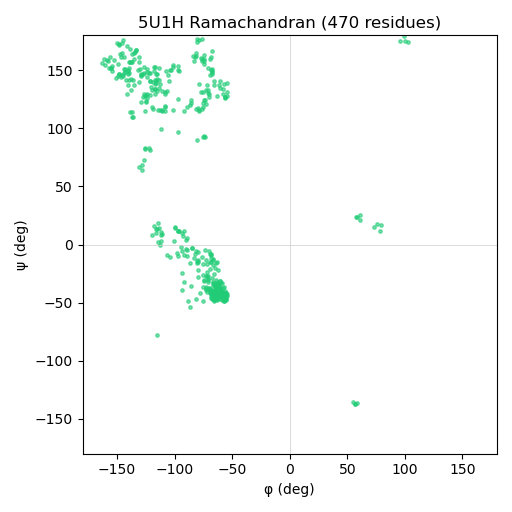31.844 7.717 1.00 17.83 27 ALA D N 1
ATOM 3078 C CA . ALA D 1 30 ? -15.889 -30.567 7.082 1.00 17.61 27 ALA D CA 1
ATOM 3079 C C . ALA D 1 30 ? -14.520 -30.061 7.518 1.00 17.16 27 ALA D C 1
ATOM 3080 O O . ALA D 1 30 ? -13.777 -29.484 6.715 1.00 18.09 27 ALA D O 1
ATOM 3082 N N . ASP D 1 31 ? -14.175 -30.277 8.787 1.00 16.91 28 ASP D N 1
ATOM 3083 C CA . ASP D 1 31 ? -12.868 -29.866 9.289 1.00 16.82 28 ASP D CA 1
ATOM 3084 C C . ASP D 1 31 ? -11.763 -30.685 8.647 1.00 16.83 28 ASP D C 1
ATOM 3085 O O . ASP D 1 31 ? -10.734 -30.144 8.227 1.00 16.31 28 ASP D O 1
ATOM 3090 N N . ILE D 1 32 ? -11.958 -32.002 8.584 1.00 17.34 29 ILE D N 1
ATOM 3091 C CA . ILE D 1 32 ? -10.987 -32.868 7.922 1.00 14.39 29 ILE D CA 1
ATOM 3092 C C . ILE D 1 32 ? -10.843 -32.481 6.452 1.00 13.79 29 ILE D C 1
ATOM 3093 O O . ILE D 1 32 ? -9.735 -32.495 5.900 1.00 13.47 29 ILE D O 1
ATOM 3098 N N . LYS D 1 33 ? -11.947 -32.078 5.812 1.00 14.94 30 LYS D N 1
ATOM 3099 C CA . LYS D 1 33 ? -11.882 -31.659 4.414 1.00 14.63 30 LYS D CA 1
ATOM 3100 C C . LYS D 1 33 ? -10.983 -30.438 4.229 1.00 16.63 30 LYS D C 1
ATOM 3101 O O . LYS D 1 33 ? -10.255 -30.342 3.235 1.00 15.26 30 LYS D O 1
ATOM 3107 N N . ASN D 1 34 ? -11.027 -29.486 5.166 1.00 16.47 31 ASN D N 1
ATOM 3108 C CA . ASN D 1 34 ? -10.129 -28.339 5.076 1.00 14.75 31 ASN D CA 1
ATOM 3109 C C . ASN D 1 34 ? -8.680 -28.790 5.038 1.00 13.36 31 ASN D C 1
ATOM 3110 O O . ASN D 1 34 ? -7.873 -28.270 4.254 1.00 14.08 31 ASN D O 1
ATOM 3115 N N . LEU D 1 35 ? -8.328 -29.759 5.881 1.00 12.27 32 LEU D N 1
ATOM 3116 C CA . LEU D 1 35 ? -6.952 -30.241 5.893 1.00 14.48 32 LEU D CA 1
ATOM 3117 C C . LEU D 1 35 ? -6.629 -30.992 4.606 1.00 12.19 32 LEU D C 1
ATOM 3118 O O . LEU D 1 35 ? -5.545 -30.818 4.040 1.00 12.35 32 LEU D O 1
ATOM 3123 N N . ALA D 1 36 ? -7.566 -31.813 4.117 1.00 11.32 33 ALA D N 1
ATOM 3124 C CA . ALA D 1 36 ? -7.350 -32.501 2.844 1.00 11.29 33 ALA D CA 1
ATOM 3125 C C . ALA D 1 36 ? -7.172 -31.512 1.697 1.00 10.67 33 ALA D C 1
ATOM 3126 O O . ALA D 1 36 ? -6.285 -31.679 0.845 1.00 13.08 33 ALA D O 1
ATOM 3128 N N . ASP D 1 37 ? -8.031 -30.488 1.637 1.00 11.87 34 ASP D N 1
ATOM 3129 C CA . ASP D 1 37 ? -7.905 -29.482 0.585 1.00 13.05 34 ASP D CA 1
ATOM 3130 C C . ASP D 1 37 ? -6.532 -28.821 0.609 1.00 13.02 34 ASP D C 1
ATOM 3131 O O . ASP D 1 37 ? -5.916 -28.604 -0.443 1.00 15.01 34 ASP D O 1
ATOM 3136 N N . PHE D 1 38 ? -6.046 -28.473 1.805 1.00 14.27 35 PHE D N 1
ATOM 3137 C CA . PHE D 1 38 ? -4.705 -27.909 1.938 1.00 13.55 35 PHE D CA 1
ATOM 3138 C C . PHE D 1 38 ? -3.649 -28.853 1.382 1.00 12.13 35 PHE D C 1
ATOM 3139 O O . PHE D 1 38 ? -2.761 -28.436 0.635 1.00 11.62 35 PHE D O 1
ATOM 3147 N N . MET D 1 39 ? -3.721 -30.136 1.749 1.00 10.20 36 MET D N 1
ATOM 3148 C CA . MET D 1 39 ? -2.731 -31.090 1.267 1.00 12.37 36 MET D CA 1
ATOM 3149 C C . MET D 1 39 ? -2.796 -31.260 -0.249 1.00 11.03 36 MET D C 1
ATOM 3150 O O . MET D 1 39 ? -1.771 -31.535 -0.888 1.00 12.55 36 MET D O 1
ATOM 3155 N N . LYS D 1 40 ? -3.980 -31.097 -0.850 1.00 12.01 37 LYS D N 1
ATOM 3156 C CA . LYS D 1 40 ? -4.054 -31.150 -2.309 1.00 10.74 37 LYS D CA 1
ATOM 3157 C C . LYS D 1 40 ? -3.607 -29.849 -2.972 1.00 12.91 37 LYS D C 1
ATOM 3158 O O . LYS D 1 40 ? -3.164 -29.882 -4.120 1.00 14.30 37 LYS D O 1
ATOM 3164 N N . GLN D 1 41 ? -3.633 -28.722 -2.257 1.00 12.22 38 GLN D N 1
ATOM 3165 C CA . GLN D 1 41 ? -3.079 -27.485 -2.787 1.00 14.30 38 GLN D CA 1
ATOM 3166 C C . GLN D 1 41 ? -1.562 -27.440 -2.653 1.00 14.63 38 GLN D C 1
ATOM 3167 O O . GLN D 1 41 ? -0.891 -26.768 -3.442 1.00 15.03 38 GLN D O 1
ATOM 3173 N N . TYR D 1 42 ? -1.009 -28.131 -1.655 1.00 11.20 39 TYR D N 1
ATOM 3174 C CA . TYR D 1 42 ? 0.425 -28.126 -1.371 1.00 11.18 39 TYR D CA 1
ATOM 3175 C C . TYR D 1 42 ? 0.932 -29.563 -1.449 1.00 12.99 39 TYR D C 1
ATOM 3176 O O . TYR D 1 42 ? 1.122 -30.225 -0.419 1.00 10.92 39 TYR D O 1
ATOM 3185 N N . PRO D 1 43 ? 1.192 -30.068 -2.658 1.00 11.06 40 PRO D N 1
ATOM 3186 C CA . PRO D 1 43 ? 1.457 -31.510 -2.813 1.00 11.06 40 PRO D CA 1
ATOM 3187 C C . PRO D 1 43 ? 2.749 -32.000 -2.172 1.00 10.49 40 PRO D C 1
ATOM 3188 O O . PRO D 1 43 ? 2.880 -33.213 -1.952 1.00 12.95 40 PRO D O 1
ATOM 3192 N N . SER D 1 44 ? 3.696 -31.123 -1.857 1.00 11.60 41 SER D N 1
ATOM 3193 C CA . SER D 1 44 ? 4.941 -31.577 -1.243 1.00 10.94 41 SER D CA 1
ATOM 3194 C C . SER D 1 44 ? 4.806 -31.840 0.249 1.00 11.50 41 SER D C 1
ATOM 3195 O O . SER D 1 44 ? 5.760 -32.341 0.854 1.00 11.38 41 SER D O 1
ATOM 3198 N N . THR D 1 45 ? 3.664 -31.515 0.850 1.00 11.59 42 THR D N 1
ATOM 3199 C CA . THR D 1 45 ? 3.503 -31.647 2.296 1.00 9.13 42 THR D CA 1
ATOM 3200 C C . THR D 1 45 ? 3.121 -33.073 2.697 1.00 11.13 42 THR D C 1
ATOM 3201 O O . THR D 1 45 ? 2.663 -33.876 1.878 1.00 11.43 42 THR D O 1
ATOM 3205 N N . SER D 1 46 ? 3.324 -33.368 3.985 1.00 13.64 43 SER D N 1
ATOM 3206 C CA . SER D 1 46 ? 2.885 -34.589 4.652 1.00 13.89 43 SER D CA 1
ATOM 3207 C C . SER D 1 46 ? 2.307 -34.196 5.999 1.00 13.58 43 SER D C 1
ATOM 3208 O O . SER D 1 46 ? 2.556 -33.092 6.485 1.00 11.04 43 SER D O 1
ATOM 3211 N N . THR D 1 47 ? 1.551 -35.111 6.616 1.00 13.25 44 THR D N 1
ATOM 3212 C CA . THR D 1 47 ? 0.984 -34.838 7.930 1.00 13.52 44 THR D CA 1
ATOM 3213 C C . THR D 1 47 ? 1.108 -36.053 8.834 1.00 14.37 44 THR D C 1
ATOM 3214 O O . THR D 1 47 ? 0.980 -37.198 8.388 1.00 14.51 44 THR D O 1
ATOM 3218 N N . THR D 1 48 ? 1.381 -35.795 10.107 1.00 12.82 45 THR D N 1
ATOM 3219 C CA . THR D 1 48 ? 1.312 -36.822 11.135 1.00 12.65 45 THR D CA 1
ATOM 3220 C C . THR D 1 48 ? 0.001 -36.632 11.892 1.00 14.26 45 THR D C 1
ATOM 3221 O O . THR D 1 48 ? -0.232 -35.578 12.494 1.00 14.12 45 THR D O 1
ATOM 3225 N N . VAL D 1 49 ? -0.872 -37.625 11.789 1.00 11.97 46 VAL D N 1
ATOM 3226 C CA . VAL D 1 49 ? -2.173 -37.628 12.441 1.00 10.90 46 VAL D CA 1
ATOM 3227 C C . VAL D 1 49 ? -1.985 -38.318 13.785 1.00 14.16 46 VAL D C 1
ATOM 3228 O O . VAL D 1 49 ? -1.665 -39.512 13.837 1.00 13.67 46 VAL D O 1
ATOM 3232 N N . GLU D 1 50 ? -2.162 -37.570 14.875 1.00 11.45 47 GLU D N 1
ATOM 3233 C CA . GLU D 1 50 ? -1.784 -38.025 16.211 1.00 10.40 47 GLU D CA 1
ATOM 3234 C C . GLU D 1 50 ? -3.024 -38.337 17.042 1.00 12.05 47 GLU D C 1
ATOM 3235 O O . GLU D 1 50 ? -3.854 -37.458 17.279 1.00 14.22 47 GLU D O 1
ATOM 3241 N N . GLY D 1 51 ? -3.156 -39.599 17.462 1.00 11.82 48 GLY D N 1
ATOM 3242 C CA . GLY D 1 51 ? -4.277 -40.024 18.292 1.00 12.77 48 GLY D CA 1
ATOM 3243 C C . GLY D 1 51 ? -3.949 -40.034 19.780 1.00 11.90 48 GLY D C 1
ATOM 3244 O O . GLY D 1 51 ? -2.811 -40.285 20.187 1.00 11.66 48 GLY D O 1
ATOM 3245 N N . HIS D 1 52 ? -4.983 -39.772 20.587 1.00 11.18 49 HIS D N 1
ATOM 3246 C CA . HIS D 1 52 ? -4.855 -39.596 22.033 1.00 12.10 49 HIS D CA 1
ATOM 3247 C C . HIS D 1 52 ? -6.073 -40.184 22.734 1.00 11.27 49 HIS D C 1
ATOM 3248 O O . HIS D 1 52 ? -7.137 -40.366 22.129 1.00 12.42 49 HIS D O 1
ATOM 3255 N N . THR D 1 53 ? -5.921 -40.433 24.037 1.00 14.05 50 THR D N 1
ATOM 3256 C CA . THR D 1 53 ? -7.013 -40.917 24.882 1.00 11.59 50 THR D CA 1
ATOM 3257 C C . THR D 1 53 ? -7.051 -40.141 26.191 1.00 15.40 50 THR D C 1
ATOM 3258 O O . THR D 1 53 ? -6.093 -39.458 26.561 1.00 15.87 50 THR D O 1
ATOM 3262 N N . ASP D 1 54 ? -8.171 -40.272 26.912 1.00 12.60 51 ASP D N 1
ATOM 3263 C CA . ASP D 1 54 ? -8.154 -39.933 28.328 1.00 14.24 51 ASP D CA 1
ATOM 3264 C C . ASP D 1 54 ? -7.455 -41.067 29.083 1.00 17.99 51 ASP D C 1
ATOM 3265 O O . ASP D 1 54 ? -7.083 -42.093 28.505 1.00 18.93 51 ASP D O 1
ATOM 3270 N N . SER D 1 55 ? -7.279 -40.906 30.394 1.00 18.40 52 SER D N 1
ATOM 3271 C CA . SER D 1 55 ? -6.460 -41.844 31.149 1.00 18.57 52 SER D CA 1
ATOM 3272 C C . SER D 1 55 ? -7.238 -43.023 31.730 1.00 18.31 52 SER D C 1
ATOM 3273 O O . SER D 1 55 ? -6.640 -43.826 32.448 1.00 22.93 52 SER D O 1
ATOM 3276 N N . VAL D 1 56 ? -8.534 -43.153 31.446 1.00 18.72 53 VAL D N 1
ATOM 3277 C CA . VAL D 1 56 ? -9.287 -44.323 31.892 1.00 16.18 53 VAL D CA 1
ATOM 3278 C C . VAL D 1 56 ? -8.829 -45.547 31.108 1.00 24.25 53 VAL D C 1
ATOM 3279 O O . VAL D 1 56 ? -8.818 -45.544 29.870 1.00 21.87 53 VAL D O 1
ATOM 3283 N N . GLY D 1 57 ? -8.459 -46.604 31.822 1.00 22.86 54 GLY D N 1
ATOM 3284 C CA . GLY D 1 57 ? -8.008 -47.828 31.194 1.00 21.60 54 GLY D CA 1
ATOM 3285 C C . GLY D 1 57 ? -6.499 -47.979 31.253 1.00 18.87 54 GLY D C 1
ATOM 3286 O O . GLY D 1 57 ? -5.764 -47.086 31.674 1.00 23.14 54 GLY D O 1
ATOM 3287 N N . THR D 1 58 ? -6.032 -49.140 30.808 1.00 19.78 55 THR D N 1
ATOM 3288 C CA . THR D 1 58 ? -4.609 -49.432 30.830 1.00 18.78 55 THR D CA 1
ATOM 3289 C C . THR D 1 58 ? -3.871 -48.674 29.726 1.00 18.71 55 THR D C 1
ATOM 3290 O O . THR D 1 58 ? -4.456 -48.252 28.719 1.00 19.35 55 THR D O 1
ATOM 3294 N N . ASP D 1 59 ? -2.563 -48.498 29.934 1.00 21.08 56 ASP D N 1
ATOM 3295 C CA . ASP D 1 59 ? -1.733 -47.861 28.914 1.00 21.40 56 ASP D CA 1
ATOM 3296 C C . ASP D 1 59 ? -1.785 -48.630 27.595 1.00 26.69 56 ASP D C 1
ATOM 3297 O O . ASP D 1 59 ? -1.869 -48.027 26.517 1.00 20.46 56 ASP D O 1
ATOM 3302 N N . ALA D 1 60 ? -1.726 -49.965 27.659 1.00 23.68 57 ALA D N 1
ATOM 3303 C CA . ALA D 1 60 ? -1.750 -50.770 26.442 1.00 23.93 57 ALA D CA 1
ATOM 3304 C C . ALA D 1 60 ? -3.089 -50.660 25.728 1.00 25.01 57 ALA D C 1
ATOM 3305 O O . ALA D 1 60 ? -3.133 -50.599 24.492 1.00 21.51 57 ALA D O 1
ATOM 3307 N N . TYR D 1 61 ? -4.194 -50.660 26.478 1.00 19.19 58 TYR D N 1
ATOM 3308 C CA . TYR D 1 61 ? -5.494 -50.486 25.841 1.00 20.55 58 TYR D CA 1
ATOM 3309 C C . TYR D 1 61 ? -5.562 -49.143 25.133 1.00 16.65 58 TYR D C 1
ATOM 3310 O O . TYR D 1 61 ? -5.992 -49.054 23.977 1.00 16.61 58 TYR D O 1
ATOM 3319 N N . ASN D 1 62 ? -5.136 -48.083 25.824 1.00 18.93 59 ASN D N 1
ATOM 3320 C CA . ASN D 1 62 ? -5.239 -46.742 25.266 1.00 14.72 59 ASN D CA 1
ATOM 3321 C C . ASN D 1 62 ? -4.257 -46.521 24.127 1.00 15.99 59 ASN D C 1
ATOM 3322 O O . ASN D 1 62 ? -4.559 -45.748 23.210 1.00 14.26 59 ASN D O 1
ATOM 3327 N N . GLN D 1 63 ? -3.095 -47.182 24.149 1.00 15.70 60 GLN D N 1
ATOM 3328 C CA . GLN D 1 63 ? -2.211 -47.108 22.988 1.00 16.91 60 GLN D CA 1
ATOM 3329 C C . GLN D 1 63 ? -2.934 -47.591 21.738 1.00 16.72 60 GLN D C 1
ATOM 3330 O O . GLN D 1 63 ? -2.925 -46.918 20.703 1.00 15.69 60 GLN D O 1
ATOM 3336 N N . LYS D 1 64 ? -3.605 -48.743 21.825 1.00 15.78 61 LYS D N 1
ATOM 3337 C CA . LYS D 1 64 ? -4.323 -49.253 20.660 1.00 16.22 61 LYS D CA 1
ATOM 3338 C C . LYS D 1 64 ? -5.498 -48.353 20.296 1.00 14.91 61 LYS D C 1
ATOM 3339 O O . LYS D 1 64 ? -5.751 -48.105 19.110 1.00 16.96 61 LYS D O 1
ATOM 3345 N N . LEU D 1 65 ? -6.229 -47.849 21.296 1.00 13.93 62 LEU D N 1
ATOM 3346 C CA . LEU D 1 65 ? -7.376 -46.996 21.008 1.00 14.76 62 LEU D CA 1
ATOM 3347 C C . LEU D 1 65 ? -6.935 -45.714 20.313 1.00 12.64 62 LEU D C 1
ATOM 3348 O O . LEU D 1 65 ? -7.593 -45.241 19.379 1.00 14.06 62 LEU D O 1
ATOM 3353 N N . SER D 1 66 ? -5.817 -45.141 20.755 1.00 14.20 63 SER D N 1
ATOM 3354 C CA . SER D 1 66 ? -5.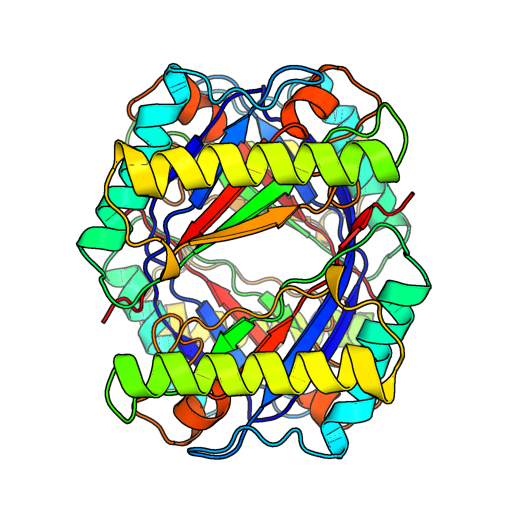336 -43.909 20.138 1.00 13.80 63 SER D CA 1
ATOM 3355 C C . SER D 1 66 ? -4.941 -44.147 18.689 1.00 14.54 63 SER D C 1
ATOM 3356 O O . SER D 1 66 ? -5.147 -43.275 17.831 1.00 14.10 63 SER D O 1
ATOM 3359 N N . GLU D 1 67 ? -4.401 -45.331 18.402 1.00 15.14 64 GLU D N 1
ATOM 3360 C CA . GLU D 1 67 ? -4.067 -45.695 17.032 1.00 15.25 64 GLU D CA 1
ATOM 3361 C C . GLU D 1 67 ? -5.327 -45.875 16.190 1.00 15.43 64 GLU D C 1
ATOM 3362 O O . GLU D 1 67 ? -5.382 -45.414 15.043 1.00 14.46 64 GLU D O 1
ATOM 3368 N N . ARG D 1 68 ? -6.372 -46.490 16.752 1.00 12.92 65 ARG D N 1
ATOM 3369 C CA . ARG D 1 68 ? -7.637 -46.575 16.027 1.00 13.74 65 ARG D CA 1
ATOM 3370 C C . ARG D 1 68 ? -8.173 -45.193 15.676 1.00 13.69 65 ARG D C 1
ATOM 3371 O O . ARG D 1 68 ? -8.699 -44.989 14.575 1.00 15.39 65 ARG D O 1
ATOM 3379 N N . ARG D 1 69 ? -8.070 -44.235 16.609 1.00 13.33 66 ARG D N 1
ATOM 3380 C CA . ARG D 1 69 ? -8.574 -42.887 16.358 1.00 10.83 66 ARG D CA 1
ATOM 3381 C C . ARG D 1 69 ? -7.782 -42.209 15.249 1.00 12.68 66 ARG D C 1
ATOM 3382 O O . ARG D 1 69 ? -8.359 -41.611 14.335 1.00 13.01 66 ARG D O 1
ATOM 3390 N N . ALA D 1 70 ? -6.452 -42.296 15.317 1.00 13.77 67 ALA D N 1
ATOM 3391 C CA . ALA D 1 70 ? -5.625 -41.719 14.261 1.00 9.90 67 ALA D CA 1
ATOM 3392 C C . ALA D 1 70 ? -5.907 -42.394 12.925 1.00 13.09 67 ALA D C 1
ATOM 3393 O O . ALA D 1 70 ? -6.045 -41.715 11.901 1.00 12.64 67 ALA D O 1
ATOM 3395 N N . ASN D 1 71 ? -6.041 -43.726 12.921 1.00 14.34 68 ASN D N 1
ATOM 3396 C CA . ASN D 1 71 ? -6.371 -44.430 11.682 1.00 15.28 68 ASN D CA 1
ATOM 3397 C C . ASN D 1 71 ? -7.731 -44.014 11.140 1.00 16.39 68 ASN D C 1
ATOM 3398 O O . ASN D 1 71 ? -7.924 -43.965 9.920 1.00 17.23 68 ASN D O 1
ATOM 3403 N N . ALA D 1 72 ? -8.691 -43.721 12.020 1.00 14.30 69 ALA D N 1
ATOM 3404 C CA . ALA D 1 72 ? -10.015 -43.332 11.549 1.00 11.04 69 ALA D CA 1
ATOM 3405 C C . ALA D 1 72 ? -9.982 -41.977 10.857 1.00 11.81 69 ALA D C 1
ATOM 3406 O O . ALA D 1 72 ? -10.658 -41.775 9.840 1.00 14.41 69 ALA D O 1
ATOM 3408 N N . VAL D 1 73 ? -9.208 -41.033 11.396 1.00 12.94 70 VAL D N 1
ATOM 3409 C CA . VAL D 1 73 ? -9.065 -39.741 10.735 1.00 10.13 70 VAL D CA 1
ATOM 3410 C C . VAL D 1 73 ? -8.277 -39.897 9.439 1.00 12.65 70 VAL D C 1
ATOM 3411 O O . VAL D 1 73 ? -8.631 -39.307 8.415 1.00 12.66 70 VAL D O 1
ATOM 3415 N N . ARG D 1 74 ? -7.212 -40.711 9.459 1.00 11.78 71 ARG D N 1
ATOM 3416 C CA . ARG D 1 74 ? -6.485 -41.010 8.231 1.00 11.28 71 ARG D CA 1
ATOM 3417 C C . ARG D 1 74 ? -7.412 -41.592 7.166 1.00 14.64 71 ARG D C 1
ATOM 3418 O O . ARG D 1 74 ? -7.308 -41.248 5.981 1.00 14.36 71 ARG D O 1
ATOM 3426 N N . ASP D 1 75 ? -8.343 -42.462 7.564 1.00 12.90 72 ASP D N 1
ATOM 3427 C CA . ASP D 1 75 ? -9.234 -43.069 6.578 1.00 15.08 72 ASP D CA 1
ATOM 3428 C C . ASP D 1 75 ? -10.154 -42.039 5.927 1.00 15.30 72 ASP D C 1
ATOM 3429 O O . ASP D 1 75 ? -10.469 -42.162 4.738 1.00 14.72 72 ASP D O 1
ATOM 3434 N N . VAL D 1 76 ? -10.588 -41.016 6.667 1.00 13.81 73 VAL D N 1
ATOM 3435 C CA . VAL D 1 76 ? -11.392 -39.964 6.055 1.00 14.95 73 VAL D CA 1
ATOM 3436 C C . VAL D 1 76 ? -10.548 -39.165 5.066 1.00 11.99 73 VAL D C 1
ATOM 3437 O O . VAL D 1 76 ? -10.964 -38.919 3.929 1.00 13.48 73 VAL D O 1
ATOM 3441 N N . LEU D 1 77 ? -9.339 -38.772 5.472 1.00 12.76 74 LEU D N 1
ATOM 3442 C CA . LEU D 1 77 ? -8.453 -38.046 4.560 1.00 12.39 74 LEU D CA 1
ATOM 3443 C C . LEU D 1 77 ? -8.227 -38.819 3.265 1.00 12.82 74 LEU D C 1
ATOM 3444 O O . LEU D 1 77 ? -8.342 -38.262 2.167 1.00 13.79 74 LEU D O 1
ATOM 3449 N N . VAL D 1 78 ? -7.912 -40.111 3.382 1.00 12.97 75 VAL D N 1
ATOM 3450 C CA . VAL D 1 78 ? -7.438 -40.907 2.253 1.00 14.11 75 VAL D CA 1
ATOM 3451 C C . VAL D 1 78 ? -8.595 -41.392 1.393 1.00 13.56 75 VAL D C 1
ATOM 3452 O O . VAL D 1 78 ? -8.520 -41.349 0.160 1.00 16.42 75 VAL D O 1
ATOM 3456 N N . ASN D 1 79 ? -9.621 -41.926 2.031 1.00 13.17 76 ASN D N 1
ATOM 3457 C CA . ASN D 1 79 ? -10.752 -42.569 1.374 1.00 16.43 76 ASN D CA 1
ATOM 3458 C C . ASN D 1 79 ? -11.982 -41.721 1.088 1.00 18.12 76 ASN D C 1
ATOM 3459 O O . ASN D 1 79 ? -12.718 -42.014 0.202 1.00 22.09 76 ASN D O 1
ATOM 3464 N N . GLU D 1 80 ? -12.181 -40.666 1.844 1.00 15.08 77 GLU D N 1
ATOM 3465 C CA . GLU D 1 80 ? -13.252 -39.735 1.522 1.00 14.23 77 GLU D CA 1
ATOM 3466 C C . GLU D 1 80 ? -12.760 -38.573 0.671 1.00 16.90 77 GLU D C 1
ATOM 3467 O O . GLU D 1 80 ? -13.451 -38.151 -0.262 1.00 18.82 77 GLU D O 1
ATOM 3473 N N . TYR D 1 81 ? -11.562 -38.054 0.959 1.00 14.33 78 TYR D N 1
ATOM 3474 C CA . TYR D 1 81 ? -11.099 -36.848 0.285 1.00 13.19 78 TYR D CA 1
ATOM 3475 C C . TYR D 1 81 ? -9.862 -37.071 -0.574 1.00 15.94 78 TYR D C 1
ATOM 3476 O O . TYR D 1 81 ? -9.237 -36.098 -1.005 1.00 15.06 78 TYR D O 1
ATOM 3485 N N . GLY D 1 82 ? -9.498 -38.320 -0.848 1.00 13.06 79 GLY D N 1
ATOM 3486 C CA . GLY D 1 82 ? -8.537 -38.593 -1.895 1.00 12.71 79 GLY D CA 1
ATOM 3487 C C . GLY D 1 82 ? -7.089 -38.254 -1.612 1.00 12.07 79 GLY D C 1
ATOM 3488 O O . GLY D 1 82 ? -6.286 -38.203 -2.552 1.00 15.50 79 GLY D O 1
ATOM 3489 N N . VAL D 1 83 ? -6.709 -38.023 -0.354 1.00 12.97 80 VAL D N 1
ATOM 3490 C CA . VAL D 1 83 ? -5.301 -37.780 -0.059 1.00 11.95 80 VAL D CA 1
ATOM 3491 C C . VAL D 1 83 ? -4.510 -39.077 -0.197 1.00 11.85 80 VAL D C 1
ATOM 3492 O O . VAL D 1 83 ? -4.950 -40.146 0.250 1.00 13.33 80 VAL D O 1
ATOM 3496 N N . GLU D 1 84 ? -3.333 -38.992 -0.817 1.00 12.63 81 GLU D N 1
ATOM 3497 C CA . GLU D 1 84 ? -2.458 -40.156 -0.940 1.00 12.26 81 GLU D CA 1
ATOM 3498 C C . GLU D 1 84 ? -1.995 -40.655 0.427 1.00 12.14 81 GLU D C 1
ATOM 3499 O O . GLU D 1 84 ? -1.430 -39.899 1.221 1.00 13.03 81 GLU D O 1
ATOM 3505 N N . GLY D 1 85 ? -2.187 -41.959 0.669 1.00 11.81 82 GLY D N 1
ATOM 3506 C CA . GLY D 1 85 ? -1.910 -42.544 1.976 1.00 12.96 82 GLY D CA 1
ATOM 3507 C C . GLY D 1 85 ? -0.482 -42.401 2.472 1.00 14.71 82 GLY D C 1
ATOM 3508 O O . GLY D 1 85 ? -0.253 -42.302 3.681 1.00 17.89 82 GLY D O 1
ATOM 3509 N N . GLY D 1 86 ? 0.499 -42.410 1.566 1.00 12.66 83 GLY D N 1
ATOM 3510 C CA . GLY D 1 86 ? 1.882 -42.277 1.994 1.00 14.87 83 GLY D CA 1
ATOM 3511 C C . GLY D 1 86 ? 2.232 -40.914 2.550 1.00 12.63 83 GLY D C 1
ATOM 3512 O O . GLY D 1 86 ? 3.316 -40.751 3.122 1.00 15.54 83 GLY D O 1
ATOM 3513 N N . ARG D 1 87 ? 1.348 -39.934 2.374 1.00 12.78 84 ARG D N 1
ATOM 3514 C CA . ARG D 1 87 ? 1.517 -38.591 2.915 1.00 11.26 84 ARG D CA 1
ATOM 3515 C C . ARG D 1 87 ? 0.911 -38.439 4.300 1.00 12.28 84 ARG D C 1
ATOM 3516 O O . ARG D 1 87 ? 1.021 -37.360 4.891 1.00 13.91 84 ARG D O 1
ATOM 3524 N N . VAL D 1 88 ? 0.251 -39.475 4.812 1.00 12.70 85 VAL D N 1
ATOM 3525 C CA . VAL D 1 88 ? -0.466 -39.408 6.084 1.00 14.93 85 VAL D CA 1
ATOM 3526 C C . VAL D 1 88 ? 0.140 -40.436 7.033 1.00 16.59 85 VAL D C 1
ATOM 3527 O O . VAL D 1 88 ? 0.102 -41.643 6.762 1.00 20.55 85 VAL D O 1
ATOM 3531 N N . ASN D 1 89 ? 0.684 -39.961 8.146 1.00 15.34 86 ASN D N 1
ATOM 3532 C CA . ASN D 1 89 ? 1.393 -40.803 9.106 1.00 13.99 86 ASN D CA 1
ATOM 3533 C C . ASN D 1 89 ? 0.567 -40.872 10.389 1.00 14.29 86 ASN D C 1
ATOM 3534 O O . ASN D 1 89 ? 0.620 -39.959 11.221 1.00 15.83 86 ASN D O 1
ATOM 3539 N N . ALA D 1 90 ? -0.179 -41.959 10.553 1.00 16.26 87 ALA D N 1
ATOM 3540 C CA . ALA D 1 90 ? -1.058 -42.136 11.704 1.00 15.43 87 ALA D CA 1
ATOM 3541 C C . ALA D 1 90 ? -0.268 -42.724 12.870 1.00 16.86 87 ALA D C 1
ATOM 3542 O O . ALA D 1 90 ? 0.315 -43.807 12.750 1.00 18.98 87 ALA D O 1
ATOM 3544 N N . VAL D 1 91 ? -0.254 -42.014 13.999 1.00 12.95 88 VAL D N 1
ATOM 3545 C CA A VAL D 1 91 ? 0.505 -42.425 15.174 0.46 14.96 88 VAL D CA 1
ATOM 3546 C CA B VAL D 1 91 ? 0.520 -42.395 15.176 0.54 14.95 88 VAL D CA 1
ATOM 3547 C C . VAL D 1 91 ? -0.363 -42.227 16.407 1.00 14.82 88 VAL D C 1
ATOM 3548 O O . VAL D 1 91 ? -1.145 -41.277 16.490 1.00 13.24 88 VAL D O 1
ATOM 3555 N N . GLY D 1 92 ? -0.226 -43.126 17.370 1.00 15.27 89 GLY D N 1
ATOM 3556 C CA . GLY D 1 92 ? -0.958 -43.028 18.627 1.00 14.50 89 GLY D CA 1
ATOM 3557 C C . GLY D 1 92 ? -0.006 -42.742 19.776 1.00 14.41 89 GLY D C 1
ATOM 3558 O O . GLY D 1 92 ? 1.079 -43.318 19.838 1.00 13.25 89 GLY D O 1
ATOM 3559 N N . TYR D 1 93 ? -0.418 -41.848 20.682 1.00 13.53 90 TYR D N 1
ATOM 3560 C CA . TYR D 1 93 ? 0.351 -41.584 21.892 1.00 14.58 90 TYR D CA 1
ATOM 3561 C C . TYR D 1 93 ? -0.357 -42.082 23.141 1.00 14.11 90 TYR D C 1
ATOM 3562 O O . TYR D 1 93 ? 0.082 -41.785 24.258 1.00 16.53 90 TYR D O 1
ATOM 3571 N N . GLY D 1 94 ? -1.439 -42.836 22.975 1.00 13.76 91 GLY D N 1
ATOM 3572 C CA . GLY D 1 94 ? -2.156 -43.357 24.127 1.00 13.27 91 GLY D CA 1
ATOM 3573 C C . GLY D 1 94 ? -2.627 -42.237 25.027 1.00 14.98 91 GLY D C 1
ATOM 3574 O O . GLY D 1 94 ? -3.118 -41.200 24.570 1.00 14.74 91 GLY D O 1
ATOM 3575 N N . GLU D 1 95 ? -2.452 -42.424 26.330 1.00 15.58 92 GLU D N 1
ATOM 3576 C CA . GLU D 1 95 ? -2.860 -41.417 27.297 1.00 16.90 92 GLU D CA 1
ATOM 3577 C C . GLU D 1 95 ? -1.705 -40.532 27.734 1.00 16.47 92 GLU D C 1
ATOM 3578 O O . GLU D 1 95 ? -1.863 -39.754 28.680 1.00 17.92 92 GLU D O 1
ATOM 3584 N N . SER D 1 96 ? -0.564 -40.607 27.043 1.00 13.69 93 SER D N 1
ATOM 3585 C CA . SER D 1 96 ? 0.696 -40.076 27.547 1.00 15.10 93 SER D CA 1
ATOM 3586 C C . SER D 1 96 ? 0.847 -38.569 27.380 1.00 16.22 93 SER D C 1
ATOM 3587 O O . SER D 1 96 ? 1.751 -37.995 27.996 1.00 19.23 93 SER D O 1
ATOM 3590 N N . ARG D 1 97 ? 0.005 -37.913 26.580 1.00 14.45 94 ARG D N 1
ATOM 3591 C CA . ARG D 1 97 ? 0.164 -36.488 26.271 1.00 14.69 94 ARG D CA 1
ATOM 3592 C C . ARG D 1 97 ? -1.149 -35.741 26.463 1.00 13.89 94 ARG D C 1
ATOM 3593 O O . ARG D 1 97 ? -1.723 -35.219 25.504 1.00 15.76 94 ARG D O 1
ATOM 3601 N N . PRO D 1 98 ? -1.638 -35.641 27.697 1.00 15.82 95 PRO D N 1
ATOM 3602 C CA . PRO D 1 98 ? -2.894 -34.918 27.919 1.00 14.47 95 PRO D CA 1
ATOM 3603 C C . PRO D 1 98 ? -2.728 -33.427 27.675 1.00 12.03 95 PRO D C 1
ATOM 3604 O O . PRO D 1 98 ? -1.649 -32.855 27.860 1.00 17.42 95 PRO D O 1
ATOM 3608 N N . VAL D 1 99 ? -3.820 -32.804 27.236 1.00 12.96 96 VAL D N 1
ATOM 3609 C CA . VAL D 1 99 ? -3.934 -31.351 27.207 1.00 11.80 96 VAL D CA 1
ATOM 3610 C C . VAL D 1 99 ? -4.858 -30.824 28.293 1.00 12.50 96 VAL D C 1
ATOM 3611 O O . VAL D 1 99 ? -4.875 -29.603 28.534 1.00 12.92 96 VAL D O 1
ATOM 3615 N N . ALA D 1 100 ? -5.575 -31.700 28.996 1.00 11.50 97 ALA D N 1
ATOM 3616 C CA . ALA D 1 100 ? -6.531 -31.295 30.017 1.00 11.60 97 ALA D CA 1
ATOM 3617 C C . ALA D 1 100 ? -6.458 -32.268 31.188 1.00 11.67 97 ALA D C 1
ATOM 3618 O O . ALA D 1 100 ? -5.819 -33.317 31.110 1.00 15.23 97 ALA D O 1
ATOM 3620 N N . ASP D 1 101 ? -7.147 -31.903 32.276 1.00 17.39 98 ASP D N 1
ATOM 3621 C CA . ASP D 1 101 ? -7.129 -32.667 33.522 1.00 15.24 98 ASP D CA 1
ATOM 3622 C C . ASP D 1 101 ? -8.046 -33.880 33.411 1.00 15.49 98 ASP D C 1
ATOM 3623 O O . ASP D 1 101 ? -9.267 -33.736 33.294 1.00 16.97 98 ASP D O 1
ATOM 3628 N N . ASN D 1 102 ? -7.465 -35.075 33.487 1.00 16.04 99 ASN D N 1
ATOM 3629 C CA . ASN D 1 102 ? -8.268 -36.291 33.444 1.00 15.73 99 ASN D CA 1
ATOM 3630 C C . ASN D 1 102 ? -9.125 -36.481 34.687 1.00 20.76 99 ASN D C 1
ATOM 3631 O O . ASN D 1 102 ? -9.962 -37.389 34.705 1.00 20.23 99 ASN D 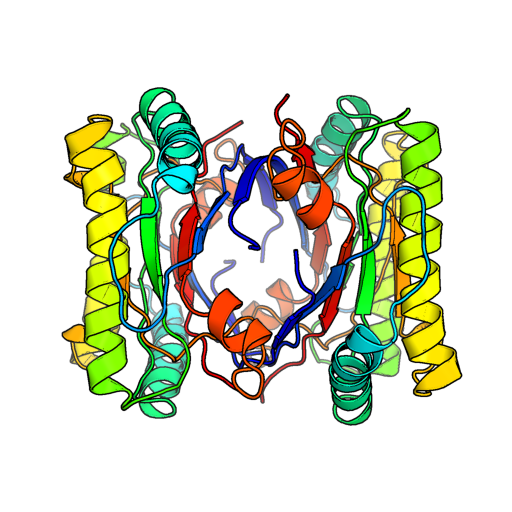O 1
ATOM 3636 N N . ALA D 1 103 ? -8.946 -35.652 35.717 1.00 21.61 100 ALA D N 1
ATOM 3637 C CA . ALA D 1 103 ? -9.744 -35.773 36.930 1.00 21.48 100 ALA D CA 1
ATOM 3638 C C . ALA D 1 103 ? -11.180 -35.308 36.741 1.00 23.21 100 ALA D C 1
ATOM 3639 O O . ALA D 1 103 ? -12.022 -35.590 37.601 1.00 27.59 100 ALA D O 1
ATOM 3641 N N . THR D 1 104 ? -11.479 -34.614 35.648 1.00 17.36 101 THR D N 1
ATOM 3642 C CA . THR D 1 104 ? -12.801 -34.081 35.379 1.00 21.20 101 THR D CA 1
ATOM 3643 C C . THR D 1 104 ? -13.352 -34.705 34.106 1.00 19.58 101 THR D C 1
ATOM 3644 O O . THR D 1 104 ? -12.602 -35.054 33.189 1.00 17.69 101 THR D O 1
ATOM 3648 N N . ALA D 1 105 ? -14.675 -34.839 34.050 1.00 20.45 102 ALA D N 1
ATOM 3649 C CA . ALA D 1 105 ? -15.307 -35.318 32.825 1.00 19.66 102 ALA D CA 1
ATOM 3650 C C . ALA D 1 105 ? -15.041 -34.367 31.662 1.00 18.67 102 ALA D C 1
ATOM 3651 O O . ALA D 1 105 ? -14.849 -34.803 30.518 1.00 16.33 102 ALA D O 1
ATOM 3653 N N . GLU D 1 106 ? -15.041 -33.059 31.931 1.00 17.57 103 GLU D N 1
ATOM 3654 C CA . GLU D 1 106 ? -14.738 -32.077 30.892 1.00 17.80 103 GLU D CA 1
ATOM 3655 C C . GLU D 1 106 ? -13.327 -32.272 30.350 1.00 16.22 103 GLU D C 1
ATOM 3656 O O . GLU D 1 106 ? -13.106 -32.227 29.130 1.00 15.70 103 GLU D O 1
ATOM 3662 N N . GLY D 1 107 ? -12.365 -32.504 31.243 1.00 15.38 104 GLY D N 1
ATOM 3663 C CA . GLY D 1 107 ? -10.997 -32.698 30.796 1.00 13.96 104 GLY D CA 1
ATOM 3664 C C . GLY D 1 107 ? -10.817 -33.976 29.998 1.00 13.18 104 GLY D C 1
ATOM 3665 O O . GLY D 1 107 ? -10.122 -33.990 28.978 1.00 14.11 104 GLY D O 1
ATOM 3666 N N . ARG D 1 108 ? -11.436 -35.071 30.450 1.00 15.20 105 ARG D N 1
ATOM 3667 C CA . ARG D 1 108 ? -11.309 -36.325 29.715 1.00 14.32 105 ARG D CA 1
ATOM 3668 C C . ARG D 1 108 ? -11.898 -36.198 28.318 1.00 14.57 105 ARG D C 1
ATOM 3669 O O . ARG D 1 108 ? -11.324 -36.709 27.349 1.00 14.09 105 ARG D O 1
ATOM 3677 N N . ALA D 1 109 ? -13.019 -35.483 28.186 1.00 13.88 106 ALA D N 1
ATOM 3678 C CA . ALA D 1 109 ? -13.624 -35.281 26.874 1.00 13.28 106 ALA D CA 1
ATOM 3679 C C . ALA D 1 109 ? -12.710 -34.493 25.941 1.00 15.32 106 ALA D C 1
ATOM 3680 O O . ALA D 1 109 ? -12.709 -34.734 24.728 1.00 16.80 106 ALA D O 1
ATOM 3682 N N . ILE D 1 110 ? -11.929 -33.555 26.484 1.00 13.74 107 ILE D N 1
ATOM 3683 C CA . ILE D 1 110 ? -10.976 -32.802 25.670 1.00 11.43 107 ILE D CA 1
ATOM 3684 C C . ILE D 1 110 ? -9.813 -33.688 25.248 1.00 11.77 107 ILE D C 1
ATOM 3685 O O . ILE D 1 110 ? -9.308 -33.578 24.120 1.00 12.07 107 ILE D O 1
ATOM 3690 N N . ASN D 1 111 ? -9.363 -34.580 26.141 1.00 11.19 108 ASN D N 1
ATOM 3691 C CA . ASN D 1 111 ? -8.210 -35.421 25.843 1.00 11.66 108 ASN D CA 1
ATOM 3692 C C . ASN D 1 111 ? -8.508 -36.488 24.794 1.00 13.44 108 ASN D C 1
ATOM 3693 O O . ASN D 1 111 ? -7.579 -36.947 24.113 1.00 14.69 108 ASN D O 1
ATOM 3698 N N . ARG D 1 112 ? -9.769 -36.920 24.672 1.00 12.74 109 ARG D N 1
ATOM 3699 C CA . ARG D 1 112 ? -10.141 -37.933 23.688 1.00 13.50 109 ARG D CA 1
ATOM 3700 C C . ARG D 1 112 ? -10.153 -37.293 22.308 1.00 10.43 109 ARG D C 1
ATOM 3701 O O . ARG D 1 112 ? -11.176 -36.743 21.884 1.00 11.50 109 ARG D O 1
ATOM 3709 N N . ARG D 1 113 ? -9.033 -37.384 21.585 1.00 11.96 110 ARG D N 1
ATOM 3710 C CA . ARG D 1 113 ? -8.853 -36.504 20.439 1.00 11.27 110 ARG D CA 1
ATOM 3711 C C . ARG D 1 113 ? -7.835 -37.055 19.457 1.00 11.19 110 ARG D C 1
ATOM 3712 O O . ARG D 1 113 ? -6.970 -37.874 19.794 1.00 14.18 110 ARG D O 1
ATOM 3720 N N . VAL D 1 114 ? -7.953 -36.548 18.232 1.00 10.39 111 VAL D N 1
ATOM 3721 C CA . VAL D 1 114 ? -6.904 -36.609 17.222 1.00 10.13 111 VAL D CA 1
ATOM 3722 C C . VAL D 1 114 ? -6.491 -35.179 16.911 1.00 11.05 111 VAL D C 1
ATOM 3723 O O . VAL D 1 114 ? -7.346 -34.310 16.709 1.00 12.57 111 VAL D O 1
ATOM 3727 N N . GLU D 1 115 ? -5.184 -34.938 16.871 1.00 12.02 112 GLU D N 1
ATOM 3728 C CA . GLU D 1 115 ? -4.637 -33.673 16.414 1.00 11.68 112 GLU D CA 1
ATOM 3729 C C . GLU D 1 115 ? -3.804 -33.940 15.175 1.00 13.61 112 GLU D C 1
ATOM 3730 O O . GLU D 1 115 ? -3.057 -34.922 15.121 1.00 14.84 112 GLU D O 1
ATOM 3736 N N . ALA D 1 116 ? -3.939 -33.068 14.184 1.00 11.34 113 ALA D N 1
ATOM 3737 C CA . ALA D 1 116 ? -3.095 -33.124 13.005 1.00 11.32 113 ALA D CA 1
ATOM 3738 C C . ALA D 1 116 ? -2.760 -31.715 12.560 1.00 13.73 113 ALA D C 1
ATOM 3739 O O . ALA D 1 116 ? -3.602 -30.817 12.611 1.00 16.07 113 ALA D O 1
ATOM 3741 N N . GLU D 1 117 ? -1.532 -31.529 12.115 1.00 13.01 114 GLU D N 1
ATOM 3742 C CA . GLU D 1 117 ? -1.130 -30.272 11.528 1.00 13.95 114 GLU D CA 1
ATOM 3743 C C . GLU D 1 117 ? -0.403 -30.554 10.227 1.00 14.02 114 GLU D C 1
ATOM 3744 O O . GLU D 1 117 ? 0.197 -31.618 10.040 1.00 13.20 114 GLU D O 1
ATOM 3750 N N . VAL D 1 118 ? -0.513 -29.612 9.306 1.00 10.67 115 VAL D N 1
ATOM 3751 C CA A VAL D 1 118 ? 0.261 -29.649 8.079 0.52 11.75 115 VAL D CA 1
ATOM 3752 C CA B VAL D 1 118 ? 0.228 -29.638 8.048 0.48 11.76 115 VAL D CA 1
ATOM 3753 C C . VAL D 1 118 ? 0.787 -28.245 7.819 1.00 13.40 115 VAL D C 1
ATOM 3754 O O . VAL D 1 118 ? 0.071 -27.255 7.997 1.00 12.48 115 VAL D O 1
ATOM 3761 N N . GLU D 1 119 ? 2.056 -28.165 7.418 1.00 12.39 116 GLU D N 1
ATOM 3762 C CA . GLU D 1 119 ? 2.741 -26.901 7.182 1.00 12.47 116 GLU D CA 1
ATOM 3763 C C . GLU D 1 119 ? 3.391 -26.939 5.809 1.00 12.26 116 GLU D C 1
ATOM 3764 O O . GLU D 1 119 ? 3.866 -27.987 5.375 1.00 11.98 116 GLU D O 1
ATOM 3770 N N . ALA D 1 120 ? 3.421 -25.788 5.138 1.00 9.22 117 ALA D N 1
ATOM 3771 C CA . ALA D 1 120 ? 4.161 -25.620 3.889 1.00 9.96 117 ALA D CA 1
ATOM 3772 C C . ALA D 1 120 ? 4.833 -24.256 3.916 1.00 9.05 117 ALA D C 1
ATOM 3773 O O . ALA D 1 120 ? 4.237 -23.290 4.401 1.00 10.74 117 ALA D O 1
ATOM 3775 N N . GLU D 1 121 ? 6.058 -24.164 3.393 1.00 9.47 118 GLU D N 1
ATOM 3776 C CA . GLU D 1 121 ? 6.680 -22.853 3.298 1.00 10.36 118 GLU D CA 1
ATOM 3777 C C . GLU D 1 121 ? 5.791 -21.913 2.497 1.00 10.76 118 GLU D C 1
ATOM 3778 O O . GLU D 1 121 ? 5.184 -22.302 1.494 1.00 12.12 118 GLU D O 1
ATOM 3784 N N . ALA D 1 122 ? 5.677 -20.679 2.986 1.00 10.34 119 ALA D N 1
ATOM 3785 C CA . ALA D 1 122 ? 4.957 -19.615 2.286 1.00 12.93 119 ALA D CA 1
ATOM 3786 C C . ALA D 1 122 ? 5.911 -19.013 1.261 1.00 18.79 119 ALA D C 1
ATOM 3787 O O . ALA D 1 122 ? 6.600 -18.020 1.502 1.00 28.67 119 ALA D O 1
ATOM 3789 N N A LYS D 1 123 ? 5.962 -19.652 0.100 0.58 14.86 120 LYS D N 1
ATOM 3790 N N B LYS D 1 123 ? 5.956 -19.642 0.091 0.42 14.91 120 LYS D N 1
ATOM 3791 C CA A LYS D 1 123 ? 6.817 -19.206 -0.985 0.58 16.73 120 LYS D CA 1
ATOM 3792 C CA B LYS D 1 123 ? 6.882 -19.233 -0.960 0.42 16.73 120 LYS D CA 1
ATOM 3793 C C A LYS D 1 123 ? 6.003 -19.054 -2.263 0.58 17.78 120 LYS D C 1
ATOM 3794 C C B LYS D 1 123 ? 6.191 -19.101 -2.316 0.42 18.14 120 LYS D C 1
ATOM 3795 O O A LYS D 1 123 ? 4.782 -19.171 -2.244 0.58 16.11 120 LYS D O 1
ATOM 3796 O O B LYS D 1 123 ? 6.857 -19.029 -3.356 0.42 12.91 120 LYS D O 1
#

GO terms:
  GO:0019867 outer membrane (C, TAS)
  GO:0015288 porin activity (F, TAS)
  GO:0044406 adhesion of symbiont to host (P, IMP)
  GO:0001851 complement component C3b binding (F, IPI)
  GO:0009279 cell outer membrane (C, EXP)